Protein 2WY3 (pdb70)

Structure (mmCIF, N/CA/C/O backbone):
data_2WY3
#
_entry.id   2WY3
#
_cell.length_a   58.120
_cell.length_b   104.170
_cell.length_c   146.800
_cell.angle_alpha   90.00
_cell.angle_beta   90.00
_cell.angle_gamma   90.00
#
_symmetry.space_group_name_H-M   'P 21 21 21'
#
loop_
_entity.id
_entity.type
_entity.pdbx_description
1 polymer 'MHC CLASS I POLYPEPTIDE-RELATED SEQUENCE B'
2 polymer 'UNCHARACTERIZED PROTEIN UL16'
3 non-polymer 2,5,8,11,14,17,20,23,26,29,32,35,38,41,44,47,50,53,56,59,62,65,68,71,74,77,80-HEPTACOSAOXADOOCTACONTAN-82-OL
4 non-polymer 'ACETATE ION'
5 non-polymer 2-acetamido-2-deoxy-beta-D-glucopyranose
6 water water
#
loop_
_atom_site.group_PDB
_atom_site.id
_atom_site.type_symbol
_atom_site.label_atom_id
_atom_site.label_alt_id
_atom_site.label_comp_id
_atom_site.label_asym_id
_atom_site.label_entity_id
_atom_site.label_seq_id
_atom_site.pdbx_PDB_ins_code
_atom_site.Cartn_x
_atom_site.Cartn_y
_atom_site.Cartn_z
_atom_site.occupancy
_atom_site.B_iso_or_equiv
_atom_site.auth_seq_id
_atom_site.auth_comp_id
_atom_site.auth_asym_id
_atom_site.auth_atom_id
_atom_site.pdbx_PDB_model_num
ATOM 1 N N . MET A 1 1 ? 38.289 67.329 83.624 1.00 89.32 0 MET A N 1
ATOM 2 C CA . MET A 1 1 ? 38.002 66.294 84.611 1.00 84.96 0 MET A CA 1
ATOM 3 C C . MET A 1 1 ? 36.569 65.797 84.471 1.00 79.85 0 MET A C 1
ATOM 4 O O . MET A 1 1 ? 35.642 66.591 84.304 1.00 80.96 0 MET A O 1
ATOM 9 N N . GLU A 1 2 ? 36.390 64.482 84.539 1.00 71.75 1 GLU A N 1
ATOM 10 C CA . GLU A 1 2 ? 35.064 63.889 84.416 1.00 63.80 1 GLU A CA 1
ATOM 11 C C . GLU A 1 2 ? 34.202 64.224 85.632 1.00 46.12 1 GLU A C 1
ATOM 12 O O . GLU A 1 2 ? 34.718 64.441 86.727 1.00 47.37 1 GLU A O 1
ATOM 18 N N . PRO A 1 3 ? 32.879 64.279 85.435 1.00 43.36 2 PRO A N 1
ATOM 19 C CA . PRO A 1 3 ? 31.977 64.602 86.547 1.00 34.65 2 PRO A CA 1
ATOM 20 C C . PRO A 1 3 ? 31.924 63.464 87.557 1.00 36.68 2 PRO A C 1
ATOM 21 O O . PRO A 1 3 ? 32.140 62.309 87.182 1.00 37.91 2 PRO A O 1
ATOM 25 N N . HIS A 1 4 ? 31.643 63.785 88.817 1.00 33.46 3 HIS A N 1
ATOM 26 C CA . HIS A 1 4 ? 31.313 62.763 89.799 1.00 29.58 3 HIS A CA 1
ATOM 27 C C . HIS A 1 4 ? 29.875 62.353 89.539 1.00 30.05 3 HIS A C 1
ATOM 28 O O . HIS A 1 4 ? 29.074 63.151 89.041 1.00 30.42 3 HIS A O 1
ATOM 35 N N . SER A 1 5 ? 29.540 61.107 89.844 1.00 28.75 4 SER A N 1
ATOM 36 C CA . SER A 1 5 ? 28.207 60.626 89.522 1.00 27.89 4 SER A CA 1
ATOM 37 C C . SER A 1 5 ? 27.745 59.559 90.489 1.00 28.72 4 SER A C 1
ATOM 38 O O . SER A 1 5 ? 28.545 58.835 91.077 1.00 25.15 4 SER A O 1
ATOM 41 N N . LEU A 1 6 ? 26.435 59.482 90.657 1.00 21.82 5 LEU A N 1
ATOM 42 C CA . LEU A 1 6 ? 25.839 58.453 91.474 1.00 19.35 5 LEU A CA 1
ATOM 43 C C . LEU A 1 6 ? 24.760 57.849 90.599 1.00 22.47 5 LEU A C 1
ATOM 44 O O . LEU A 1 6 ? 23.927 58.578 90.075 1.00 25.23 5 LEU A O 1
ATOM 49 N N . ARG A 1 7 ? 24.806 56.531 90.395 1.00 20.40 6 ARG A N 1
ATOM 50 C CA . ARG A 1 7 ? 23.872 55.875 89.481 1.00 18.64 6 ARG A CA 1
ATOM 51 C C . ARG A 1 7 ? 23.176 54.713 90.175 1.00 26.16 6 ARG A C 1
ATOM 52 O O . ARG A 1 7 ? 23.841 53.826 90.711 1.00 26.98 6 ARG A O 1
ATOM 60 N N . TYR A 1 8 ? 21.843 54.717 90.166 1.00 20.16 7 TYR A N 1
ATOM 61 C CA . TYR A 1 8 ? 21.080 53.584 90.679 1.00 15.13 7 TYR A CA 1
ATOM 62 C C . TYR A 1 8 ? 20.419 52.831 89.533 1.00 20.93 7 TYR A C 1
ATOM 63 O O . TYR A 1 8 ? 19.949 53.430 88.565 1.00 21.44 7 TYR A O 1
ATOM 72 N N . ASN A 1 9 ? 20.391 51.507 89.655 1.00 19.41 8 ASN A N 1
ATOM 73 C CA . ASN A 1 9 ? 19.822 50.635 88.641 1.00 20.18 8 ASN A CA 1
ATOM 74 C C . ASN A 1 9 ? 18.859 49.676 89.342 1.00 24.90 8 ASN A C 1
ATOM 75 O O . ASN A 1 9 ? 19.287 48.822 90.108 1.00 22.02 8 ASN A O 1
ATOM 80 N N . LEU A 1 10 ? 17.557 49.852 89.114 1.00 17.87 9 LEU A N 1
ATOM 81 C CA . LEU A 1 10 ? 16.542 49.007 89.742 1.00 18.78 9 LEU A CA 1
ATOM 82 C C . LEU A 1 10 ? 15.750 48.275 88.688 1.00 21.39 9 LEU A C 1
ATOM 83 O O . LEU A 1 10 ? 15.515 48.806 87.604 1.00 24.29 9 LEU A O 1
ATOM 88 N N . MET A 1 11 ? 15.315 47.061 89.009 1.00 18.69 10 MET A N 1
ATOM 89 C CA . MET A 1 11 ? 14.519 46.303 88.052 1.00 17.38 10 MET A CA 1
ATOM 90 C C . MET A 1 11 ? 13.419 45.532 88.775 1.00 20.96 10 MET A C 1
ATOM 91 O O . MET A 1 11 ? 13.642 44.991 89.857 1.00 22.14 10 MET A O 1
ATOM 96 N N . VAL A 1 12 ? 12.231 45.503 88.177 1.00 19.78 11 VAL A N 1
ATOM 97 C CA . VAL A 1 12 ? 11.134 44.686 88.692 1.00 18.36 11 VAL A CA 1
ATOM 98 C C . VAL A 1 12 ? 10.650 43.765 87.568 1.00 20.51 11 VAL A C 1
ATOM 99 O O . VAL A 1 12 ? 10.890 44.031 86.386 1.00 22.27 11 VAL A O 1
ATOM 103 N N . LEU A 1 13 ? 9.989 42.675 87.946 1.00 19.89 12 LEU A N 1
ATOM 104 C CA . LEU A 1 13 ? 9.626 41.630 86.990 1.00 21.62 12 LEU A CA 1
ATOM 105 C C . LEU A 1 13 ? 8.179 41.237 87.143 1.00 22.21 12 LEU A C 1
ATOM 106 O O . LEU A 1 13 ? 7.615 41.314 88.240 1.00 26.94 12 LEU A O 1
ATOM 111 N N . SER A 1 14 ? 7.587 40.791 86.039 1.00 23.57 13 SER A N 1
ATOM 112 C CA . SER A 1 14 ? 6.216 40.323 86.050 1.00 28.17 13 SER A CA 1
ATOM 113 C C . SER A 1 14 ? 6.070 39.113 85.140 1.00 30.18 13 SER A C 1
ATOM 114 O O . SER A 1 14 ? 6.793 38.965 84.148 1.00 27.57 13 SER A O 1
ATOM 117 N N . GLN A 1 15 ? 5.139 38.238 85.490 1.00 31.12 14 GLN A N 1
ATOM 118 C CA . GLN A 1 15 ? 4.777 37.149 84.599 1.00 37.47 14 GLN A CA 1
ATOM 119 C C . GLN A 1 15 ? 3.327 36.763 84.824 1.00 42.85 14 GLN A C 1
ATOM 120 O O . GLN A 1 15 ? 2.866 36.705 85.964 1.00 39.02 14 GLN A O 1
ATOM 126 N N . ASP A 1 16 ? 2.613 36.522 83.729 1.00 46.38 15 ASP A N 1
ATOM 127 C CA . ASP A 1 16 ? 1.220 36.091 83.789 1.00 49.77 15 ASP A CA 1
ATOM 128 C C . ASP A 1 16 ? 0.349 37.052 84.587 1.00 51.25 15 ASP A C 1
ATOM 129 O O . ASP A 1 16 ? -0.542 36.628 85.321 1.00 58.68 15 ASP A O 1
ATOM 134 N N . GLU A 1 17 ? 0.619 38.347 84.448 1.00 49.58 16 GLU A N 1
ATOM 135 C CA . GLU A 1 17 ? -0.197 39.370 85.076 1.00 45.10 16 GLU A CA 1
ATOM 136 C C . GLU A 1 17 ? 0.157 39.668 86.521 1.00 47.35 16 GLU A C 1
ATOM 137 O O . GLU A 1 17 ? -0.465 40.519 87.152 1.00 48.70 16 GLU A O 1
ATOM 138 N N . SER A 1 18 ? 1.157 38.972 87.050 1.00 41.75 17 SER A N 1
ATOM 139 C CA . SER A 1 18 ? 1.560 39.169 88.437 1.00 44.57 17 SER A CA 1
ATOM 140 C C . SER A 1 18 ? 2.972 39.740 88.546 1.00 38.76 17 SER A C 1
ATOM 141 O O . SER A 1 18 ? 3.932 39.141 88.064 1.00 37.15 17 SER A O 1
ATOM 144 N N . VAL A 1 19 ? 3.091 40.900 89.182 1.00 38.91 18 VAL A N 1
ATOM 145 C CA . VAL A 1 19 ? 4.398 41.495 89.445 1.00 33.09 18 VAL A CA 1
ATOM 146 C C . VAL A 1 19 ? 5.046 40.766 90.611 1.00 30.51 18 VAL A C 1
ATOM 147 O O . VAL A 1 19 ? 4.472 40.686 91.700 1.00 37.41 18 VAL A O 1
ATOM 151 N N . GLN A 1 20 ? 6.237 40.221 90.387 1.00 29.42 19 GLN A N 1
ATOM 152 C CA . GLN A 1 20 ? 6.916 39.449 91.417 1.00 29.10 19 GLN A CA 1
ATOM 153 C C . GLN A 1 20 ? 7.151 40.297 92.663 1.00 30.87 19 GLN A C 1
ATOM 154 O O . GLN A 1 20 ? 7.322 41.502 92.569 1.00 27.49 19 GLN A O 1
ATOM 160 N N . SER A 1 21 ? 7.175 39.655 93.824 1.00 28.84 20 SER A N 1
ATOM 161 C CA . SER A 1 21 ? 7.546 40.347 95.054 1.00 32.58 20 SER A CA 1
ATOM 162 C C . SER A 1 21 ? 8.980 40.843 94.977 1.00 29.76 20 SER A C 1
ATOM 163 O O . SER A 1 21 ? 9.842 40.183 94.395 1.00 31.66 20 SER A O 1
ATOM 166 N N . GLY A 1 22 ? 9.237 41.997 95.580 1.00 31.96 21 GLY A N 1
ATOM 167 C CA . GLY A 1 22 ? 10.588 42.517 95.674 1.00 30.68 21 GLY A CA 1
ATOM 168 C C . GLY A 1 22 ? 11.099 43.135 94.385 1.00 29.91 21 GLY A C 1
ATOM 169 O O . GLY A 1 22 ? 10.335 43.382 93.451 1.00 29.41 21 GLY A O 1
ATOM 170 N N . PHE A 1 23 ? 12.405 43.378 94.342 1.00 23.10 22 PHE A N 1
ATOM 171 C CA . PHE A 1 23 ? 13.042 44.031 93.202 1.00 20.08 22 PHE A CA 1
ATOM 172 C C . PHE A 1 23 ? 14.545 43.754 93.232 1.00 22.33 22 PHE A C 1
ATOM 173 O O . PHE A 1 23 ? 15.064 43.236 94.218 1.00 24.62 22 PHE A O 1
ATOM 181 N N . LEU A 1 24 ? 15.222 44.069 92.134 1.00 20.51 23 LEU A N 1
ATOM 182 C CA A LEU A 1 24 ? 16.676 43.983 92.041 0.64 21.14 23 LEU A CA 1
ATOM 183 C CA B LEU A 1 24 ? 16.675 43.985 92.086 0.36 21.32 23 LEU A CA 1
ATOM 184 C C . LEU A 1 24 ? 17.234 45.401 92.055 1.00 22.21 23 LEU A C 1
ATOM 185 O O . LEU A 1 24 ? 16.610 46.311 91.516 1.00 20.71 23 LEU A O 1
ATOM 194 N N . ALA A 1 25 ? 18.401 45.601 92.659 1.00 21.64 24 ALA A N 1
ATOM 195 C CA . ALA A 1 25 ? 18.982 46.941 92.679 1.00 17.57 24 ALA A CA 1
ATOM 196 C C . ALA A 1 25 ? 20.489 46.919 92.827 1.00 20.38 24 ALA A C 1
ATOM 197 O O . ALA A 1 25 ? 21.049 46.033 93.467 1.00 21.96 24 ALA A O 1
ATOM 199 N N . GLU A 1 26 ? 21.138 47.912 92.238 1.00 19.70 25 GLU A N 1
ATOM 200 C CA . GLU A 1 26 ? 22.573 48.090 92.411 1.00 22.94 25 GLU A CA 1
ATOM 201 C C . GLU A 1 26 ? 22.887 49.573 92.307 1.00 26.11 25 GLU A C 1
ATOM 202 O O . GLU A 1 26 ? 22.119 50.338 91.727 1.00 24.92 25 GLU A O 1
ATOM 208 N N . GLY A 1 27 ? 24.010 49.986 92.874 1.00 20.57 26 GLY A N 1
ATOM 209 C CA . GLY A 1 27 ? 24.415 51.369 92.753 1.00 19.24 26 GLY A CA 1
ATOM 210 C C . GLY A 1 27 ? 25.885 51.467 92.411 1.00 21.84 26 GLY A C 1
ATOM 211 O O . GLY A 1 27 ? 26.689 50.639 92.848 1.00 20.97 26 GLY A O 1
ATOM 212 N N . HIS A 1 28 ? 26.224 52.480 91.618 1.00 20.61 27 HIS A N 1
ATOM 213 C CA . HIS A 1 28 ? 27.603 52.766 91.245 1.00 23.46 27 HIS A CA 1
ATOM 214 C C . HIS A 1 28 ? 27.925 54.202 91.632 1.00 26.60 27 HIS A C 1
ATOM 215 O O . HIS A 1 28 ? 27.093 55.095 91.485 1.00 25.67 27 HIS A O 1
ATOM 222 N N . LEU A 1 29 ? 29.150 54.421 92.083 1.00 23.50 28 LEU A N 1
ATOM 223 C CA . LEU A 1 29 ? 29.618 55.746 92.454 1.00 19.75 28 LEU A CA 1
ATOM 224 C C . LEU A 1 29 ? 30.847 56.043 91.609 1.00 32.17 28 LEU A C 1
ATOM 225 O O . LEU A 1 29 ? 31.814 55.283 91.635 1.00 30.76 28 LEU A O 1
ATOM 230 N N . ASP A 1 30 ? 30.807 57.133 90.848 1.00 32.96 29 ASP A N 1
ATOM 231 C CA . ASP A 1 30 ? 31.895 57.451 89.922 1.00 32.15 29 ASP A CA 1
ATOM 232 C C . ASP A 1 30 ? 32.300 56.240 89.084 1.00 41.11 29 ASP A C 1
ATOM 233 O O . ASP A 1 30 ? 33.492 55.979 88.893 1.00 41.41 29 ASP A O 1
ATOM 238 N N . GLY A 1 31 ? 31.306 55.496 88.601 1.00 30.99 30 GLY A N 1
ATOM 239 C CA . GLY A 1 31 ? 31.551 54.394 87.689 1.00 31.60 30 GLY A CA 1
ATOM 240 C C . GLY A 1 31 ? 31.888 53.056 88.323 1.00 35.63 30 GLY A C 1
ATOM 241 O O . GLY A 1 31 ? 32.003 52.052 87.621 1.00 34.90 30 GLY A O 1
ATOM 242 N N . GLN A 1 32 ? 32.055 53.031 89.642 1.00 31.09 31 GLN A N 1
ATOM 243 C CA . GLN A 1 32 ? 32.420 51.800 90.338 1.00 31.83 31 GLN A CA 1
ATOM 244 C C . GLN A 1 32 ? 31.280 51.309 91.221 1.00 27.68 31 GLN A C 1
ATOM 245 O O . GLN A 1 32 ? 30.610 52.110 91.868 1.00 27.82 31 GLN A O 1
ATOM 251 N N . PRO A 1 33 ? 31.055 49.987 91.251 1.00 31.68 32 PRO A N 1
ATOM 252 C CA . PRO A 1 33 ? 30.017 49.442 92.135 1.00 31.00 32 PRO A CA 1
ATOM 253 C C . PRO A 1 33 ? 30.301 49.828 93.580 1.00 31.70 32 PRO A C 1
ATOM 254 O O . PRO A 1 33 ? 31.452 49.758 94.001 1.00 30.06 32 PRO A O 1
ATOM 258 N N . PHE A 1 34 ? 29.279 50.246 94.323 1.00 27.27 33 PHE A N 1
ATOM 259 C CA . PHE A 1 34 ? 29.445 50.477 95.755 1.00 23.41 33 PHE A CA 1
ATOM 260 C C . PHE A 1 34 ? 28.275 49.906 96.532 1.00 21.09 33 PHE A C 1
ATOM 261 O O . PHE A 1 34 ? 28.345 49.760 97.754 1.00 23.56 33 PHE A O 1
ATOM 269 N N . LEU A 1 35 ? 27.190 49.595 95.832 1.00 18.87 34 LEU A N 1
ATOM 270 C CA . LEU A 1 35 ? 25.974 49.158 96.512 1.00 20.13 34 LEU A CA 1
ATOM 271 C C . LEU A 1 35 ? 25.383 47.942 95.825 1.00 21.80 34 LEU A C 1
ATOM 272 O O . LEU A 1 35 ? 25.284 47.892 94.597 1.00 21.91 34 LEU A O 1
ATOM 277 N N . ARG A 1 36 ? 25.011 46.951 96.623 1.00 21.83 35 ARG A N 1
ATOM 278 C CA . ARG A 1 36 ? 24.237 45.829 96.119 1.00 23.29 35 ARG A CA 1
ATOM 279 C C . ARG A 1 36 ? 23.011 45.706 96.998 1.00 28.94 35 ARG A C 1
ATOM 280 O O . ARG A 1 36 ? 22.950 46.292 98.075 1.00 27.62 35 ARG A O 1
ATOM 288 N N . TYR A 1 37 ? 22.014 44.976 96.524 1.00 25.21 36 TYR A N 1
ATOM 289 C CA . TYR A 1 37 ? 20.776 44.835 97.269 1.00 20.15 36 TYR A CA 1
ATOM 290 C C . TYR A 1 37 ? 20.462 43.357 97.408 1.00 26.36 36 TYR A C 1
ATOM 291 O O . TYR A 1 37 ? 20.370 42.632 96.414 1.00 27.24 36 TYR A O 1
ATOM 300 N N . ASP A 1 38 ? 20.338 42.911 98.653 1.00 23.04 37 ASP A N 1
ATOM 301 C CA . ASP A 1 38 ? 20.028 41.523 98.973 1.00 33.17 37 ASP A CA 1
ATOM 302 C C . ASP A 1 38 ? 18.518 41.364 98.942 1.00 34.26 37 ASP A C 1
ATOM 303 O O . ASP A 1 38 ? 17.829 41.770 99.868 1.00 30.74 37 ASP A O 1
ATOM 308 N N . ARG A 1 39 ? 17.997 40.778 97.869 1.00 33.56 38 ARG A N 1
ATOM 309 C CA . ARG A 1 39 ? 16.553 40.740 97.651 1.00 37.94 38 ARG A CA 1
ATOM 310 C C . ARG A 1 39 ? 15.817 39.934 98.727 1.00 46.76 38 ARG A C 1
ATOM 311 O O . ARG A 1 39 ? 14.661 40.223 99.046 1.00 51.69 38 ARG A O 1
ATOM 319 N N . GLN A 1 40 ? 16.491 38.931 99.285 1.00 42.89 39 GLN A N 1
ATOM 320 C CA . GLN A 1 40 ? 15.898 38.086 100.318 1.00 60.71 39 GLN A CA 1
ATOM 321 C C . GLN A 1 40 ? 15.872 38.798 101.664 1.00 61.72 39 GLN A C 1
ATOM 322 O O . GLN A 1 40 ? 14.817 38.940 102.282 1.00 60.03 39 GLN A O 1
ATOM 328 N N . LYS A 1 41 ? 17.046 39.229 102.116 1.00 57.36 40 LYS A N 1
ATOM 329 C CA . LYS A 1 41 ? 17.169 39.969 103.365 1.00 45.63 40 LYS A CA 1
ATOM 330 C C . LYS A 1 41 ? 16.503 41.337 103.263 1.00 41.37 40 LYS A C 1
ATOM 331 O O . LYS A 1 41 ? 16.226 41.976 104.277 1.00 35.07 40 LYS A O 1
ATOM 337 N N . ARG A 1 42 ? 16.254 41.783 102.034 1.00 33.21 41 ARG A N 1
ATOM 338 C CA . ARG A 1 42 ? 15.671 43.099 101.793 1.00 32.16 41 ARG A CA 1
ATOM 339 C C . ARG A 1 42 ? 16.538 44.189 102.425 1.00 27.79 41 ARG A C 1
ATOM 340 O O . ARG A 1 42 ? 16.041 45.080 103.114 1.00 26.42 41 ARG A O 1
ATOM 348 N N . ARG A 1 43 ? 17.838 44.113 102.157 1.00 24.50 42 ARG A N 1
ATOM 349 C CA . ARG A 1 43 ? 18.800 45.064 102.706 1.00 23.74 42 ARG A CA 1
ATOM 350 C C . ARG A 1 43 ? 19.772 45.527 101.639 1.00 25.16 42 ARG A C 1
ATOM 351 O O . ARG A 1 43 ? 20.289 44.722 100.857 1.00 22.94 42 ARG A O 1
ATOM 359 N N . ALA A 1 44 ? 20.020 46.831 101.604 1.00 19.93 43 ALA A N 1
ATOM 360 C CA . ALA A 1 44 ? 21.118 47.354 100.807 1.00 22.74 43 ALA A CA 1
ATOM 361 C C . ALA A 1 44 ? 22.398 46.987 101.547 1.00 18.81 43 ALA A C 1
ATOM 362 O O . ALA A 1 44 ? 22.431 47.023 102.781 1.00 22.47 43 ALA A O 1
ATOM 364 N N . LYS A 1 45 ? 23.434 46.610 100.802 1.00 19.89 44 LYS A N 1
ATOM 365 C CA . LYS A 1 45 ? 24.715 46.255 101.401 1.00 23.47 44 LYS A CA 1
ATOM 366 C C . LYS A 1 45 ? 25.876 46.834 100.603 1.00 24.63 44 LYS A C 1
ATOM 367 O O . LYS A 1 45 ? 25.736 47.144 99.420 1.00 23.51 44 LYS A O 1
ATOM 373 N N . PRO A 1 46 ? 27.030 47.000 101.258 1.00 23.07 45 PRO A N 1
ATOM 374 C CA . PRO A 1 46 ? 28.210 47.494 100.543 1.00 24.97 45 PRO A CA 1
ATOM 375 C C . PRO A 1 46 ? 28.672 46.488 99.497 1.00 30.64 45 PRO A C 1
ATOM 376 O O . PRO A 1 46 ? 28.522 45.284 99.681 1.00 30.21 45 PRO A O 1
ATOM 380 N N . GLN A 1 47 ? 29.192 46.995 98.389 1.00 24.45 46 GLN A N 1
ATOM 381 C CA . GLN A 1 47 ? 29.842 46.165 97.393 1.00 28.71 46 GLN A CA 1
ATOM 382 C C . GLN A 1 47 ? 31.257 46.698 97.279 1.00 32.56 46 GLN A C 1
ATOM 383 O O . GLN A 1 47 ? 31.447 47.851 96.908 1.00 25.92 46 GLN A O 1
ATOM 389 N N . GLY A 1 48 ? 32.240 45.873 97.638 1.00 35.78 47 GLY A N 1
ATOM 390 C CA . GLY A 1 48 ? 33.637 46.260 97.543 1.00 42.40 47 GLY A CA 1
ATOM 391 C C . GLY A 1 48 ? 34.231 46.704 98.866 1.00 39.94 47 GLY A C 1
ATOM 392 O O . GLY A 1 48 ? 33.512 47.162 99.751 1.00 32.63 47 GLY A O 1
ATOM 393 N N . GLN A 1 49 ? 35.550 46.574 98.998 1.00 36.62 48 GLN A N 1
ATOM 394 C CA . GLN A 1 49 ? 36.250 46.935 100.233 1.00 37.59 48 GLN A CA 1
ATOM 395 C C . GLN A 1 49 ? 36.059 48.394 100.648 1.00 34.43 48 GLN A C 1
ATOM 396 O O . GLN A 1 49 ? 35.901 48.690 101.830 1.00 39.43 48 GLN A O 1
ATOM 402 N N . TRP A 1 50 ? 36.097 49.304 99.682 1.00 38.78 49 TRP A N 1
ATOM 403 C CA . TRP A 1 50 ? 35.947 50.723 99.976 1.00 40.61 49 TRP A CA 1
ATOM 404 C C . TRP A 1 50 ? 34.582 51.025 100.597 1.00 37.33 49 TRP A C 1
ATOM 405 O O . TRP A 1 50 ? 34.486 51.696 101.622 1.00 33.18 49 TRP A O 1
ATOM 416 N N . ALA A 1 51 ? 33.517 50.528 99.978 1.00 30.36 50 ALA A N 1
ATOM 417 C CA . ALA A 1 51 ? 32.186 50.741 100.536 1.00 26.84 50 ALA A CA 1
ATOM 418 C C . ALA A 1 51 ? 32.028 50.065 101.892 1.00 28.80 50 ALA A C 1
ATOM 419 O O . ALA A 1 51 ? 31.353 50.585 102.778 1.00 26.60 50 ALA A O 1
ATOM 421 N N . GLU A 1 52 ? 32.652 48.902 102.056 1.00 25.35 51 GLU A N 1
ATOM 422 C CA . GLU A 1 52 ? 32.556 48.167 103.315 1.00 29.00 51 GLU A CA 1
ATOM 423 C C . GLU A 1 52 ? 33.226 48.889 104.486 1.00 33.27 51 GLU A C 1
ATOM 424 O O . GLU A 1 52 ? 32.675 48.953 105.586 1.00 33.06 51 GLU A O 1
ATOM 430 N N . ASP A 1 53 ? 34.409 49.443 104.244 1.00 36.18 52 ASP A N 1
ATOM 431 C CA . ASP A 1 53 ? 35.245 49.925 105.339 1.00 37.81 52 ASP A CA 1
ATOM 432 C C . ASP A 1 53 ? 35.304 51.443 105.497 1.00 34.89 52 ASP A C 1
ATOM 433 O O . ASP A 1 53 ? 35.631 51.942 106.573 1.00 42.12 52 ASP A O 1
ATOM 438 N N . VAL A 1 54 ? 34.999 52.172 104.430 1.00 34.45 53 VAL A N 1
ATOM 439 C CA . VAL A 1 54 ? 35.088 53.628 104.449 1.00 37.19 53 VAL A CA 1
ATOM 440 C C . VAL A 1 54 ? 33.739 54.301 104.687 1.00 31.97 53 VAL A C 1
ATOM 441 O O . VAL A 1 54 ? 33.626 55.176 105.540 1.00 33.95 53 VAL A O 1
ATOM 445 N N . LEU A 1 55 ? 32.717 53.901 103.938 1.00 23.75 54 LEU A N 1
ATOM 446 C CA . LEU A 1 55 ? 31.391 54.483 104.138 1.00 20.86 54 LEU A CA 1
ATOM 447 C C . LEU A 1 55 ? 30.841 54.125 105.511 1.00 21.44 54 LEU A C 1
ATOM 448 O O . LEU A 1 55 ? 31.000 52.999 105.973 1.00 24.54 54 LEU A O 1
ATOM 453 N N . GLY A 1 56 ? 30.178 55.086 106.148 1.00 19.91 55 GLY A N 1
ATOM 454 C CA . GLY A 1 56 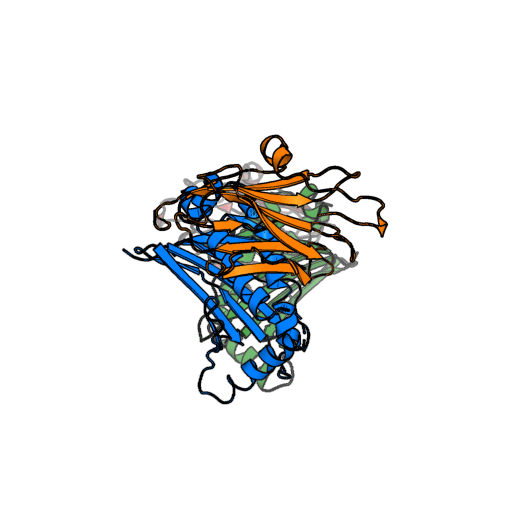? 29.524 54.840 107.424 1.00 17.72 55 GLY A CA 1
ATOM 455 C C . GLY A 1 56 ? 28.454 53.775 107.268 1.00 16.77 55 GLY A C 1
ATOM 456 O O . GLY A 1 56 ? 27.837 53.664 106.216 1.00 18.18 55 GLY A O 1
ATOM 457 N N . ALA A 1 57 ? 28.231 52.979 108.313 1.00 19.74 56 ALA A N 1
ATOM 458 C CA . ALA A 1 57 ? 27.255 51.892 108.223 1.00 16.90 56 ALA A CA 1
ATOM 459 C C . ALA A 1 57 ? 25.827 52.412 108.100 1.00 18.32 56 ALA A C 1
ATOM 460 O O . ALA A 1 57 ? 24.941 51.699 107.620 1.00 18.43 56 ALA A O 1
ATOM 462 N N . GLU A 1 58 ? 25.603 53.652 108.532 1.00 18.24 57 GLU A N 1
ATOM 463 C CA . GLU A 1 58 ? 24.289 54.274 108.405 1.00 19.69 57 GLU A CA 1
ATOM 464 C C . GLU A 1 58 ? 23.883 54.394 106.936 1.00 18.77 57 GLU A C 1
ATOM 465 O O . GLU A 1 58 ? 22.694 54.491 106.615 1.00 18.56 57 GLU A O 1
ATOM 471 N N . THR A 1 59 ? 24.872 54.360 106.045 1.00 18.03 58 THR A N 1
ATOM 472 C CA . THR A 1 59 ? 24.628 54.407 104.599 1.00 17.37 58 THR A CA 1
ATOM 473 C C . THR A 1 59 ? 23.591 53.368 104.200 1.00 19.93 58 THR A C 1
ATOM 474 O O . THR A 1 59 ? 22.681 53.643 103.416 1.00 18.88 58 THR A O 1
ATOM 478 N N . TRP A 1 60 ? 23.714 52.171 104.758 1.00 18.40 59 TRP A N 1
ATOM 479 C CA . TRP A 1 60 ? 22.889 51.050 104.311 1.00 19.11 59 TRP A CA 1
ATOM 480 C C . TRP A 1 60 ? 21.487 51.100 104.913 1.00 17.47 59 TRP A C 1
ATOM 481 O O . TRP A 1 60 ? 20.539 50.559 104.348 1.00 19.94 59 TRP A O 1
ATOM 492 N N . ASP A 1 61 ? 21.345 51.780 106.043 1.00 18.11 60 ASP A N 1
ATOM 493 C CA . ASP A 1 61 ? 20.016 51.977 106.618 1.00 15.79 60 ASP A CA 1
ATOM 494 C C . ASP A 1 61 ? 19.214 52.925 105.733 1.00 19.98 60 ASP A C 1
ATOM 495 O O . ASP A 1 61 ? 18.053 52.653 105.410 1.00 19.87 60 ASP A O 1
ATOM 500 N N A THR A 1 62 ? 19.848 54.029 105.345 0.71 16.83 61 THR A N 1
ATOM 501 N N B THR A 1 62 ? 19.825 54.036 105.335 0.29 17.88 61 THR A N 1
ATOM 502 C CA A THR A 1 62 ? 19.214 55.036 104.491 0.71 17.40 61 THR A CA 1
ATOM 503 C CA B THR A 1 62 ? 19.124 55.007 104.495 0.29 18.08 61 THR A CA 1
ATOM 504 C C A THR A 1 62 ? 18.913 54.479 103.102 0.71 21.16 61 THR A C 1
ATOM 505 C C B THR A 1 62 ? 18.900 54.491 103.075 0.29 20.12 61 THR A C 1
ATOM 506 O O A THR A 1 62 ? 17.810 54.631 102.578 0.71 20.97 61 THR A O 1
ATOM 507 O O B THR A 1 62 ? 17.832 54.692 102.498 0.29 20.41 61 THR A O 1
ATOM 514 N N . GLU A 1 63 ? 19.899 53.822 102.510 1.00 16.77 62 GLU A N 1
ATOM 515 C CA . GLU A 1 63 ? 19.727 53.244 101.171 1.00 16.36 62 GLU A CA 1
ATOM 516 C C . GLU A 1 63 ? 18.647 52.154 101.194 1.00 21.31 62 GLU A C 1
ATOM 517 O O . GLU A 1 63 ? 17.877 52.023 100.240 1.00 19.86 62 GLU A O 1
ATOM 523 N N . THR A 1 64 ? 18.576 51.380 102.278 1.00 18.34 63 THR A N 1
ATOM 524 C CA . THR A 1 64 ? 17.541 50.345 102.357 1.00 20.47 63 THR A CA 1
ATOM 525 C C . THR A 1 64 ? 16.155 50.989 102.286 1.00 22.37 63 THR A C 1
ATOM 526 O O . THR A 1 64 ? 15.296 50.562 101.509 1.00 21.81 63 THR A O 1
ATOM 530 N N . GLU A 1 65 ? 15.951 52.038 103.071 1.00 18.46 64 GLU A N 1
ATOM 531 C CA . GLU A 1 65 ? 14.662 52.726 103.077 1.00 19.05 64 GLU A CA 1
ATOM 532 C C . GLU A 1 65 ? 14.341 53.378 101.728 1.00 22.85 64 GLU A C 1
ATOM 533 O O . GLU A 1 65 ? 13.212 53.272 101.221 1.00 19.46 64 GLU A O 1
ATOM 539 N N . ASP A 1 66 ? 15.337 54.042 101.147 1.00 16.77 65 ASP A N 1
ATOM 540 C CA . ASP A 1 66 ? 15.142 54.750 99.882 1.00 18.27 65 ASP A CA 1
ATOM 541 C C . ASP A 1 66 ? 14.880 53.777 98.729 1.00 21.60 65 ASP A C 1
ATOM 542 O O . ASP A 1 66 ? 14.015 54.023 97.878 1.00 19.55 65 ASP A O 1
ATOM 547 N N . LEU A 1 67 ? 15.638 52.686 98.686 1.00 18.43 66 LEU A N 1
ATOM 548 C CA . LEU A 1 67 ? 15.433 51.679 97.642 1.00 19.89 66 LEU A CA 1
ATOM 549 C C . LEU A 1 67 ? 14.073 51.002 97.764 1.00 21.38 66 LEU A C 1
ATOM 550 O O . LEU A 1 67 ? 13.450 50.647 96.758 1.00 22.19 66 LEU A O 1
ATOM 555 N N . THR A 1 68 ? 13.619 50.802 98.998 1.00 21.90 67 THR A N 1
ATOM 556 C CA . THR A 1 68 ? 12.317 50.186 99.221 1.00 23.94 67 THR A CA 1
ATOM 557 C C . THR A 1 68 ? 11.209 51.077 98.674 1.00 23.56 67 THR A C 1
ATOM 558 O O . THR A 1 68 ? 10.281 50.599 98.025 1.00 21.02 67 THR A O 1
ATOM 562 N N . GLU A 1 69 ? 11.320 52.375 98.926 1.00 18.50 68 GLU A N 1
ATOM 563 C CA . GLU A 1 69 ? 10.341 53.329 98.423 1.00 20.03 68 GLU A CA 1
ATOM 564 C C . GLU A 1 69 ? 10.348 53.322 96.884 1.00 22.28 68 GLU A C 1
ATOM 565 O O . GLU A 1 69 ? 9.303 53.195 96.245 1.00 21.84 68 GLU A O 1
ATOM 571 N N . ASN A 1 70 ? 11.539 53.412 96.300 1.00 18.72 69 ASN A N 1
ATOM 572 C CA . ASN A 1 70 ? 11.709 53.442 94.842 1.00 19.61 69 ASN A CA 1
ATOM 573 C C . ASN A 1 70 ? 11.259 52.135 94.184 1.00 21.31 69 ASN A C 1
ATOM 574 O O . ASN A 1 70 ? 10.588 52.142 93.148 1.00 21.11 69 ASN A O 1
ATOM 579 N N . GLY A 1 71 ? 11.623 51.013 94.797 1.00 20.61 70 GLY A N 1
ATOM 580 C CA . GLY A 1 71 ? 11.354 49.709 94.223 1.00 19.04 70 GLY A CA 1
ATOM 581 C C . GLY A 1 71 ? 9.880 49.369 94.241 1.00 22.06 70 GLY A C 1
ATOM 582 O O . GLY A 1 71 ? 9.357 48.777 93.289 1.00 22.55 70 GLY A O 1
ATOM 583 N N . GLN A 1 72 ? 9.199 49.740 95.323 1.00 23.11 71 GLN A N 1
ATOM 584 C CA . GLN A 1 72 ? 7.760 49.520 95.396 1.00 20.59 71 GLN A CA 1
ATOM 585 C C . GLN A 1 72 ? 7.022 50.417 94.403 1.00 18.99 71 GLN A C 1
ATOM 586 O O . GLN A 1 72 ? 6.017 50.015 93.822 1.00 23.13 71 GLN A O 1
ATOM 592 N N . ASP A 1 73 ? 7.526 51.629 94.210 1.00 19.70 72 ASP A N 1
ATOM 593 C CA A ASP A 1 73 ? 6.987 52.534 93.198 0.39 22.51 72 ASP A CA 1
ATOM 594 C CA B ASP A 1 73 ? 6.972 52.534 93.205 0.61 22.52 72 ASP A CA 1
ATOM 595 C C . ASP A 1 73 ? 7.103 51.896 91.824 1.00 22.87 72 ASP A C 1
ATOM 596 O O . ASP A 1 73 ? 6.181 51.961 91.012 1.00 23.36 72 ASP A O 1
ATOM 605 N N . LEU A 1 74 ? 8.244 51.272 91.567 1.00 19.47 73 LEU A N 1
ATOM 606 C CA . LEU A 1 74 ? 8.472 50.655 90.256 1.00 17.73 73 LEU A CA 1
ATOM 607 C C . LEU A 1 74 ? 7.585 49.424 90.063 1.00 21.20 73 LEU A C 1
ATOM 608 O O . LEU A 1 74 ? 7.080 49.191 88.969 1.00 24.91 73 LEU A O 1
ATOM 613 N N . ARG A 1 75 ? 7.386 48.639 91.122 1.00 21.06 74 ARG A N 1
ATOM 614 C CA . ARG A 1 75 ? 6.450 47.515 91.058 1.00 21.09 74 ARG A CA 1
ATOM 615 C C . ARG A 1 75 ? 5.041 47.994 90.691 1.00 23.18 74 ARG A C 1
ATOM 616 O O . ARG A 1 75 ? 4.361 47.368 89.875 1.00 27.68 74 ARG A O 1
ATOM 624 N N . ARG A 1 76 ? 4.611 49.097 91.301 1.00 22.56 75 ARG A N 1
ATOM 625 C CA . ARG A 1 76 ? 3.298 49.676 91.017 1.00 26.32 75 ARG A CA 1
ATOM 626 C C . ARG A 1 76 ? 3.190 50.099 89.557 1.00 30.62 75 ARG A C 1
ATOM 627 O O . ARG A 1 76 ? 2.170 49.875 88.905 1.00 30.92 75 ARG A O 1
ATOM 635 N N . THR A 1 77 ? 4.246 50.726 89.055 1.00 24.05 76 THR A N 1
ATOM 636 C CA . THR A 1 77 ? 4.276 51.176 87.669 1.00 23.71 76 THR A CA 1
ATOM 637 C C . THR A 1 77 ? 4.168 49.998 86.704 1.00 26.32 76 THR A C 1
ATOM 638 O O . THR A 1 77 ? 3.437 50.063 85.715 1.00 27.33 76 THR A O 1
ATOM 642 N N . LEU A 1 78 ? 4.890 48.918 86.985 1.00 22.02 77 LEU A N 1
ATOM 643 C CA . LEU A 1 78 ? 4.835 47.749 86.111 1.00 24.55 77 LEU A CA 1
ATOM 644 C C . LEU A 1 78 ? 3.430 47.162 86.093 1.00 32.49 77 LEU A C 1
ATOM 645 O O . LEU A 1 78 ? 2.947 46.719 85.054 1.00 31.31 77 LEU A O 1
ATOM 650 N N . THR A 1 79 ? 2.771 47.165 87.247 1.00 31.31 78 THR A N 1
ATOM 651 C CA . THR A 1 79 ? 1.406 46.663 87.337 1.00 35.55 78 THR A CA 1
ATOM 652 C C . THR A 1 79 ? 0.494 47.344 86.323 1.00 42.66 78 THR A C 1
ATOM 653 O O . THR A 1 79 ? -0.450 46.736 85.815 1.00 47.31 78 THR A O 1
ATOM 657 N N . HIS A 1 80 ? 0.781 48.605 86.022 1.00 36.51 79 HIS A N 1
ATOM 658 C CA . HIS A 1 80 ? -0.132 49.405 85.210 1.00 41.99 79 HIS A CA 1
ATOM 659 C C . HIS A 1 80 ? 0.284 49.542 83.752 1.00 44.49 79 HIS A C 1
ATOM 660 O O . HIS A 1 80 ? -0.346 50.270 82.993 1.00 45.43 79 HIS A O 1
ATOM 667 N N . ILE A 1 81 ? 1.344 48.843 83.366 1.00 35.67 80 ILE A N 1
ATOM 668 C CA . ILE A 1 81 ? 1.712 48.732 81.963 1.00 37.13 80 ILE A CA 1
ATOM 669 C C . ILE A 1 81 ? 0.869 47.643 81.321 1.00 43.64 80 ILE A C 1
ATOM 670 O O . ILE A 1 81 ? 0.848 46.507 81.795 1.00 41.32 80 ILE A O 1
ATOM 675 N N . LYS A 1 82 ? 0.158 47.995 80.254 1.00 35.98 81 LYS A N 1
ATOM 676 C CA . LYS A 1 82 ? -0.690 47.036 79.561 1.00 44.98 81 LYS A CA 1
ATOM 677 C C . LYS A 1 82 ? 0.131 46.102 78.674 1.00 50.19 81 LYS A C 1
ATOM 678 O O . LYS A 1 82 ? 0.689 46.520 77.658 1.00 54.33 81 LYS A O 1
ATOM 684 N N . ASP A 1 83 ? 0.210 44.839 79.080 1.00 49.01 82 ASP A N 1
ATOM 685 C CA . ASP A 1 83 ? 0.905 43.815 78.312 1.00 49.65 82 ASP A CA 1
ATOM 686 C C . ASP A 1 83 ? 0.348 42.450 78.691 1.00 50.20 82 ASP A C 1
ATOM 687 O O . ASP A 1 83 ? 0.654 41.922 79.761 1.00 45.29 82 ASP A O 1
ATOM 692 N N . GLN A 1 84 ? -0.479 41.891 77.815 1.00 54.72 83 GLN A N 1
ATOM 693 C CA . GLN A 1 84 ? -1.177 40.642 78.102 1.00 64.36 83 GLN A CA 1
ATOM 694 C C . GLN A 1 84 ? -0.450 39.425 77.538 1.00 56.90 83 GLN A C 1
ATOM 695 O O . GLN A 1 84 ? -0.901 38.291 77.700 1.00 61.93 83 GLN A O 1
ATOM 701 N N . LYS A 1 85 ? 0.676 39.665 76.878 1.00 43.60 84 LYS A N 1
ATOM 702 C CA . LYS A 1 85 ? 1.499 38.582 76.364 1.00 48.66 84 LYS A CA 1
ATOM 703 C C . LYS A 1 85 ? 2.116 37.791 77.513 1.00 53.09 84 LYS A C 1
ATOM 704 O O . LYS A 1 85 ? 2.393 38.343 78.582 1.00 42.82 84 LYS A O 1
ATOM 710 N N . GLY A 1 86 ? 2.325 36.496 77.298 1.00 44.71 85 GLY A N 1
ATOM 711 C CA . GLY A 1 86 ? 2.987 35.669 78.292 1.00 43.62 85 GLY A CA 1
ATOM 712 C C . GLY A 1 86 ? 4.464 36.000 78.397 1.00 43.44 85 GLY A C 1
ATOM 713 O O . GLY A 1 86 ? 4.935 36.968 77.799 1.00 47.03 85 GLY A O 1
ATOM 714 N N . GLY A 1 87 ? 5.196 35.196 79.163 1.00 40.52 86 GLY A N 1
ATOM 715 C CA . GLY A 1 87 ? 6.628 35.371 79.309 1.00 44.57 86 GLY A CA 1
ATOM 716 C C . GLY A 1 87 ? 7.008 36.294 80.455 1.00 35.39 86 GLY A C 1
ATOM 717 O O . GLY A 1 87 ? 6.164 36.977 81.027 1.00 40.53 86 GLY A O 1
ATOM 718 N N . LEU A 1 88 ? 8.291 36.295 80.792 1.00 34.83 87 LEU A N 1
ATOM 719 C CA . LEU A 1 88 ? 8.825 37.158 81.835 1.00 36.96 87 LEU A CA 1
ATOM 720 C C . LEU A 1 88 ? 9.016 38.565 81.273 1.00 39.27 87 LEU A C 1
ATOM 721 O O . LEU A 1 88 ? 9.668 38.737 80.244 1.00 35.38 87 LEU A O 1
ATOM 726 N N . HIS A 1 89 ? 8.427 39.564 81.928 1.00 29.82 88 HIS A N 1
ATOM 727 C CA . HIS A 1 89 ? 8.570 40.950 81.499 1.00 24.35 88 HIS A CA 1
ATOM 728 C C . HIS A 1 89 ? 9.376 41.717 82.540 1.00 20.47 88 HIS A C 1
ATOM 729 O O . HIS A 1 89 ? 9.327 41.400 83.733 1.00 25.28 88 HIS A O 1
ATOM 736 N N . SER A 1 90 ? 10.130 42.716 82.095 1.00 20.72 89 SER A N 1
ATOM 737 C CA . SER A 1 90 ? 10.937 43.495 83.027 1.00 23.95 89 SER A CA 1
ATOM 738 C C . SER A 1 90 ? 10.739 44.994 82.838 1.00 20.38 89 SER A C 1
ATOM 739 O O . SER A 1 90 ? 10.540 45.469 81.725 1.00 22.34 89 SER A O 1
ATOM 742 N N . LEU A 1 91 ? 10.796 45.726 83.948 1.00 17.57 90 LEU A N 1
ATOM 743 C CA . LEU A 1 91 ? 10.826 47.183 83.933 1.00 20.29 90 LEU A CA 1
ATOM 744 C C . LEU A 1 91 ? 12.029 47.617 84.742 1.00 18.95 90 LEU A C 1
ATOM 745 O O . LEU A 1 91 ? 12.184 47.237 85.907 1.00 21.53 90 LEU A O 1
ATOM 750 N N . GLN A 1 92 ? 12.893 48.401 84.110 1.00 18.64 91 GLN A N 1
ATOM 751 C CA . GLN A 1 92 ? 14.139 48.828 84.718 1.00 19.81 91 GLN A CA 1
ATOM 752 C C . GLN A 1 92 ? 14.176 50.343 84.732 1.00 20.08 91 GLN A C 1
ATOM 753 O O . GLN A 1 92 ? 13.792 50.986 83.759 1.00 21.99 91 GLN A O 1
ATOM 759 N N . GLU A 1 93 ? 14.612 50.910 85.849 1.00 16.63 92 GLU A N 1
ATOM 760 C CA . GLU A 1 93 ? 14.790 52.343 85.951 1.00 15.96 92 GLU A CA 1
ATOM 761 C C . GLU A 1 93 ? 16.251 52.605 86.283 1.00 23.61 92 GLU A C 1
ATOM 762 O O . GLU A 1 93 ? 16.794 52.026 87.227 1.00 22.95 92 GLU A O 1
ATOM 768 N N . ILE A 1 94 ? 16.882 53.474 85.501 1.00 21.10 93 ILE A N 1
ATOM 769 C CA . ILE A 1 94 ? 18.232 53.934 85.788 1.00 21.66 93 ILE A CA 1
ATOM 770 C C . ILE A 1 94 ? 18.138 55.390 86.217 1.00 25.12 93 ILE A C 1
ATOM 771 O O . ILE A 1 94 ? 17.629 56.227 85.471 1.00 22.77 93 ILE A O 1
ATOM 776 N N . ARG A 1 95 ? 18.618 55.696 87.419 1.00 21.26 94 ARG A N 1
ATOM 777 C CA . ARG A 1 95 ? 18.525 57.048 87.938 1.00 21.08 94 ARG A CA 1
ATOM 778 C C . ARG A 1 95 ? 19.944 57.546 88.204 1.00 22.40 94 ARG A C 1
ATOM 779 O O . ARG A 1 95 ? 20.736 56.845 88.814 1.00 24.95 94 ARG A O 1
ATOM 787 N N . VAL A 1 96 ? 20.268 58.740 87.721 1.00 20.58 95 VAL A N 1
ATOM 788 C CA A VAL A 1 96 ? 21.624 59.248 87.861 0.52 20.19 95 VAL A CA 1
ATOM 789 C CA B VAL A 1 96 ? 21.629 59.262 87.780 0.48 20.61 95 VAL A CA 1
ATOM 790 C C . VAL A 1 96 ? 21.656 60.727 88.219 1.00 25.49 95 VAL A C 1
ATOM 791 O O . VAL A 1 96 ? 20.802 61.513 87.812 1.00 26.17 95 VAL A O 1
ATOM 798 N N . CYS A 1 97 ? 22.640 61.096 89.030 1.00 24.03 96 CYS A N 1
ATOM 799 C CA . CYS A 1 97 ? 22.911 62.507 89.271 1.00 23.59 96 CYS A CA 1
ATOM 800 C C . CYS A 1 97 ? 24.409 62.729 89.161 1.00 27.13 96 CYS A C 1
ATOM 801 O O . CYS A 1 97 ? 25.195 61.815 89.406 1.00 23.94 96 CYS A O 1
ATOM 804 N N . GLU A 1 98 ? 24.790 63.941 88.772 1.00 25.43 97 GLU A N 1
ATOM 805 C CA . GLU A 1 98 ? 26.183 64.260 88.509 1.00 25.58 97 GLU A CA 1
ATOM 806 C C . GLU A 1 98 ? 26.549 65.604 89.110 1.00 30.71 97 GLU A C 1
ATOM 807 O O . GLU A 1 98 ? 25.711 66.500 89.203 1.00 31.17 97 GLU A O 1
ATOM 813 N N . ILE A 1 99 ? 27.806 65.726 89.526 1.00 28.30 98 ILE A N 1
ATOM 814 C CA . ILE A 1 99 ? 28.384 67.015 89.894 1.00 30.72 98 ILE A CA 1
ATOM 815 C C . ILE A 1 99 ? 29.580 67.228 88.982 1.00 34.83 98 ILE A C 1
ATOM 816 O O . ILE A 1 99 ? 30.496 66.408 88.960 1.00 36.96 98 ILE A O 1
ATOM 821 N N . HIS A 1 100 ? 29.551 68.314 88.213 1.00 38.19 99 HIS A N 1
ATOM 822 C CA . HIS A 1 100 ? 30.558 68.565 87.183 1.00 39.95 99 HIS A CA 1
ATOM 823 C C . HIS A 1 100 ? 31.680 69.429 87.738 1.00 44.10 99 HIS A C 1
ATOM 824 O O . HIS A 1 100 ? 31.558 69.981 88.824 1.00 42.88 99 HIS A O 1
ATOM 831 N N . GLU A 1 101 ? 32.772 69.549 86.989 1.00 53.65 100 GLU A N 1
ATOM 832 C CA . GLU A 1 101 ? 33.941 70.277 87.482 1.00 56.68 100 GLU A CA 1
ATOM 833 C C . GLU A 1 101 ? 33.661 71.755 87.755 1.00 50.59 100 GLU A C 1
ATOM 834 O O . GLU A 1 101 ? 34.311 72.365 88.601 1.00 54.22 100 GLU A O 1
ATOM 840 N N . ASP A 1 102 ? 32.699 72.329 87.041 1.00 50.60 101 ASP A N 1
ATOM 841 C CA . ASP A 1 102 ? 32.304 73.714 87.288 1.00 51.40 101 ASP A CA 1
ATOM 842 C C . ASP A 1 102 ? 31.294 73.807 88.434 1.00 53.30 101 ASP A C 1
ATOM 843 O O . ASP A 1 102 ? 30.699 74.857 88.670 1.00 55.44 101 ASP A O 1
ATOM 848 N N . SER A 1 103 ? 31.108 72.691 89.134 1.00 49.31 102 SER A N 1
ATOM 849 C CA . SER A 1 103 ? 30.220 72.615 90.296 1.00 40.51 102 SER A CA 1
ATOM 850 C C . SER A 1 103 ? 28.724 72.580 89.969 1.00 43.21 102 SER A C 1
ATOM 851 O O . SER A 1 103 ? 27.888 72.502 90.873 1.00 43.27 102 SER A O 1
ATOM 854 N N . SER A 1 104 ? 28.388 72.617 88.686 1.00 34.85 103 SER A N 1
ATOM 855 C CA . SER A 1 104 ? 26.999 72.471 88.269 1.00 38.30 103 SER A CA 1
ATOM 856 C C . SER A 1 104 ? 26.555 71.013 88.385 1.00 37.66 103 SER A C 1
ATOM 857 O O . SER A 1 104 ? 27.384 70.101 88.434 1.00 35.20 103 SER A O 1
ATOM 860 N N . THR A 1 105 ? 25.245 70.804 88.424 1.00 35.55 104 THR A N 1
ATOM 861 C CA . THR A 1 105 ? 24.683 69.472 88.625 1.00 33.85 104 THR A CA 1
ATOM 862 C C . THR A 1 105 ? 23.798 69.029 87.466 1.00 34.78 104 THR A C 1
ATOM 863 O O . THR A 1 105 ? 23.276 69.855 86.719 1.00 33.21 104 THR A O 1
ATOM 867 N N . ARG A 1 106 ? 23.634 67.717 87.326 1.00 27.32 105 ARG A N 1
ATOM 868 C CA . ARG A 1 106 ? 22.704 67.158 86.348 1.00 25.57 105 ARG A CA 1
ATOM 869 C C . ARG A 1 106 ? 21.944 66.032 87.023 1.00 23.01 105 ARG A C 1
ATOM 870 O O . ARG A 1 106 ? 22.401 65.476 88.023 1.00 26.57 105 ARG A O 1
ATOM 878 N N . GLY A 1 107 ? 20.797 65.665 86.465 1.00 23.51 106 GLY A N 1
ATOM 879 C CA . GLY A 1 107 ? 20.090 64.504 86.971 1.00 23.46 106 GLY A CA 1
ATOM 880 C C . GLY A 1 107 ? 19.024 64.033 86.010 1.00 24.61 106 GLY A C 1
ATOM 881 O O . GLY A 1 107 ? 18.362 64.853 85.367 1.00 24.99 106 GLY A O 1
ATOM 882 N N . SER A 1 108 ? 18.848 62.718 85.919 1.00 23.01 107 SER A N 1
ATOM 883 C CA . SER A 1 108 ? 17.852 62.165 85.011 1.00 23.50 107 SER A CA 1
ATOM 884 C C . SER A 1 108 ? 17.443 60.760 85.409 1.00 22.73 107 SER A C 1
ATOM 885 O O . SER A 1 108 ? 18.132 60.081 86.181 1.00 21.74 107 SER A O 1
ATOM 888 N N . ARG A 1 109 ? 16.3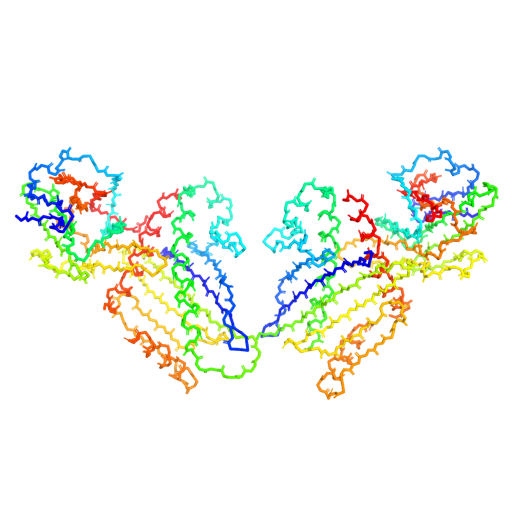08 60.320 84.884 1.00 20.52 108 ARG A N 1
ATOM 889 C CA . ARG A 1 109 ? 15.965 58.920 84.996 1.00 17.67 108 ARG A CA 1
ATOM 890 C C . ARG A 1 109 ? 15.521 58.374 83.647 1.00 18.18 108 ARG A C 1
ATOM 891 O O . ARG A 1 109 ? 15.057 59.117 82.782 1.00 22.07 108 ARG A O 1
ATOM 899 N N . HIS A 1 110 ? 15.700 57.072 83.486 1.00 19.67 109 HIS A N 1
ATOM 900 C CA . HIS A 1 110 ? 15.475 56.426 82.204 1.00 18.07 109 HIS A CA 1
ATOM 901 C C . HIS A 1 110 ? 14.799 55.097 82.461 1.00 18.63 109 HIS A C 1
ATOM 902 O O . HIS A 1 110 ? 15.205 54.357 83.353 1.00 21.52 109 HIS A O 1
ATOM 909 N N . PHE A 1 111 ? 13.765 54.802 81.680 1.00 19.63 110 PHE A N 1
ATOM 910 C CA . PHE A 1 111 ? 12.980 53.593 81.891 1.00 16.25 110 PHE A CA 1
ATOM 911 C C . PHE A 1 111 ? 13.096 52.675 80.685 1.00 20.28 110 PHE A C 1
ATOM 912 O O . PHE A 1 111 ? 12.996 53.126 79.544 1.00 20.59 110 PHE A O 1
ATOM 920 N N . TYR A 1 112 ? 13.267 51.385 80.962 1.00 16.33 111 TYR A N 1
ATOM 921 C CA . TYR A 1 112 ? 13.426 50.370 79.932 1.00 18.63 111 TYR A CA 1
ATOM 922 C C . TYR A 1 112 ? 12.407 49.259 80.156 1.00 18.63 111 TYR A C 1
ATOM 923 O O . TYR A 1 112 ? 12.309 48.720 81.255 1.00 21.00 111 TYR A O 1
ATOM 932 N N . TYR A 1 113 ? 11.649 48.904 79.118 1.00 17.26 112 TYR A N 1
ATOM 933 C CA . TYR A 1 113 ? 10.695 47.812 79.242 1.00 16.84 112 TYR A CA 1
ATOM 934 C C . TYR A 1 113 ? 11.163 46.653 78.371 1.00 19.13 112 TYR A C 1
ATOM 935 O O . TYR A 1 113 ? 11.364 46.823 77.168 1.00 19.92 112 TYR A O 1
ATOM 944 N N . ASN A 1 114 ? 11.356 45.486 78.980 1.00 19.47 113 ASN A N 1
ATOM 945 C CA . ASN A 1 114 ? 11.978 44.371 78.277 1.00 22.23 113 ASN A CA 1
ATOM 946 C C . ASN A 1 114 ? 13.252 44.780 77.555 1.00 22.91 113 ASN A C 1
ATOM 947 O O . ASN A 1 114 ? 13.538 44.304 76.455 1.00 23.76 113 ASN A O 1
ATOM 952 N N . GLY A 1 115 ? 14.003 45.674 78.183 1.00 20.46 114 GLY A N 1
ATOM 953 C CA . GLY A 1 115 ? 15.303 46.081 77.682 1.00 23.80 114 GLY A CA 1
ATOM 954 C C . GLY A 1 115 ? 15.281 47.282 76.758 1.00 27.17 114 GLY A C 1
ATOM 955 O O . GLY A 1 115 ? 16.334 47.771 76.359 1.00 26.90 114 GLY A O 1
ATOM 956 N N . GLU A 1 116 ? 14.086 47.760 76.425 1.00 21.62 115 GLU A N 1
ATOM 957 C CA . GLU A 1 116 ? 13.928 48.838 75.442 1.00 19.50 115 GLU A CA 1
ATOM 958 C C . GLU A 1 116 ? 13.643 50.185 76.115 1.00 21.15 115 GLU A C 1
ATOM 959 O O . GLU A 1 116 ? 12.669 50.308 76.859 1.00 20.65 115 GLU A O 1
ATOM 965 N N . LEU A 1 117 ? 14.479 51.188 75.843 1.00 19.70 116 LEU A N 1
ATOM 966 C CA . LEU A 1 117 ? 14.250 52.544 76.366 1.00 19.48 116 LEU A CA 1
ATOM 967 C C . LEU A 1 117 ? 12.926 53.083 75.858 1.00 22.06 116 LEU A C 1
ATOM 968 O O . LEU A 1 117 ? 12.668 53.042 74.653 1.00 22.39 116 LEU A O 1
ATOM 973 N N . PHE A 1 118 ? 12.087 53.609 76.749 1.00 18.61 117 PHE A N 1
ATOM 974 C CA . PHE A 1 118 ? 10.833 54.204 76.286 1.00 22.53 117 PHE A CA 1
ATOM 975 C C . PHE A 1 118 ? 10.518 55.568 76.900 1.00 22.66 117 PHE A C 1
ATOM 976 O O . PHE A 1 118 ? 9.570 56.222 76.470 1.00 24.33 117 PHE A O 1
ATOM 984 N N . LEU A 1 119 ? 11.314 56.001 77.882 1.00 19.27 118 LEU A N 1
ATOM 985 C CA . LEU A 1 119 ? 11.057 57.274 78.549 1.00 20.86 118 LEU A CA 1
ATOM 986 C C . LEU A 1 119 ? 12.306 57.745 79.292 1.00 22.21 118 LEU A C 1
ATOM 987 O O . LEU A 1 119 ? 12.918 56.973 80.023 1.00 20.84 118 LEU A O 1
ATOM 992 N N . SER A 1 120 ? 12.678 59.003 79.085 1.00 23.87 119 SER A N 1
ATOM 993 C CA . SER A 1 120 ? 13.738 59.638 79.859 1.00 22.34 119 SER A CA 1
ATOM 994 C C . SER A 1 120 ? 13.203 60.953 80.405 1.00 22.16 119 SER A C 1
ATOM 995 O O . SER A 1 120 ? 12.500 61.677 79.707 1.00 25.55 119 SER A O 1
ATOM 998 N N . GLN A 1 121 ? 13.555 61.266 81.646 1.00 21.51 120 GLN A N 1
ATOM 999 C CA . GLN A 1 121 ? 13.114 62.503 82.264 1.00 21.15 120 GLN A CA 1
ATOM 1000 C C . GLN A 1 121 ? 14.318 63.238 82.847 1.00 23.25 120 GLN A C 1
ATOM 1001 O O . GLN A 1 121 ? 15.170 62.635 83.501 1.00 27.59 120 GLN A O 1
ATOM 1007 N N . ASN A 1 122 ? 14.391 64.536 82.588 1.00 23.35 121 ASN A N 1
ATOM 1008 C CA . ASN A 1 122 ? 15.425 65.375 83.170 1.00 24.13 121 ASN A CA 1
ATOM 1009 C C . ASN A 1 122 ? 14.893 65.871 84.505 1.00 23.18 121 ASN A C 1
ATOM 1010 O O . ASN A 1 122 ? 13.878 66.564 84.551 1.00 29.99 121 ASN A O 1
ATOM 1015 N N . LEU A 1 123 ? 15.547 65.470 85.594 1.00 23.40 122 LEU A N 1
ATOM 1016 C CA . LEU A 1 123 ? 15.018 65.743 86.929 1.00 21.19 122 LEU A CA 1
ATOM 1017 C C . LEU A 1 123 ? 15.223 67.189 87.351 1.00 33.73 122 LEU A C 1
ATOM 1018 O O . LEU A 1 123 ? 14.613 67.645 88.315 1.00 38.89 122 LEU A O 1
ATOM 1023 N N . GLU A 1 124 ? 16.078 67.907 86.636 1.00 26.37 123 GLU A N 1
ATOM 1024 C CA . GLU A 1 124 ? 16.291 69.314 86.950 1.00 33.37 123 GLU A CA 1
ATOM 1025 C C . GLU A 1 124 ? 15.358 70.250 86.183 1.00 36.53 123 GLU A C 1
ATOM 1026 O O . GLU A 1 124 ? 14.989 71.302 86.697 1.00 35.99 123 GLU A O 1
ATOM 1032 N N . THR A 1 125 ? 14.966 69.858 84.971 1.00 34.82 124 THR A N 1
ATOM 1033 C CA . THR A 1 125 ? 14.100 70.695 84.131 1.00 34.59 124 THR A CA 1
ATOM 1034 C C . THR A 1 125 ? 12.670 70.168 83.993 1.00 36.06 124 THR A C 1
ATOM 1035 O O . THR A 1 125 ? 11.785 70.887 83.524 1.00 34.51 124 THR A O 1
ATOM 1039 N N . GLN A 1 126 ? 12.476 68.908 84.372 1.00 34.35 125 GLN A N 1
ATOM 1040 C CA A GLN A 1 126 ? 11.189 68.226 84.287 0.65 36.29 125 GLN A CA 1
ATOM 1041 C CA B GLN A 1 126 ? 11.169 68.250 84.279 0.35 37.65 125 GLN A CA 1
ATOM 1042 C C . GLN A 1 126 ? 10.806 67.853 82.847 1.00 41.95 125 GLN A C 1
ATOM 1043 O O . GLN A 1 126 ? 9.719 67.331 82.594 1.00 43.31 125 GLN A O 1
ATOM 1054 N N . GLU A 1 127 ? 11.715 68.096 81.910 1.00 30.90 126 GLU A N 1
ATOM 1055 C CA . GLU A 1 127 ? 11.467 67.727 80.509 1.00 27.62 126 GLU A CA 1
ATOM 1056 C C . GLU A 1 127 ? 11.534 66.221 80.305 1.00 27.10 126 GLU A C 1
ATOM 1057 O O . GLU A 1 127 ? 12.455 65.562 80.787 1.00 28.99 126 GLU A O 1
ATOM 1063 N N . SER A 1 128 ? 10.565 65.677 79.572 1.00 30.38 127 SER A N 1
ATOM 1064 C CA A SER A 1 128 ? 10.534 64.247 79.273 0.61 32.86 127 SER A CA 1
ATOM 1065 C CA B SER A 1 128 ? 10.547 64.250 79.277 0.39 32.76 127 SER A CA 1
ATOM 1066 C C . SER A 1 128 ? 10.815 64.024 77.795 1.00 32.48 127 SER A C 1
ATOM 1067 O O . SER A 1 128 ? 10.447 64.852 76.956 1.00 31.79 127 SER A O 1
ATOM 1072 N N . THR A 1 129 ? 11.467 62.907 77.485 1.00 27.89 128 THR A N 1
ATOM 1073 C CA . THR A 1 129 ? 11.811 62.552 76.109 1.00 27.98 128 THR A CA 1
ATOM 1074 C C . THR A 1 129 ? 11.377 61.117 75.823 1.00 27.23 128 THR A C 1
ATOM 1075 O O . THR A 1 129 ? 11.693 60.216 76.590 1.00 24.34 128 THR A O 1
ATOM 1079 N N . VAL A 1 130 ? 10.667 60.906 74.717 1.00 22.53 129 VAL A N 1
ATOM 1080 C CA . VAL A 1 130 ? 10.208 59.560 74.359 1.00 22.73 129 VAL A CA 1
ATOM 1081 C C . VAL A 1 130 ? 10.733 59.210 72.968 1.00 25.56 129 VAL A C 1
ATOM 1082 O O . VAL A 1 130 ? 10.617 60.012 72.047 1.00 26.18 129 VAL A O 1
ATOM 1086 N N . PRO A 1 131 ? 11.321 58.014 72.809 1.00 24.63 130 PRO A N 1
ATOM 1087 C CA . PRO A 1 131 ? 11.850 57.636 71.494 1.00 24.00 130 PRO A CA 1
ATOM 1088 C C . PRO A 1 131 ? 10.758 57.691 70.426 1.00 26.50 130 PRO A C 1
ATOM 1089 O O . PRO A 1 131 ? 9.579 57.499 70.740 1.00 25.43 130 PRO A O 1
ATOM 1093 N N . GLN A 1 132 ? 11.139 57.953 69.181 1.00 24.09 131 GLN A N 1
ATOM 1094 C CA . GLN A 1 132 ? 10.163 57.963 68.109 1.00 29.59 131 GLN A CA 1
ATOM 1095 C C . GLN A 1 132 ? 9.881 56.530 67.671 1.00 29.58 131 GLN A C 1
ATOM 1096 O O . GLN A 1 132 ? 10.508 55.997 66.752 1.00 25.13 131 GLN A O 1
ATOM 1102 N N . SER A 1 133 ? 8.954 55.892 68.369 1.00 25.13 132 SER A N 1
ATOM 1103 C CA . SER A 1 133 ? 8.464 54.590 67.947 1.00 22.06 132 SER A CA 1
ATOM 1104 C C . SER A 1 133 ? 7.072 54.413 68.517 1.00 20.56 132 SER A C 1
ATOM 1105 O O . SER A 1 133 ? 6.776 54.923 69.591 1.00 21.59 132 SER A O 1
ATOM 1108 N N . SER A 1 134 ? 6.201 53.735 67.776 1.00 22.39 133 SER A N 1
ATOM 1109 C CA . SER A 1 134 ? 4.834 53.541 68.242 1.00 20.13 133 SER A CA 1
ATOM 1110 C C . SER A 1 134 ? 4.819 52.768 69.560 1.00 22.41 133 SER A C 1
ATOM 1111 O O . SER A 1 134 ? 4.080 53.112 70.471 1.00 21.85 133 SER A O 1
ATOM 1114 N N . ARG A 1 135 ? 5.636 51.728 69.663 1.00 17.95 134 ARG A N 1
ATOM 1115 C CA . ARG A 1 135 ? 5.675 50.955 70.906 1.00 18.80 134 ARG A CA 1
ATOM 1116 C C . ARG A 1 135 ? 6.125 51.798 72.107 1.00 21.37 134 ARG A C 1
ATOM 1117 O O . ARG A 1 135 ? 5.500 51.755 73.172 1.00 22.63 134 ARG A O 1
ATOM 1125 N N . ALA A 1 136 ? 7.202 52.566 71.951 1.00 19.98 135 ALA A N 1
ATOM 1126 C CA . ALA A 1 136 ? 7.701 53.373 73.071 1.00 21.57 135 ALA A CA 1
ATOM 1127 C C . ALA A 1 136 ? 6.699 54.441 73.487 1.00 23.40 135 ALA A C 1
ATOM 1128 O O . ALA A 1 136 ? 6.561 54.754 74.678 1.00 23.05 135 ALA A O 1
ATOM 1130 N N A GLN A 1 137 ? 5.993 54.995 72.509 0.37 23.19 136 GLN A N 1
ATOM 1131 N N B GLN A 1 137 ? 6.004 55.001 72.504 0.63 22.60 136 GLN A N 1
ATOM 1132 C CA A GLN A 1 137 ? 5.041 56.066 72.780 0.37 25.45 136 GLN A CA 1
ATOM 1133 C CA B GLN A 1 137 ? 5.025 56.046 72.773 0.63 25.66 136 GLN A CA 1
ATOM 1134 C C A GLN A 1 137 ? 3.804 55.540 73.509 0.37 25.40 136 GLN A C 1
ATOM 1135 C C B GLN A 1 137 ? 3.886 55.486 73.599 0.63 25.06 136 GLN A C 1
ATOM 1136 O O A GLN A 1 137 ? 3.200 56.253 74.311 0.37 22.46 136 GLN A O 1
ATOM 1137 O O B GLN A 1 137 ? 3.415 56.127 74.537 0.63 25.10 136 GLN A O 1
ATOM 1148 N N . THR A 1 138 ? 3.442 54.290 73.229 1.00 23.45 137 THR A N 1
ATOM 1149 C CA . THR A 1 138 ? 2.362 53.613 73.940 1.00 24.51 137 THR A CA 1
ATOM 1150 C C . THR A 1 138 ? 2.768 53.340 75.390 1.00 24.38 137 THR A C 1
ATOM 1151 O O . THR A 1 138 ? 2.034 53.667 76.326 1.00 26.89 137 THR A O 1
ATOM 1155 N N . LEU A 1 139 ? 3.941 52.740 75.572 1.00 19.64 138 LEU A N 1
ATOM 1156 C CA . LEU A 1 139 ? 4.472 52.513 76.926 1.00 21.81 138 LEU A CA 1
ATOM 1157 C C . LEU A 1 139 ? 4.583 53.804 77.737 1.00 25.42 138 LEU A C 1
ATOM 1158 O O . LEU A 1 139 ? 4.186 53.852 78.908 1.00 25.90 138 LEU A O 1
ATOM 1163 N N . ALA A 1 140 ? 5.133 54.858 77.143 1.00 25.42 139 ALA A N 1
ATOM 1164 C CA . ALA A 1 140 ? 5.310 56.093 77.893 1.00 27.05 139 ALA A CA 1
ATOM 1165 C C . ALA A 1 140 ? 3.977 56.740 78.266 1.00 30.17 139 ALA A C 1
ATOM 1166 O O . ALA A 1 140 ? 3.847 57.310 79.361 1.00 32.27 139 ALA A O 1
ATOM 1168 N N . MET A 1 141 ? 2.991 56.639 77.378 1.00 31.68 140 MET A N 1
ATOM 1169 C CA . MET A 1 141 ? 1.666 57.188 77.667 1.00 35.23 140 MET A CA 1
ATOM 1170 C C . MET A 1 141 ? 1.055 56.415 78.833 1.00 36.76 140 MET A C 1
ATOM 1171 O O . MET A 1 141 ? 0.495 56.993 79.770 1.00 40.03 140 MET A O 1
ATOM 1173 N N . ASN A 1 142 ? 1.191 55.097 78.761 1.00 38.42 141 ASN A N 1
ATOM 1174 C CA . ASN A 1 142 ? 0.745 54.183 79.802 1.00 45.24 141 ASN A CA 1
ATOM 1175 C C . ASN A 1 142 ? 1.253 54.614 81.174 1.00 42.91 141 ASN A C 1
ATOM 1176 O O . ASN A 1 142 ? 0.478 54.816 82.120 1.00 43.31 141 ASN A O 1
ATOM 1181 N N . VAL A 1 143 ? 2.571 54.743 81.276 1.00 36.72 142 VAL A N 1
ATOM 1182 C CA . VAL A 1 143 ? 3.224 55.097 82.529 1.00 35.00 142 VAL A CA 1
ATOM 1183 C C . VAL A 1 143 ? 2.896 56.523 82.979 1.00 39.75 142 VAL A C 1
ATOM 1184 O O . VAL A 1 143 ? 2.501 56.745 84.127 1.00 45.09 142 VAL A O 1
ATOM 1188 N N . THR A 1 144 ? 3.045 57.496 82.083 1.00 39.61 143 THR A N 1
ATOM 1189 C CA . THR A 1 144 ? 2.860 58.893 82.488 1.00 43.76 143 THR A CA 1
ATOM 1190 C C . THR A 1 144 ? 1.418 59.187 82.902 1.00 45.17 143 THR A C 1
ATOM 1191 O O . THR A 1 144 ? 1.173 59.991 83.806 1.00 48.56 143 THR A O 1
ATOM 1195 N N . ASN A 1 145 ? 0.468 58.531 82.244 1.00 41.01 144 ASN A N 1
ATOM 1196 C CA . ASN A 1 145 ? -0.933 58.642 82.633 1.00 47.51 144 ASN A CA 1
ATOM 1197 C C . ASN A 1 145 ? -1.197 58.085 84.026 1.00 54.34 144 ASN A C 1
ATOM 1198 O O . ASN A 1 145 ? -1.928 58.686 84.813 1.00 61.25 144 ASN A O 1
ATOM 1203 N N . PHE A 1 146 ? -0.604 56.934 84.327 1.00 51.94 145 PHE A N 1
ATOM 1204 C CA . PHE A 1 146 ? -0.743 56.347 85.656 1.00 55.59 145 PHE A CA 1
ATOM 1205 C C . PHE A 1 146 ? -0.201 57.290 86.724 1.00 59.75 145 PHE A C 1
ATOM 1206 O O . PHE A 1 146 ? -0.803 57.450 87.790 1.00 57.44 145 PHE A O 1
ATOM 1214 N N . TRP A 1 147 ? 0.932 57.924 86.440 1.00 51.05 146 TRP A N 1
ATOM 1215 C CA . TRP A 1 147 ? 1.519 58.847 87.404 1.00 53.68 146 TRP A CA 1
ATOM 1216 C C . TRP A 1 147 ? 0.635 60.065 87.641 1.00 59.37 146 TRP A C 1
ATOM 1217 O O . TRP A 1 147 ? 0.424 60.476 88.786 1.00 66.97 146 TRP A O 1
ATOM 1228 N N . LYS A 1 148 ? 0.129 60.642 86.556 1.00 60.52 147 LYS A N 1
ATOM 1229 C CA . LYS A 1 148 ? -0.796 61.763 86.644 1.00 69.48 147 LYS A CA 1
ATOM 1230 C C . LYS A 1 148 ? -1.916 61.449 87.627 1.00 80.31 147 LYS A C 1
ATOM 1231 O O . LYS A 1 148 ? -2.256 62.269 88.482 1.00 82.15 147 LYS A O 1
ATOM 1237 N N . GLU A 1 149 ? -2.483 60.253 87.498 1.00 88.64 148 GLU A N 1
ATOM 1238 C CA . GLU A 1 149 ? -3.562 59.811 88.372 1.00 101.74 148 GLU A CA 1
ATOM 1239 C C . GLU A 1 149 ? -3.146 58.586 89.179 1.00 100.20 148 GLU A C 1
ATOM 1240 O O . GLU A 1 149 ? -2.163 58.623 89.919 1.00 99.03 148 GLU A O 1
ATOM 1246 N N . LYS A 1 153 ? 1.607 67.277 93.259 1.00 45.23 152 LYS A N 1
ATOM 1247 C CA . LYS A 1 153 ? 3.017 67.515 93.551 1.00 49.90 152 LYS A CA 1
ATOM 1248 C C . LYS A 1 153 ? 3.950 66.868 92.529 1.00 43.49 152 LYS A C 1
ATOM 1249 O O . LYS A 1 153 ? 4.977 66.297 92.898 1.00 42.73 152 LYS A O 1
ATOM 1255 N N . THR A 1 154 ? 3.607 66.957 91.250 1.00 40.79 153 THR A N 1
ATOM 1256 C CA . THR A 1 154 ? 4.436 66.350 90.216 1.00 40.14 153 THR A CA 1
ATOM 1257 C C . THR A 1 154 ? 5.854 66.927 90.207 1.00 40.63 153 THR A C 1
ATOM 1258 O O . THR A 1 154 ? 6.834 66.190 90.335 1.00 36.57 153 THR A O 1
ATOM 1262 N N . LYS A 1 155 ? 5.959 68.245 90.070 1.00 38.58 154 LYS A N 1
ATOM 1263 C CA . LYS A 1 155 ? 7.261 68.907 90.078 1.00 37.16 154 LYS A CA 1
ATOM 1264 C C . LYS A 1 155 ? 8.034 68.614 91.358 1.00 32.41 154 LYS A C 1
ATOM 1265 O O . LYS A 1 155 ? 9.226 68.335 91.318 1.00 28.50 154 LYS A O 1
ATOM 1271 N N . THR A 1 156 ? 7.356 68.699 92.497 1.00 28.43 155 THR A N 1
ATOM 1272 C CA . THR A 1 156 ? 8.015 68.434 93.771 1.00 28.45 155 THR A CA 1
ATOM 1273 C C . THR A 1 156 ? 8.574 67.016 93.812 1.00 27.88 155 THR A C 1
ATOM 1274 O O . THR A 1 156 ? 9.722 66.805 94.199 1.00 24.55 155 THR A O 1
ATOM 1278 N N . HIS A 1 157 ? 7.767 66.057 93.373 1.00 25.30 156 HIS A N 1
ATOM 1279 C CA . HIS A 1 157 ? 8.185 64.664 93.305 1.00 31.00 156 HIS A CA 1
ATOM 1280 C C . HIS A 1 157 ? 9.507 64.472 92.550 1.00 30.07 156 HIS A C 1
ATOM 1281 O O . HIS A 1 157 ? 10.414 63.816 93.050 1.00 24.99 156 HIS A O 1
ATOM 1288 N N . TYR A 1 158 ? 9.610 65.028 91.344 1.00 22.72 157 TYR A N 1
ATOM 1289 C CA . TYR A 1 158 ? 10.827 64.883 90.543 1.00 21.77 157 TYR A CA 1
ATOM 1290 C C . TYR A 1 158 ? 12.019 65.624 91.138 1.00 21.90 157 TYR A C 1
ATOM 1291 O O . TYR A 1 158 ? 13.143 65.129 91.114 1.00 22.74 157 TYR A O 1
ATOM 1300 N N . ARG A 1 159 ? 11.790 66.827 91.638 1.00 21.89 158 ARG A N 1
ATOM 1301 C CA . ARG A 1 159 ? 12.893 67.581 92.209 1.00 20.44 158 ARG A CA 1
ATOM 1302 C C . ARG A 1 159 ? 13.376 66.944 93.503 1.00 22.86 158 ARG A C 1
ATOM 1303 O O . ARG A 1 159 ? 14.554 67.027 93.840 1.00 21.91 158 ARG A O 1
ATOM 1311 N N . ALA A 1 160 ? 12.471 66.290 94.222 1.00 20.56 159 ALA A N 1
ATOM 1312 C CA . ALA A 1 160 ? 12.870 65.646 95.474 1.00 21.63 159 ALA A CA 1
ATOM 1313 C C . ALA A 1 160 ? 13.791 64.453 95.188 1.00 19.51 159 ALA A C 1
ATOM 1314 O O . ALA A 1 160 ? 14.717 64.180 95.950 1.00 19.07 159 ALA A O 1
ATOM 1316 N N . MET A 1 161 ? 13.529 63.738 94.095 1.00 20.60 160 MET A N 1
ATOM 1317 C CA . MET A 1 161 ? 14.397 62.626 93.711 1.00 21.01 160 MET A CA 1
ATOM 1318 C C . MET A 1 161 ? 15.811 63.122 93.452 1.00 26.77 160 MET A C 1
ATOM 1319 O O . MET A 1 161 ? 16.797 62.485 93.841 1.00 22.07 160 MET A O 1
ATOM 1324 N N . GLN A 1 162 ? 15.907 64.265 92.783 1.00 20.28 161 GLN A N 1
ATOM 1325 C CA . GLN A 1 162 ? 17.203 64.851 92.467 1.00 22.68 161 GLN A CA 1
ATOM 1326 C C . GLN A 1 162 ? 17.912 65.314 93.733 1.00 19.84 161 GLN A C 1
ATOM 1327 O O . GLN A 1 162 ? 19.114 65.105 93.893 1.00 20.56 161 GLN A O 1
ATOM 1333 N N . ALA A 1 163 ? 17.160 65.941 94.632 1.00 18.59 162 ALA A N 1
ATOM 1334 C CA . ALA A 1 163 ? 17.713 66.379 95.909 1.00 17.56 162 ALA A CA 1
ATOM 1335 C C . ALA A 1 163 ? 18.260 65.199 96.714 1.00 17.98 162 ALA A C 1
ATOM 1336 O O . ALA A 1 163 ? 19.347 65.287 97.287 1.00 19.14 162 ALA A O 1
ATOM 1338 N N . ASP A 1 164 ? 17.499 64.105 96.769 1.00 18.08 163 ASP A N 1
ATOM 1339 C CA . ASP A 1 164 ? 17.941 62.900 97.483 1.00 20.05 163 ASP A CA 1
ATOM 1340 C C . ASP A 1 164 ? 19.281 62.434 96.941 1.00 20.15 163 ASP A C 1
ATOM 1341 O O . ASP A 1 164 ? 20.191 62.099 97.698 1.00 19.73 163 ASP A O 1
ATOM 1346 N N . CYS A 1 165 ? 19.363 62.357 95.617 1.00 20.17 164 CYS A N 1
ATOM 1347 C CA . CYS A 1 165 ? 20.542 61.821 94.943 1.00 17.78 164 CYS A CA 1
ATOM 1348 C C . CYS A 1 165 ? 21.753 62.708 95.204 1.00 21.27 164 CYS A C 1
ATOM 1349 O O . CYS A 1 165 ? 22.817 62.232 95.598 1.00 19.93 164 CYS A O 1
ATOM 1352 N N . LEU A 1 166 ? 21.581 64.005 94.988 1.00 16.93 165 LEU A N 1
ATOM 1353 C CA . LEU A 1 166 ? 22.682 64.944 95.158 1.00 21.27 165 LEU A CA 1
ATOM 1354 C C . LEU A 1 166 ? 23.187 64.952 96.594 1.00 18.39 165 LEU A C 1
ATOM 1355 O O . LEU A 1 166 ? 24.396 65.027 96.840 1.00 19.69 165 LEU A O 1
ATOM 1360 N N . GLN A 1 167 ? 22.264 64.888 97.550 1.00 16.25 166 GLN A N 1
ATOM 1361 C CA . GLN A 1 167 ? 22.674 64.873 98.952 1.00 15.75 166 GLN A CA 1
ATOM 1362 C C . GLN A 1 167 ? 23.527 63.639 99.254 1.00 18.83 166 GLN A C 1
ATOM 1363 O O . GLN A 1 167 ? 24.512 63.709 99.996 1.00 19.18 166 GLN A O 1
ATOM 1369 N N . LYS A 1 168 ? 23.142 62.506 98.681 1.00 16.35 167 LYS A N 1
ATOM 1370 C CA . LYS A 1 168 ? 23.899 61.275 98.900 1.00 17.80 167 LYS A CA 1
ATOM 1371 C C . LYS A 1 168 ? 25.269 61.308 98.228 1.00 21.98 167 LYS A C 1
ATOM 1372 O O . LYS A 1 168 ? 26.275 60.891 98.821 1.00 21.22 167 LYS A O 1
ATOM 1378 N N . LEU A 1 169 ? 25.304 61.809 96.997 1.00 19.72 168 LEU A N 1
ATOM 1379 C CA . LEU A 1 169 ? 26.556 61.918 96.257 1.00 19.15 168 LEU A CA 1
ATOM 1380 C C . LEU A 1 169 ? 27.555 62.785 97.023 1.00 20.17 168 LEU A C 1
ATOM 1381 O O . LEU A 1 169 ? 28.717 62.405 97.195 1.00 20.78 168 LEU A O 1
ATOM 1386 N N A GLN A 1 170 ? 27.100 63.940 97.500 0.55 17.68 169 GLN A N 1
ATOM 1387 N N B GLN A 1 170 ? 27.095 63.942 97.493 0.45 18.07 169 GLN A N 1
ATOM 1388 C CA A GLN A 1 170 ? 27.974 64.836 98.253 0.55 21.07 169 GLN A CA 1
ATOM 1389 C CA B GLN A 1 170 ? 27.945 64.850 98.260 0.45 21.19 169 GLN A CA 1
ATOM 1390 C C A GLN A 1 170 ? 28.525 64.129 99.492 0.55 24.00 169 GLN A C 1
ATOM 1391 C C B GLN A 1 170 ? 28.515 64.142 99.491 0.45 23.78 169 GLN A C 1
ATOM 1392 O O A GLN A 1 170 ? 29.718 64.207 99.787 0.55 21.81 169 GLN A O 1
ATOM 1393 O O B GLN A 1 170 ? 29.709 64.229 99.776 0.45 22.12 169 GLN A O 1
ATOM 1404 N N . ARG A 1 171 ? 27.648 63.444 100.218 1.00 23.51 170 ARG A N 1
ATOM 1405 C CA . ARG A 1 171 ? 28.060 62.702 101.406 1.00 26.18 170 ARG A CA 1
ATOM 1406 C C . ARG A 1 171 ? 29.065 61.580 101.083 1.00 28.00 170 ARG A C 1
ATOM 1407 O O . ARG A 1 171 ? 30.068 61.421 101.780 1.00 26.69 170 ARG A O 1
ATOM 1415 N N . TYR A 1 172 ? 28.811 60.809 100.029 1.00 23.67 171 TYR A N 1
ATOM 1416 C CA . TYR A 1 172 ? 29.709 59.713 99.674 1.00 23.66 171 TYR A CA 1
ATOM 1417 C C . TYR A 1 172 ? 31.084 60.211 99.222 1.00 31.56 171 TYR A C 1
ATOM 1418 O O . TYR A 1 172 ? 32.099 59.582 99.510 1.00 32.20 171 TYR A O 1
ATOM 1427 N N . LEU A 1 173 ? 31.110 61.332 98.507 1.00 24.98 172 LEU A N 1
ATOM 1428 C CA . LEU A 1 173 ? 32.367 61.898 98.022 1.00 30.77 172 LEU A CA 1
ATOM 1429 C C . LEU A 1 173 ? 33.218 62.389 99.177 1.00 34.21 172 LEU A C 1
ATOM 1430 O O . LEU A 1 173 ? 34.444 62.362 99.115 1.00 38.19 172 LEU A O 1
ATOM 1435 N N . LYS A 1 174 ? 32.561 62.858 100.226 1.00 31.75 173 LYS A N 1
ATOM 1436 C CA . LYS A 1 174 ? 33.273 63.388 101.375 1.00 44.79 173 LYS A CA 1
ATOM 1437 C C . LYS A 1 174 ? 33.948 62.242 102.118 1.00 53.46 173 LYS A C 1
ATOM 1438 O O . LYS A 1 174 ? 35.082 62.362 102.580 1.00 52.51 173 LYS A O 1
ATOM 1444 N N . SER A 1 175 ? 33.243 61.122 102.213 1.00 51.47 174 SER A N 1
ATOM 1445 C CA . SER A 1 175 ? 33.732 59.971 102.959 1.00 57.67 174 SER A CA 1
ATOM 1446 C C . SER A 1 175 ? 35.035 59.417 102.385 1.00 65.10 174 SER A C 1
ATOM 1447 O O . SER A 1 175 ? 35.936 59.039 103.132 1.00 69.43 174 SER A O 1
ATOM 1450 N N . GLY A 1 176 ? 35.131 59.375 101.061 1.00 65.01 175 GLY A N 1
ATOM 1451 C CA . GLY A 1 176 ? 36.317 58.863 100.398 1.00 65.00 175 GLY A CA 1
ATOM 1452 C C . GLY A 1 176 ? 37.540 59.730 100.625 1.00 70.13 175 GLY A C 1
ATOM 1453 O O . GLY A 1 176 ? 37.591 60.881 100.188 1.00 72.31 175 GLY A O 1
ATOM 1454 N N . VAL B 2 1 ? 4.038 83.802 115.259 1.00 33.63 27 VAL B N 1
ATOM 1455 C CA . VAL B 2 1 ? 3.575 82.679 114.456 1.00 31.47 27 VAL B CA 1
ATOM 1456 C C . VAL B 2 1 ? 3.569 81.388 115.281 1.00 34.80 27 VAL B C 1
ATOM 1457 O O . VAL B 2 1 ? 4.461 81.155 116.103 1.00 34.12 27 VAL B O 1
ATOM 1461 N N . ASP B 2 2 ? 2.548 80.563 115.076 1.00 29.78 28 ASP B N 1
ATOM 1462 C CA . ASP B 2 2 ? 2.399 79.331 115.842 1.00 28.00 28 ASP B CA 1
ATOM 1463 C C . ASP B 2 2 ? 2.824 78.132 115.011 1.00 34.31 28 ASP B C 1
ATOM 1464 O O . ASP B 2 2 ? 2.696 78.133 113.780 1.00 32.90 28 ASP B O 1
ATOM 1469 N N . LEU B 2 3 ? 3.353 77.125 115.700 1.00 25.70 29 LEU B N 1
ATOM 1470 C CA . LEU B 2 3 ? 3.690 75.841 115.107 1.00 20.74 29 LEU B CA 1
ATOM 1471 C C . LEU B 2 3 ? 2.934 74.771 115.889 1.00 22.72 29 LEU B C 1
ATOM 1472 O O . LEU B 2 3 ? 2.401 75.046 116.968 1.00 26.69 29 LEU B O 1
ATOM 1477 N N . GLY B 2 4 ? 2.895 73.552 115.359 1.00 19.88 30 GLY B N 1
ATOM 1478 C CA . GLY B 2 4 ? 2.359 72.433 116.106 1.00 17.83 30 GLY B CA 1
ATOM 1479 C C . GLY B 2 4 ? 0.923 72.077 115.745 1.00 21.67 30 GLY B C 1
ATOM 1480 O O . GLY B 2 4 ? 0.421 72.462 114.692 1.00 21.64 30 GLY B O 1
ATOM 1481 N N . SER B 2 5 ? 0.268 71.329 116.627 1.00 22.22 31 SER B N 1
ATOM 1482 C CA . SER B 2 5 ? -1.046 70.771 116.325 1.00 27.20 31 SER B CA 1
ATOM 1483 C C . SER B 2 5 ? -2.085 71.133 117.379 1.00 21.18 31 SER B C 1
ATOM 1484 O O . SER B 2 5 ? -1.907 70.827 118.552 1.00 27.05 31 SER B O 1
ATOM 1487 N N . LYS B 2 6 ? -3.162 71.795 116.961 1.00 20.70 32 LYS B N 1
ATOM 1488 C CA . LYS B 2 6 ? -4.237 72.115 117.901 1.00 24.53 32 LYS B CA 1
ATOM 1489 C C . LYS B 2 6 ? -4.962 70.857 118.384 1.00 23.19 32 LYS B C 1
ATOM 1490 O O . LYS B 2 6 ? -5.356 70.771 119.542 1.00 27.49 32 LYS B O 1
ATOM 1496 N N . SER B 2 7 ? -5.137 69.880 117.500 1.00 26.63 33 SER B N 1
ATOM 1497 C CA . SER B 2 7 ? -5.881 68.679 117.875 1.00 27.67 33 SER B CA 1
ATOM 1498 C C . SER B 2 7 ? -5.121 67.847 118.906 1.00 33.49 33 SER B C 1
ATOM 1499 O O . SER B 2 7 ? -5.725 67.160 119.721 1.00 29.07 33 SER B O 1
ATOM 1502 N N . SER B 2 8 ? -3.794 67.928 118.875 1.00 28.32 34 SER B N 1
ATOM 1503 C CA . SER B 2 8 ? -2.949 67.180 119.807 1.00 33.92 34 SER B CA 1
ATOM 1504 C C . SER B 2 8 ? -2.595 68.017 121.034 1.00 40.40 34 SER B C 1
ATOM 1505 O O . SER B 2 8 ? -1.780 67.607 121.868 1.00 38.00 34 SER B O 1
ATOM 1508 N N . ASN B 2 9 ? -3.196 69.196 121.134 1.00 31.34 35 ASN B N 1
ATOM 1509 C CA . ASN B 2 9 ? -2.909 70.114 122.231 1.00 34.50 35 ASN B CA 1
ATOM 1510 C C . ASN B 2 9 ? -1.415 70.393 122.352 1.00 42.04 35 ASN B C 1
ATOM 1511 O O . ASN B 2 9 ? -0.884 70.557 123.452 1.00 44.94 35 ASN B O 1
ATOM 1516 N N . SER B 2 10 ? -0.733 70.436 121.214 1.00 34.63 36 SER B N 1
ATOM 1517 C CA . SER B 2 10 ? 0.692 70.708 121.212 1.00 28.80 36 SER B CA 1
ATOM 1518 C C . SER B 2 10 ? 0.996 71.849 120.258 1.00 37.74 36 SER B C 1
ATOM 1519 O O . SER B 2 10 ? 1.408 71.633 119.120 1.00 35.39 36 SER B O 1
ATOM 1522 N N A THR B 2 11 ? 0.779 73.069 120.729 0.43 32.70 37 THR B N 1
ATOM 1523 N N B THR B 2 11 ? 0.772 73.070 120.727 0.57 32.58 37 THR B N 1
ATOM 1524 C CA A THR B 2 11 ? 1.069 74.242 119.925 0.43 30.10 37 THR B CA 1
ATOM 1525 C CA B THR B 2 11 ? 1.027 74.258 119.928 0.57 30.23 37 THR B CA 1
ATOM 1526 C C A THR B 2 11 ? 2.142 75.091 120.594 0.43 29.36 37 THR B C 1
ATOM 1527 C C B THR B 2 11 ? 2.147 75.054 120.577 0.57 29.58 37 THR B C 1
ATOM 1528 O O A THR B 2 11 ? 2.196 75.208 121.817 0.43 29.15 37 THR B O 1
ATOM 1529 O O B THR B 2 11 ? 2.247 75.099 121.801 0.57 28.81 37 THR B O 1
ATOM 1536 N N . CYS B 2 12 ? 2.997 75.671 119.766 1.00 27.60 38 CYS B N 1
ATOM 1537 C CA A CYS B 2 12 ? 4.175 76.416 120.217 0.44 29.96 38 CYS B CA 1
ATOM 1538 C CA B CYS B 2 12 ? 4.052 76.477 120.327 0.56 27.59 38 CYS B CA 1
ATOM 1539 C C . CYS B 2 12 ? 4.202 77.795 119.570 1.00 27.74 38 CYS B C 1
ATOM 1540 O O . CYS B 2 12 ? 4.039 77.880 118.361 1.00 29.44 38 CYS B O 1
ATOM 1545 N N . ARG B 2 13 ? 4.436 78.857 120.331 1.00 26.93 39 ARG B N 1
ATOM 1546 C CA . ARG B 2 13 ? 4.640 80.165 119.714 1.00 31.36 39 ARG B CA 1
ATOM 1547 C C . ARG B 2 13 ? 6.116 80.285 119.347 1.00 29.52 39 ARG B C 1
ATOM 1548 O O . ARG B 2 13 ? 6.984 80.179 120.211 1.00 32.22 39 ARG B O 1
ATOM 1556 N N . LEU B 2 14 ? 6.408 80.489 118.067 1.00 25.80 40 LEU B N 1
ATOM 1557 C CA . LEU B 2 14 ? 7.794 80.549 117.627 1.00 23.43 40 LEU B CA 1
ATOM 1558 C C . LEU B 2 14 ? 8.487 81.805 118.132 1.00 29.71 40 LEU B C 1
ATOM 1559 O O . LEU B 2 14 ? 7.970 82.911 117.993 1.00 26.37 40 LEU B O 1
ATOM 1564 N N . ASN B 2 15 ? 9.651 81.627 118.741 1.00 23.24 41 ASN B N 1
ATOM 1565 C CA . ASN B 2 15 ? 10.498 82.756 119.101 1.00 28.80 41 ASN B CA 1
ATOM 1566 C C . ASN B 2 15 ? 11.862 82.513 118.487 1.00 32.35 41 ASN B C 1
ATOM 1567 O O . ASN B 2 15 ? 12.646 81.711 119.003 1.00 27.26 41 ASN B O 1
ATOM 1572 N N . VAL B 2 16 ? 12.145 83.186 117.375 1.00 26.36 42 VAL B N 1
ATOM 1573 C CA . VAL B 2 16 ? 13.346 82.866 116.604 1.00 25.33 42 VAL B CA 1
ATOM 1574 C C . VAL B 2 16 ? 14.625 83.130 117.393 1.00 26.87 42 VAL B C 1
ATOM 1575 O O . VAL B 2 16 ? 15.664 82.510 117.134 1.00 29.81 42 VAL B O 1
ATOM 1579 N N . THR B 2 17 ? 14.540 84.035 118.362 1.00 23.19 43 THR B N 1
ATOM 1580 C CA . THR B 2 17 ? 15.685 84.375 119.201 1.00 26.11 43 THR B CA 1
ATOM 1581 C C . THR B 2 17 ? 16.114 83.199 120.087 1.00 31.77 43 THR B C 1
ATOM 1582 O O . THR B 2 17 ? 17.239 83.161 120.578 1.00 32.05 43 THR B O 1
ATOM 1586 N N . GLU B 2 18 ? 15.219 82.235 120.285 1.00 25.66 44 GLU B N 1
ATOM 1587 C CA . GLU B 2 18 ? 15.526 81.103 121.148 1.00 26.62 44 GLU B CA 1
ATOM 1588 C C . GLU B 2 18 ? 16.137 79.937 120.371 1.00 21.92 44 GLU B C 1
ATOM 1589 O O . GLU B 2 18 ? 16.674 79.008 120.971 1.00 22.34 44 GLU B O 1
ATOM 1595 N N . LEU B 2 19 ? 16.061 79.988 119.045 1.00 20.51 45 LEU B N 1
ATOM 1596 C CA . LEU B 2 19 ? 16.468 78.827 118.243 1.00 20.73 45 LEU B CA 1
ATOM 1597 C C . LEU B 2 19 ? 17.945 78.469 118.397 1.00 23.78 45 LEU B C 1
ATOM 1598 O O . LEU B 2 19 ? 18.297 77.291 118.429 1.00 21.70 45 LEU B O 1
ATOM 1603 N N . ALA B 2 20 ? 18.814 79.474 118.469 1.00 21.33 46 ALA B N 1
ATOM 1604 C CA . ALA B 2 20 ? 20.249 79.201 118.537 1.00 26.45 46 ALA B CA 1
ATOM 1605 C C . ALA B 2 20 ? 20.618 78.254 119.684 1.00 28.38 46 ALA B C 1
ATOM 1606 O O . ALA B 2 20 ? 21.469 77.379 119.517 1.00 33.77 46 ALA B O 1
ATOM 1608 N N . SER B 2 21 ? 19.974 78.434 120.835 1.00 22.23 47 SER B N 1
ATOM 1609 C CA . SER B 2 21 ? 20.293 77.662 122.038 1.00 24.27 47 SER B CA 1
ATOM 1610 C C . SER B 2 21 ? 19.627 76.281 122.140 1.00 27.72 47 SER B C 1
ATOM 1611 O O . SER B 2 21 ? 19.954 75.493 123.031 1.00 28.17 47 SER B O 1
ATOM 1614 N N . ILE B 2 22 ? 18.702 75.981 121.239 1.00 21.05 48 ILE B N 1
ATOM 1615 C CA . ILE B 2 22 ? 18.043 74.679 121.259 1.00 18.08 48 ILE B CA 1
ATOM 1616 C C . ILE B 2 22 ? 18.993 73.601 120.735 1.00 17.43 48 ILE B C 1
ATOM 1617 O O . ILE B 2 22 ? 19.668 73.809 119.732 1.00 17.35 48 ILE B O 1
ATOM 1622 N N . HIS B 2 23 ? 19.069 72.469 121.436 1.00 19.15 49 HIS B N 1
ATOM 1623 C CA . HIS B 2 23 ? 19.894 71.340 120.996 1.00 17.48 49 HIS B CA 1
ATOM 1624 C C . HIS B 2 23 ? 19.176 70.574 119.893 1.00 17.88 49 HIS B C 1
ATOM 1625 O O . HIS B 2 23 ? 18.114 69.999 120.139 1.00 18.21 49 HIS B O 1
ATOM 1632 N N . PRO B 2 24 ? 19.757 70.538 118.686 1.00 15.78 50 PRO B N 1
ATOM 1633 C CA . PRO B 2 24 ? 19.101 69.852 117.562 1.00 13.87 50 PRO B CA 1
ATOM 1634 C C . PRO B 2 24 ? 19.253 68.341 117.650 1.00 17.17 50 PRO B C 1
ATOM 1635 O O . PRO B 2 24 ? 20.223 67.847 118.230 1.00 16.87 50 PRO B O 1
ATOM 1639 N N . GLY B 2 25 ? 18.314 67.616 117.057 1.00 14.75 51 GLY B N 1
ATOM 1640 C CA . GLY B 2 25 ? 18.393 66.168 117.035 1.00 16.23 51 GLY B CA 1
ATOM 1641 C C . GLY B 2 25 ? 19.600 65.667 116.248 1.00 19.54 51 GLY B C 1
ATOM 1642 O O . GLY B 2 25 ? 20.181 64.630 116.561 1.00 19.03 51 GLY B O 1
ATOM 1643 N N . GLU B 2 26 ? 19.985 66.418 115.224 1.00 16.60 52 GLU B N 1
ATOM 1644 C CA . GLU B 2 26 ? 21.113 66.067 114.364 1.00 13.98 52 GLU B CA 1
ATOM 1645 C C . GLU B 2 26 ? 21.596 67.403 113.798 1.00 18.58 52 GLU B C 1
ATOM 1646 O O . GLU B 2 26 ? 20.787 68.285 113.541 1.00 16.13 52 GLU B O 1
ATOM 1652 N N A THR B 2 27 ? 22.901 67.536 113.565 0.61 15.43 53 THR B N 1
ATOM 1653 N N B THR B 2 27 ? 22.907 67.538 113.626 0.09 17.06 53 THR B N 1
ATOM 1654 N N C THR B 2 27 ? 22.908 67.569 113.657 0.31 16.35 53 THR B N 1
ATOM 1655 C CA A THR B 2 27 ? 23.451 68.814 113.101 0.61 18.24 53 THR B CA 1
ATOM 1656 C CA B THR B 2 27 ? 23.497 68.761 113.097 0.09 18.12 53 THR B CA 1
ATOM 1657 C CA C THR B 2 27 ? 23.453 68.793 113.073 0.31 18.00 53 THR B CA 1
ATOM 1658 C C A THR B 2 27 ? 24.720 68.606 112.268 0.61 20.60 53 THR B C 1
ATOM 1659 C C B THR B 2 27 ? 24.607 68.422 112.120 0.09 18.82 53 THR B C 1
ATOM 1660 C C C THR B 2 27 ? 24.617 68.460 112.151 0.31 19.67 53 THR B C 1
ATOM 1661 O O A THR B 2 27 ? 25.604 67.833 112.653 0.61 19.92 53 THR B O 1
ATOM 1662 O O B THR B 2 27 ? 25.286 67.405 112.270 0.09 19.00 53 THR B O 1
ATOM 1663 O O C THR B 2 27 ? 25.336 67.481 112.367 0.31 18.25 53 THR B O 1
ATOM 1673 N N . TRP B 2 28 ? 24.796 69.274 111.118 1.00 14.55 54 TRP B N 1
ATOM 1674 C CA . TRP B 2 28 ? 25.907 69.090 110.191 1.00 15.54 54 TRP B CA 1
ATOM 1675 C C . TRP B 2 28 ? 26.068 70.302 109.302 1.00 15.86 54 TRP B C 1
ATOM 1676 O O . TRP B 2 28 ? 25.263 71.237 109.379 1.00 15.82 54 TRP B O 1
ATOM 1687 N N . THR B 2 29 ? 27.135 70.302 108.499 1.00 13.83 55 THR B N 1
ATOM 1688 C CA . THR B 2 29 ? 27.523 71.467 107.697 1.00 14.44 55 THR B CA 1
ATOM 1689 C C . THR B 2 29 ? 27.780 70.999 106.267 1.00 21.14 55 THR B C 1
ATOM 1690 O O . THR B 2 29 ? 28.380 69.932 106.057 1.00 18.38 55 THR B O 1
ATOM 1694 N N . LEU B 2 30 ? 27.292 71.768 105.292 1.00 15.85 56 LEU B N 1
ATOM 1695 C CA . LEU B 2 30 ? 27.618 71.535 103.882 1.00 16.94 56 LEU B CA 1
ATOM 1696 C C . LEU B 2 30 ? 28.370 72.738 103.341 1.00 20.22 56 LEU B C 1
ATOM 1697 O O . LEU B 2 30 ? 28.007 73.866 103.639 1.00 17.31 56 LEU B O 1
ATOM 1702 N N . HIS B 2 31 ? 29.388 72.490 102.520 1.00 15.01 57 HIS B N 1
ATOM 1703 C CA . HIS B 2 31 ? 30.107 73.554 101.836 1.00 19.07 57 HIS B CA 1
ATOM 1704 C C . HIS B 2 31 ? 29.793 73.498 100.350 1.00 20.85 57 HIS B C 1
ATOM 1705 O O . HIS B 2 31 ? 30.110 72.509 99.693 1.00 22.75 57 HIS B O 1
ATOM 1712 N N . GLY B 2 32 ? 29.155 74.542 99.827 1.00 17.77 58 GLY B N 1
ATOM 1713 C CA . GLY B 2 32 ? 28.901 74.641 98.395 1.00 20.33 58 GLY B CA 1
ATOM 1714 C C . GLY B 2 32 ? 27.586 74.005 97.977 1.00 18.46 58 GLY B C 1
ATOM 1715 O O . GLY B 2 32 ? 27.271 73.917 96.793 1.00 21.36 58 GLY B O 1
ATOM 1716 N N . MET B 2 33 ? 26.816 73.548 98.954 1.00 16.67 59 MET B N 1
ATOM 1717 C CA . MET B 2 33 ? 25.534 72.906 98.668 1.00 17.64 59 MET B CA 1
ATOM 1718 C C . MET B 2 33 ? 24.511 73.296 99.733 1.00 16.65 59 MET B C 1
ATOM 1719 O O . MET B 2 33 ? 24.842 73.400 100.921 1.00 17.90 59 MET B O 1
ATOM 1724 N N . CYS B 2 34 ? 23.275 73.548 99.309 1.00 17.23 60 CYS B N 1
ATOM 1725 C CA . CYS B 2 34 ? 22.197 73.784 100.267 1.00 19.83 60 CYS B CA 1
ATOM 1726 C C . CYS B 2 34 ? 21.048 72.841 99.950 1.00 19.40 60 CYS B C 1
ATOM 1727 O O . CYS B 2 34 ? 20.142 73.190 99.191 1.00 20.31 60 CYS B O 1
ATOM 1730 N N . ILE B 2 35 ? 21.121 71.639 100.505 1.00 15.66 61 ILE B N 1
ATOM 1731 C CA . ILE B 2 35 ? 20.033 70.676 100.405 1.00 13.16 61 ILE B CA 1
ATOM 1732 C C . ILE B 2 35 ? 19.757 70.133 101.804 1.00 15.68 61 ILE B C 1
ATOM 1733 O O . ILE B 2 35 ? 20.578 69.417 102.380 1.00 18.15 61 ILE B O 1
ATOM 1738 N N . SER B 2 36 ? 18.601 70.509 102.337 1.00 17.87 62 SER B N 1
ATOM 1739 C CA . SER B 2 36 ? 18.124 70.025 103.617 1.00 16.43 62 SER B CA 1
ATOM 1740 C C . SER B 2 36 ? 16.900 69.162 103.370 1.00 16.29 62 SER B C 1
ATOM 1741 O O . SER B 2 36 ? 15.980 69.570 102.653 1.00 19.60 62 SER B O 1
ATOM 1744 N N . ILE B 2 37 ? 16.912 67.954 103.922 1.00 16.36 63 ILE B N 1
ATOM 1745 C CA . ILE B 2 37 ? 15.792 67.029 103.782 1.00 15.46 63 ILE B CA 1
ATOM 1746 C C . ILE B 2 37 ? 15.434 66.509 105.174 1.00 21.33 63 ILE B C 1
ATOM 1747 O O . ILE B 2 37 ? 16.103 65.623 105.703 1.00 21.11 63 ILE B O 1
ATOM 1752 N N . CYS B 2 38 ? 14.388 67.062 105.771 1.00 17.90 64 CYS B N 1
ATOM 1753 C CA A CYS B 2 38 ? 14.052 66.719 107.145 0.75 20.45 64 CYS B CA 1
ATOM 1754 C CA B CYS B 2 38 ? 14.062 66.702 107.152 0.25 19.16 64 CYS B CA 1
ATOM 1755 C C . CYS B 2 38 ? 12.923 65.704 107.259 1.00 17.32 64 CYS B C 1
ATOM 1756 O O . CYS B 2 38 ? 11.951 65.764 106.519 1.00 18.25 64 CYS B O 1
ATOM 1761 N N . TYR B 2 39 ? 13.086 64.789 108.203 1.00 15.79 65 TYR B N 1
ATOM 1762 C CA . TYR B 2 39 ? 12.307 63.570 108.293 1.00 16.58 65 TYR B CA 1
ATOM 1763 C C . TYR B 2 39 ? 11.334 63.633 109.462 1.00 18.32 65 TYR B C 1
ATOM 1764 O O . TYR B 2 39 ? 11.756 63.691 110.624 1.00 21.01 65 TYR B O 1
ATOM 1773 N N . TYR B 2 40 ? 10.038 63.632 109.160 1.00 12.59 66 TYR B N 1
ATOM 1774 C CA . TYR B 2 40 ? 8.995 63.764 110.184 1.00 12.79 66 TYR B CA 1
ATOM 1775 C C . TYR B 2 40 ? 8.091 62.540 110.193 1.00 20.29 66 TYR B C 1
ATOM 1776 O O . TYR B 2 40 ? 7.390 62.281 109.218 1.00 22.33 66 TYR B O 1
ATOM 1785 N N . GLU B 2 41 ? 8.068 61.807 111.298 1.00 16.66 67 GLU B N 1
ATOM 1786 C CA . GLU B 2 41 ? 7.133 60.689 111.421 1.00 16.19 67 GLU B CA 1
ATOM 1787 C C . GLU B 2 41 ? 5.800 61.144 112.008 1.00 21.39 67 GLU B C 1
ATOM 1788 O O . GLU B 2 41 ? 5.761 62.061 112.831 1.00 20.29 67 GLU B O 1
ATOM 1794 N N A ASN B 2 42 ? 4.704 60.506 111.609 0.39 24.90 68 ASN B N 1
ATOM 1795 N N B ASN B 2 42 ? 4.728 60.518 111.525 0.61 23.26 68 ASN B N 1
ATOM 1796 C CA A ASN B 2 42 ? 3.419 60.738 112.272 0.39 27.09 68 ASN B CA 1
ATOM 1797 C CA B ASN B 2 42 ? 3.381 60.666 112.079 0.61 27.37 68 ASN B CA 1
ATOM 1798 C C A ASN B 2 42 ? 2.991 62.209 112.261 0.39 23.22 68 ASN B C 1
ATOM 1799 C C B ASN B 2 42 ? 2.876 62.107 112.183 0.61 24.10 68 ASN B C 1
ATOM 1800 O O A ASN B 2 42 ? 2.621 62.761 113.299 0.39 23.07 68 ASN B O 1
ATOM 1801 O O B ASN B 2 42 ? 2.340 62.529 113.210 0.61 21.96 68 ASN B O 1
ATOM 1810 N N . VAL B 2 43 ? 3.042 62.851 111.099 1.00 21.18 69 VAL B N 1
ATOM 1811 C CA . VAL B 2 43 ? 2.541 64.215 111.011 1.00 17.41 69 VAL B CA 1
ATOM 1812 C C . VAL B 2 43 ? 1.021 64.176 110.927 1.00 21.81 69 VAL B C 1
ATOM 1813 O O . VAL B 2 43 ? 0.469 63.437 110.118 1.00 26.98 69 VAL B O 1
ATOM 1817 N N . THR B 2 44 ? 0.329 64.948 111.761 1.00 22.78 70 THR B N 1
ATOM 1818 C CA . THR B 2 44 ? -1.133 64.956 111.685 1.00 27.17 70 THR B CA 1
ATOM 1819 C C . THR B 2 44 ? -1.624 66.000 110.694 1.00 25.60 70 THR B C 1
ATOM 1820 O O . THR B 2 44 ? -0.890 66.910 110.335 1.00 20.67 70 THR B O 1
ATOM 1824 N N . GLU B 2 45 ? -2.882 65.873 110.273 1.00 22.27 71 GLU B N 1
ATOM 1825 C CA . GLU B 2 45 ? -3.439 66.768 109.265 1.00 23.98 71 GLU B CA 1
ATOM 1826 C C . GLU B 2 45 ? -3.299 68.241 109.621 1.00 28.53 71 GLU B C 1
ATOM 1827 O O . GLU B 2 45 ? -3.009 69.062 108.758 1.00 29.77 71 GLU B O 1
ATOM 1833 N N . ASP B 2 46 ? -3.507 68.583 110.889 1.00 25.53 72 ASP B N 1
ATOM 1834 C CA . ASP B 2 46 ? -3.493 69.989 111.280 1.00 23.11 72 ASP B CA 1
ATOM 1835 C C . ASP B 2 46 ? -2.128 70.470 111.768 1.00 21.10 72 ASP B C 1
ATOM 1836 O O . ASP B 2 46 ? -1.973 71.628 112.130 1.00 22.08 72 ASP B O 1
ATOM 1841 N N . GLU B 2 47 ? -1.130 69.591 111.754 1.00 21.28 73 GLU B N 1
ATOM 1842 C CA . GLU B 2 47 ? 0.166 69.957 112.316 1.00 19.70 73 GLU B CA 1
ATOM 1843 C C . GLU B 2 47 ? 0.963 70.903 111.423 1.00 20.83 73 GLU B C 1
ATOM 1844 O O . GLU B 2 47 ? 1.215 70.615 110.245 1.00 23.19 73 GLU B O 1
ATOM 1850 N N . ILE B 2 48 ? 1.372 72.025 112.001 1.00 17.76 74 ILE B N 1
ATOM 1851 C CA . ILE B 2 48 ? 2.237 72.969 111.324 1.00 16.63 74 ILE B CA 1
ATOM 1852 C C . ILE B 2 48 ? 3.687 72.661 111.642 1.00 19.88 74 ILE B C 1
ATOM 1853 O O . ILE B 2 48 ? 4.095 72.661 112.816 1.00 17.78 74 ILE B O 1
ATOM 1858 N N . ILE B 2 49 ? 4.452 72.366 110.593 1.00 17.09 75 ILE B N 1
ATOM 1859 C CA . ILE B 2 49 ? 5.889 72.150 110.703 1.00 15.47 75 ILE B CA 1
ATOM 1860 C C . ILE B 2 49 ? 6.589 73.118 109.739 1.00 17.99 75 ILE B C 1
ATOM 1861 O O . ILE B 2 49 ? 5.930 73.796 108.950 1.00 16.84 75 ILE B O 1
ATOM 1866 N N . GLY B 2 50 ? 7.907 73.223 109.802 1.00 14.29 76 GLY B N 1
ATOM 1867 C CA . GLY B 2 50 ? 8.558 74.160 108.907 1.00 17.13 76 GLY B CA 1
ATOM 1868 C C . GLY B 2 50 ? 10.043 74.287 109.107 1.00 13.64 76 GLY B C 1
ATOM 1869 O O . GLY B 2 50 ? 10.646 73.562 109.910 1.00 13.40 76 GLY B O 1
ATOM 1870 N N . VAL B 2 51 ? 10.624 75.256 108.408 1.00 13.90 77 VAL B N 1
ATOM 1871 C CA . VAL B 2 51 ? 12.071 75.421 108.387 1.00 13.79 77 VAL B CA 1
ATOM 1872 C C . VAL B 2 51 ? 12.419 76.895 108.584 1.00 12.24 77 VAL B C 1
ATOM 1873 O O . VAL B 2 51 ? 11.913 77.754 107.867 1.00 15.98 77 VAL B O 1
ATOM 1877 N N . ALA B 2 52 ? 13.271 77.168 109.570 1.00 13.65 78 ALA B N 1
ATOM 1878 C CA . ALA B 2 52 ? 13.772 78.516 109.814 1.00 12.80 78 ALA B CA 1
ATOM 1879 C C . ALA B 2 52 ? 15.150 78.675 109.187 1.00 15.34 78 ALA B C 1
ATOM 1880 O O . ALA B 2 52 ? 15.982 77.772 109.277 1.00 14.94 78 ALA B O 1
ATOM 1882 N N . PHE B 2 53 ? 15.389 79.827 108.564 1.00 13.05 79 PHE B N 1
ATOM 1883 C CA . PHE B 2 53 ? 16.687 80.142 107.975 1.00 12.35 79 PHE B CA 1
ATOM 1884 C C . PHE B 2 53 ? 17.287 81.379 108.644 1.00 18.56 79 PHE B C 1
ATOM 1885 O O . PHE B 2 53 ? 16.731 82.483 108.540 1.00 21.10 79 PHE B O 1
ATOM 1893 N N . THR B 2 54 ? 18.419 81.205 109.315 1.00 11.31 80 THR B N 1
ATOM 1894 C CA . THR B 2 54 ? 19.096 82.337 109.962 1.00 12.73 80 THR B CA 1
ATOM 1895 C C . THR B 2 54 ? 20.338 82.683 109.137 1.00 15.49 80 THR B C 1
ATOM 1896 O O . THR B 2 54 ? 21.210 81.843 108.948 1.00 13.24 80 THR B O 1
ATOM 1900 N N . TRP B 2 55 ? 20.424 83.915 108.639 1.00 15.62 81 TRP B N 1
ATOM 1901 C CA . TRP B 2 55 ? 21.521 84.312 107.746 1.00 14.56 81 TRP B CA 1
ATOM 1902 C C . TRP B 2 55 ? 22.876 84.253 108.456 1.00 14.28 81 TRP B C 1
ATOM 1903 O O . TRP B 2 55 ? 22.996 84.695 109.594 1.00 17.02 81 TRP B O 1
ATOM 1914 N N . GLN B 2 56 ? 23.896 83.715 107.786 1.00 15.00 82 GLN B N 1
ATOM 1915 C CA . GLN B 2 56 ? 25.214 83.608 108.415 1.00 17.02 82 GLN B CA 1
ATOM 1916 C C . GLN B 2 56 ? 25.704 84.957 108.916 1.00 19.56 82 GLN B C 1
ATOM 1917 O O . GLN B 2 56 ? 26.377 85.037 109.942 1.00 16.67 82 GLN B O 1
ATOM 1923 N N . HIS B 2 57 ? 25.364 86.014 108.182 1.00 16.30 83 HIS B N 1
ATOM 1924 C CA . HIS B 2 57 ? 25.991 87.323 108.401 1.00 16.54 83 HIS B CA 1
ATOM 1925 C C . HIS B 2 57 ? 25.212 88.243 109.324 1.00 20.55 83 HIS B C 1
ATOM 1926 O O . HIS B 2 57 ? 25.671 89.343 109.652 1.00 23.49 83 HIS B O 1
ATOM 1933 N N . ASN B 2 58 ? 24.041 87.799 109.758 1.00 19.08 84 ASN B N 1
ATOM 1934 C CA . ASN B 2 58 ? 23.308 88.540 110.779 1.00 17.74 84 ASN B CA 1
ATOM 1935 C C . ASN B 2 58 ? 22.308 87.627 111.453 1.00 18.93 84 ASN B C 1
ATOM 1936 O O . ASN B 2 58 ? 21.273 87.294 110.886 1.00 23.19 84 ASN B O 1
ATOM 1941 N N . GLU B 2 59 ? 22.645 87.220 112.669 1.00 21.61 85 GLU B N 1
ATOM 1942 C CA . GLU B 2 59 ? 21.873 86.220 113.410 1.00 30.02 85 GLU B CA 1
ATOM 1943 C C . GLU B 2 59 ? 20.447 86.692 113.689 1.00 29.30 85 GLU B C 1
ATOM 1944 O O . GLU B 2 59 ? 19.570 85.891 114.007 1.00 25.31 85 GLU B O 1
ATOM 1950 N N . SER B 2 60 ? 20.214 87.994 113.564 1.00 23.33 86 SER B N 1
ATOM 1951 C CA . SER B 2 60 ? 18.880 88.555 113.775 1.00 26.53 86 SER B CA 1
ATOM 1952 C C . SER B 2 60 ? 17.988 88.459 112.542 1.00 28.01 86 SER B C 1
ATOM 1953 O O . SER B 2 60 ? 16.787 88.704 112.619 1.00 28.11 86 SER B O 1
ATOM 1956 N N . VAL B 2 61 ? 18.575 88.120 111.401 1.00 21.13 87 VAL B N 1
ATOM 1957 C CA . VAL B 2 61 ? 17.818 88.050 110.152 1.00 18.28 87 VAL B CA 1
ATOM 1958 C C . VAL B 2 61 ? 17.384 86.608 109.891 1.00 25.98 87 VAL B C 1
ATOM 1959 O O . VAL B 2 61 ? 18.202 85.758 109.545 1.00 20.13 87 VAL B O 1
ATOM 1963 N N . VAL B 2 62 ? 16.093 86.342 110.065 1.00 21.38 88 VAL B N 1
ATOM 1964 C CA . VAL B 2 62 ? 15.587 84.963 110.037 1.00 19.15 88 VAL B CA 1
ATOM 1965 C C . VAL B 2 62 ? 14.361 84.860 109.152 1.00 23.78 88 VAL B C 1
ATOM 1966 O O . VAL B 2 62 ? 13.414 85.635 109.302 1.00 29.73 88 VAL B O 1
ATOM 1970 N N . ASP B 2 63 ? 14.381 83.906 108.227 1.00 15.54 89 ASP B N 1
ATOM 1971 C CA . ASP B 2 63 ? 13.260 83.652 107.340 1.00 19.75 89 ASP B CA 1
ATOM 1972 C C . ASP B 2 63 ? 12.611 82.328 107.742 1.00 21.16 89 ASP B C 1
ATOM 1973 O O . ASP B 2 63 ? 13.149 81.584 108.557 1.00 19.45 89 ASP B O 1
ATOM 1978 N N . LEU B 2 64 ? 11.454 82.038 107.169 1.00 17.92 90 LEU B N 1
ATOM 1979 C CA . LEU B 2 64 ? 10.689 80.882 107.609 1.00 18.81 90 LEU B CA 1
ATOM 1980 C C . LEU B 2 64 ? 9.785 80.405 106.494 1.00 19.51 90 LEU B C 1
ATOM 1981 O O . LEU B 2 64 ? 9.158 81.215 105.823 1.00 19.92 90 LEU B O 1
ATOM 1986 N N . TRP B 2 65 ? 9.707 79.095 106.291 1.00 16.84 91 TRP B N 1
ATOM 1987 C CA . TRP B 2 65 ? 8.620 78.546 105.495 1.00 16.44 91 TRP B CA 1
ATOM 1988 C C . TRP B 2 65 ? 7.884 77.482 106.290 1.00 14.60 91 TRP B C 1
ATOM 1989 O O . TRP B 2 65 ? 8.487 76.821 107.135 1.00 15.34 91 TRP B O 1
ATOM 2000 N N . LEU B 2 66 ? 6.583 77.351 106.045 1.00 15.95 92 LEU B N 1
ATOM 2001 C CA . LEU B 2 66 ? 5.721 76.512 106.873 1.00 16.04 92 LEU B CA 1
ATOM 2002 C C . LEU B 2 66 ? 4.848 75.582 106.031 1.00 15.87 92 LEU B C 1
ATOM 2003 O O . LEU B 2 66 ? 4.454 75.920 104.923 1.00 18.13 92 LEU B O 1
ATOM 2008 N N . TYR B 2 67 ? 4.546 74.417 106.601 1.00 17.10 93 TYR B N 1
ATOM 2009 C CA . TYR B 2 67 ? 3.841 73.340 105.907 1.00 17.62 93 TYR B CA 1
ATOM 2010 C C . TYR B 2 67 ? 2.732 72.816 106.814 1.00 18.86 93 TYR B C 1
ATOM 2011 O O . TYR B 2 67 ? 2.934 72.667 108.023 1.00 21.53 93 TYR B O 1
ATOM 2020 N N . GLN B 2 68 ? 1.554 72.566 106.247 1.00 16.75 94 GLN B N 1
ATOM 2021 C CA . GLN B 2 68 ? 0.425 72.040 107.014 1.00 19.77 94 GLN B CA 1
ATOM 2022 C C . GLN B 2 68 ? -0.526 71.311 106.084 1.00 20.80 94 GLN B C 1
ATOM 2023 O O . GLN B 2 68 ? -0.883 71.830 105.022 1.00 24.26 94 GLN B O 1
ATOM 2029 N N . ASN B 2 69 ? -0.961 70.124 106.491 1.00 23.64 95 ASN B N 1
ATOM 2030 C CA . ASN B 2 69 ? -1.903 69.362 105.684 1.00 22.79 95 ASN B CA 1
ATOM 2031 C C . ASN B 2 69 ? -1.405 69.250 104.242 1.00 28.02 95 ASN B C 1
ATOM 2032 O O . ASN B 2 69 ? -2.132 69.538 103.290 1.00 27.77 95 ASN B O 1
ATOM 2037 N N . ASP B 2 70 ? -0.140 68.854 104.109 1.00 22.09 96 ASP B N 1
ATOM 2038 C CA . ASP B 2 70 ? 0.490 68.588 102.812 1.00 24.78 96 ASP B CA 1
ATOM 2039 C C . ASP B 2 70 ? 0.519 69.770 101.848 1.00 27.35 96 ASP B C 1
ATOM 2040 O O . ASP B 2 70 ? 0.580 69.578 100.633 1.00 27.24 96 ASP B O 1
ATOM 2045 N N . THR B 2 71 ? 0.497 70.985 102.385 1.00 23.59 97 THR B N 1
ATOM 2046 C CA . THR B 2 71 ? 0.578 72.178 101.551 1.00 21.43 97 THR B CA 1
ATOM 2047 C C . THR B 2 71 ? 1.475 73.215 102.197 1.00 22.32 97 THR B C 1
ATOM 2048 O O . THR B 2 71 ? 1.465 73.366 103.406 1.00 21.27 97 THR B O 1
ATOM 2052 N N . VAL B 2 72 ? 2.230 73.948 101.384 1.00 21.04 98 VAL B N 1
ATOM 2053 C CA . VAL B 2 72 ? 2.973 75.099 101.885 1.00 20.54 98 VAL B CA 1
ATOM 2054 C C . VAL B 2 72 ? 1.986 76.195 102.285 1.00 21.60 98 VAL B C 1
ATOM 2055 O O . VAL B 2 72 ? 1.170 76.631 101.459 1.00 27.86 98 VAL B O 1
ATOM 2059 N N . ILE B 2 73 ? 2.046 76.643 103.538 1.00 21.20 99 ILE B N 1
ATOM 2060 C CA . ILE B 2 73 ? 1.153 77.728 103.993 1.00 23.66 99 ILE B CA 1
ATOM 2061 C C . ILE B 2 73 ? 1.907 79.054 104.167 1.00 25.48 99 ILE B C 1
ATOM 2062 O O . ILE B 2 73 ? 1.311 80.116 104.387 1.00 24.98 99 ILE B O 1
ATOM 2067 N N . ARG B 2 74 ? 3.225 78.986 104.054 1.00 21.11 100 ARG B N 1
ATOM 2068 C CA . ARG B 2 74 ? 4.059 80.180 104.086 1.00 24.62 100 ARG B CA 1
ATOM 2069 C C . ARG B 2 74 ? 5.360 79.915 103.346 1.00 24.85 100 ARG B C 1
ATOM 2070 O O . ARG B 2 74 ? 6.052 78.957 103.665 1.00 20.59 100 ARG B O 1
ATOM 2078 N N . ASN B 2 75 ? 5.686 80.751 102.355 1.00 23.03 101 ASN B N 1
ATOM 2079 C CA . ASN B 2 75 ? 6.968 80.643 101.651 1.00 21.49 101 ASN B CA 1
ATOM 2080 C C . ASN B 2 75 ? 8.051 81.441 102.360 1.00 20.85 101 ASN B C 1
ATOM 2081 O O . ASN B 2 75 ? 7.749 82.377 103.099 1.00 23.57 101 ASN B O 1
ATOM 2086 N N . PHE B 2 76 ? 9.313 81.102 102.110 1.00 19.39 102 PHE B N 1
ATOM 2087 C CA . PHE B 2 76 ? 10.391 82.041 102.402 1.00 19.69 102 PHE B CA 1
ATOM 2088 C C . PHE B 2 76 ? 10.014 83.393 101.771 1.00 26.03 102 PHE B C 1
ATOM 2089 O O . PHE B 2 76 ? 9.411 83.439 100.692 1.00 23.65 102 PHE B O 1
ATOM 2097 N N . SER B 2 77 ? 10.382 84.485 102.434 1.00 25.95 103 SER B N 1
ATOM 2098 C CA . SER B 2 77 ? 10.101 85.828 101.923 1.00 28.00 103 SER B CA 1
ATOM 2099 C C . SER B 2 77 ? 10.810 86.084 100.596 1.00 30.03 103 SER B C 1
ATOM 2100 O O . SER B 2 77 ? 10.344 86.884 99.778 1.00 32.93 103 SER B O 1
ATOM 2103 N N . ASP B 2 78 ? 11.946 85.424 100.394 1.00 27.06 104 ASP B N 1
ATOM 2104 C CA . ASP B 2 78 ? 12.676 85.514 99.135 1.00 31.35 104 ASP B CA 1
ATOM 2105 C C . ASP B 2 78 ? 12.845 84.134 98.524 1.00 33.78 104 ASP B C 1
ATOM 2106 O O . ASP B 2 78 ? 13.657 83.328 98.994 1.00 34.43 104 ASP B O 1
ATOM 2111 N N . ILE B 2 79 ? 12.082 83.859 97.472 1.00 29.26 105 ILE B N 1
ATOM 2112 C CA . ILE B 2 79 ? 12.102 82.533 96.870 1.00 27.97 105 ILE B CA 1
ATOM 2113 C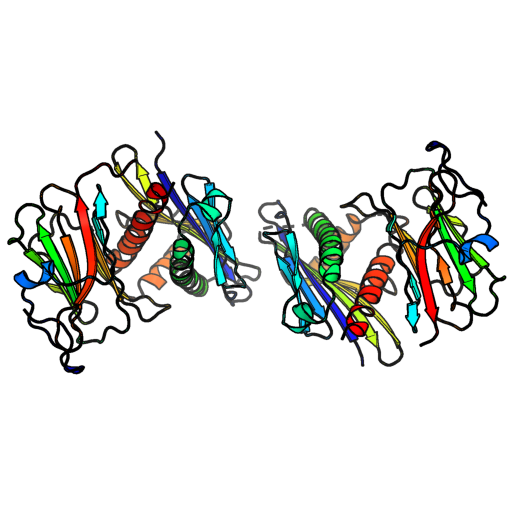 C . ILE B 2 79 ? 12.943 82.438 95.602 1.00 27.56 105 ILE B C 1
ATOM 2114 O O . ILE B 2 79 ? 12.976 81.386 94.964 1.00 27.92 105 ILE B O 1
ATOM 2119 N N . THR B 2 80 ? 13.637 83.518 95.246 1.00 27.83 106 THR B N 1
ATOM 2120 C CA . THR B 2 80 ? 14.363 83.553 93.973 1.00 29.66 106 THR B CA 1
ATOM 2121 C C . THR B 2 80 ? 15.495 82.530 93.885 1.00 32.90 106 THR B C 1
ATOM 2122 O O . THR B 2 80 ? 15.854 82.083 92.793 1.00 31.92 106 THR B O 1
ATOM 2126 N N . THR B 2 81 ? 16.054 82.162 95.033 1.00 25.26 107 THR B N 1
ATOM 2127 C CA . THR B 2 81 ? 17.130 81.175 95.070 1.00 25.75 107 THR B CA 1
ATOM 2128 C C . THR B 2 81 ? 16.624 79.752 95.294 1.00 26.62 107 THR B C 1
ATOM 2129 O O . THR B 2 81 ? 17.417 78.803 95.304 1.00 25.22 107 THR B O 1
ATOM 2133 N N . ASN B 2 82 ? 15.316 79.595 95.470 1.00 22.47 108 ASN B N 1
ATOM 2134 C CA . ASN B 2 82 ? 14.746 78.270 95.742 1.00 20.77 108 ASN B CA 1
ATOM 2135 C C . ASN B 2 82 ? 14.745 77.336 94.530 1.00 23.68 108 ASN B C 1
ATOM 2136 O O . ASN B 2 82 ? 14.284 77.707 93.462 1.00 23.06 108 ASN B O 1
ATOM 2141 N N . ILE B 2 83 ? 15.224 76.113 94.728 1.00 24.61 109 ILE B N 1
ATOM 2142 C CA . ILE B 2 83 ? 15.119 75.052 93.727 1.00 22.62 109 ILE B CA 1
ATOM 2143 C C . ILE B 2 83 ? 13.945 74.155 94.121 1.00 17.12 109 ILE B C 1
ATOM 2144 O O . ILE B 2 83 ? 13.154 73.708 93.272 1.00 21.91 109 ILE B O 1
ATOM 2149 N N . LEU B 2 84 ? 13.852 73.889 95.420 1.00 18.25 110 LEU B N 1
ATOM 2150 C CA . LEU B 2 84 ? 12.755 73.120 95.984 1.00 19.72 110 LEU B CA 1
ATOM 2151 C C . LEU B 2 84 ? 12.471 73.614 97.396 1.00 19.98 110 LEU B C 1
ATOM 2152 O O . LEU B 2 84 ? 13.392 73.810 98.197 1.00 18.65 110 LEU B O 1
ATOM 2157 N N . GLN B 2 85 ? 11.193 73.803 97.699 1.00 18.24 111 GLN B N 1
ATOM 2158 C CA . GLN B 2 85 ? 10.786 74.272 99.020 1.00 16.02 111 GLN B CA 1
ATOM 2159 C C . GLN B 2 85 ? 9.378 73.745 99.301 1.00 21.38 111 GLN B C 1
ATOM 2160 O O . GLN B 2 85 ? 8.392 74.494 99.266 1.00 18.49 111 GLN B O 1
ATOM 2166 N N . ASP B 2 86 ? 9.288 72.448 99.575 1.00 19.43 112 ASP B N 1
ATOM 2167 C CA . ASP B 2 86 ? 7.996 71.784 99.660 1.00 16.14 112 ASP B CA 1
ATOM 2168 C C . ASP B 2 86 ? 8.154 70.479 100.418 1.00 22.28 112 ASP B C 1
ATOM 2169 O O . ASP B 2 86 ? 9.274 70.018 100.658 1.00 20.04 112 ASP B O 1
ATOM 2174 N N . GLY B 2 87 ? 7.032 69.872 100.785 1.00 20.92 113 GLY B N 1
ATOM 2175 C CA . GLY B 2 87 ? 7.070 68.602 101.482 1.00 18.28 113 GLY B CA 1
ATOM 2176 C C . GLY B 2 87 ? 6.551 67.493 100.586 1.00 20.03 113 GLY B C 1
ATOM 2177 O O . GLY B 2 87 ? 5.941 67.750 99.544 1.00 19.79 113 GLY B O 1
ATOM 2178 N N . LEU B 2 88 ? 6.797 66.254 100.986 1.00 17.75 114 LEU B N 1
ATOM 2179 C CA . LEU B 2 88 ? 6.181 65.118 100.308 1.00 20.04 114 LEU B CA 1
ATOM 2180 C C . LEU B 2 88 ? 6.002 63.976 101.294 1.00 23.44 114 LEU B C 1
ATOM 2181 O O . LEU B 2 88 ? 6.770 63.834 102.233 1.00 24.28 114 LEU B O 1
ATOM 2186 N N . LYS B 2 89 ? 4.977 63.167 101.081 1.00 19.62 115 LYS B N 1
ATOM 2187 C CA . LYS B 2 89 ? 4.735 62.031 101.956 1.00 26.11 115 LYS B CA 1
ATOM 2188 C C . LYS B 2 89 ? 5.226 60.752 101.297 1.00 25.31 115 LYS B C 1
ATOM 2189 O O . LYS B 2 89 ? 4.930 60.494 100.132 1.00 22.01 115 LYS B O 1
ATOM 2195 N N . MET B 2 90 ? 5.961 59.940 102.045 1.00 17.63 116 MET B N 1
ATOM 2196 C CA . MET B 2 90 ? 6.409 58.656 101.513 1.00 17.90 116 MET B CA 1
ATOM 2197 C C . MET B 2 90 ? 5.246 57.681 101.492 1.00 18.04 116 MET B C 1
ATOM 2198 O O . MET B 2 90 ? 4.311 57.819 102.277 1.00 21.86 116 MET B O 1
ATOM 2203 N N . ARG B 2 91 ? 5.317 56.686 100.610 1.00 17.80 117 ARG B N 1
ATOM 2204 C CA . ARG B 2 91 ? 4.247 55.703 100.502 1.00 22.51 117 ARG B CA 1
ATOM 2205 C C . ARG B 2 91 ? 4.500 54.448 101.341 1.00 27.02 117 ARG B C 1
ATOM 2206 O O . ARG B 2 91 ? 3.561 53.826 101.838 1.00 28.31 117 ARG B O 1
ATOM 2214 N N . THR B 2 92 ? 5.765 54.084 101.513 1.00 20.72 118 THR B N 1
ATOM 2215 C CA . THR B 2 92 ? 6.095 52.818 102.167 1.00 27.98 118 THR B CA 1
ATOM 2216 C C . THR B 2 92 ? 6.198 52.916 103.686 1.00 28.97 118 THR B C 1
ATOM 2217 O O . THR B 2 92 ? 6.108 51.907 104.380 1.00 26.53 118 THR B O 1
ATOM 2221 N N . VAL B 2 93 ? 6.370 54.133 104.186 1.00 23.21 119 VAL B N 1
ATOM 2222 C CA . VAL B 2 93 ? 6.437 54.411 105.618 1.00 20.88 119 VAL B CA 1
ATOM 2223 C C . VAL B 2 93 ? 5.675 55.711 105.851 1.00 24.19 119 VAL B C 1
ATOM 2224 O O . VAL B 2 93 ? 5.555 56.517 104.934 1.00 23.60 119 VAL B O 1
ATOM 2228 N N . PRO B 2 94 ? 5.147 55.911 107.070 1.00 25.52 120 PRO B N 1
ATOM 2229 C CA . PRO B 2 94 ? 4.353 57.091 107.443 1.00 26.42 120 PRO B CA 1
ATOM 2230 C C . PRO B 2 94 ? 5.223 58.297 107.755 1.00 23.81 120 PRO B C 1
ATOM 2231 O O . PRO B 2 94 ? 5.222 58.781 108.886 1.00 25.99 120 PRO B O 1
ATOM 2235 N N . VAL B 2 95 ? 5.952 58.766 106.756 1.00 18.15 121 VAL B N 1
ATOM 2236 C CA . VAL B 2 95 ? 6.942 59.816 106.925 1.00 15.41 121 VAL B CA 1
ATOM 2237 C C . VAL B 2 95 ? 6.632 60.960 105.976 1.00 18.45 121 VAL B C 1
ATOM 2238 O O . VAL B 2 95 ? 6.350 60.733 104.794 1.00 20.14 121 VAL B O 1
ATOM 2242 N N . THR B 2 96 ? 6.708 62.185 106.487 1.00 18.18 122 THR B N 1
ATOM 2243 C CA . THR B 2 96 ? 6.665 63.363 105.637 1.00 16.27 122 THR B CA 1
ATOM 2244 C C . THR B 2 96 ? 8.069 63.955 105.616 1.00 17.36 122 THR B C 1
ATOM 2245 O O . THR B 2 96 ? 8.683 64.104 106.657 1.00 18.31 122 THR B O 1
ATOM 2249 N N . LYS B 2 97 ? 8.585 64.274 104.435 1.00 16.43 123 LYS B N 1
ATOM 2250 C CA . LYS B 2 97 ? 9.883 64.937 104.363 1.00 16.78 123 LYS B CA 1
ATOM 2251 C C . LYS B 2 97 ? 9.690 66.372 103.910 1.00 18.73 123 LYS B C 1
ATOM 2252 O O . LYS B 2 97 ? 8.901 66.638 102.997 1.00 20.24 123 LYS B O 1
ATOM 2258 N N . LEU B 2 98 ? 10.402 67.296 104.548 1.00 15.93 124 LEU B N 1
ATOM 2259 C CA . LEU B 2 98 ? 10.435 68.672 104.072 1.00 16.99 124 LEU B CA 1
ATOM 2260 C C . LEU B 2 98 ? 11.747 68.884 103.319 1.00 15.80 124 LEU B C 1
ATOM 2261 O O . LEU B 2 98 ? 12.830 68.662 103.870 1.00 17.45 124 LEU B O 1
ATOM 2266 N N . TYR B 2 99 ? 11.649 69.322 102.068 1.00 16.58 125 TYR B N 1
ATOM 2267 C CA . TYR B 2 99 ? 12.823 69.553 101.231 1.00 17.01 125 TYR B CA 1
ATOM 2268 C C . TYR B 2 99 ? 13.080 71.030 101.072 1.00 20.29 125 TYR B C 1
ATOM 2269 O O . TYR B 2 99 ? 12.188 71.774 100.670 1.00 18.26 125 TYR B O 1
ATOM 2278 N N . THR B 2 100 ? 14.300 71.454 101.384 1.00 17.20 126 THR B N 1
ATOM 2279 C CA . THR B 2 100 ? 14.733 72.815 101.109 1.00 16.91 126 THR B CA 1
ATOM 2280 C C . THR B 2 100 ? 16.026 72.750 100.306 1.00 19.00 126 THR B C 1
ATOM 2281 O O . THR B 2 100 ? 17.076 72.394 100.841 1.00 21.31 126 THR B O 1
ATOM 2285 N N . SER B 2 101 ? 15.941 73.075 99.022 1.00 15.50 127 SER B N 1
ATOM 2286 C CA . SER B 2 101 ? 17.116 73.109 98.155 1.00 15.47 127 SER B CA 1
ATOM 2287 C C . SER B 2 101 ? 17.210 74.497 97.545 1.00 20.20 127 SER B C 1
ATOM 2288 O O . SER B 2 101 ? 16.237 75.005 97.001 1.00 19.52 127 SER B O 1
ATOM 2291 N N . ARG B 2 102 ? 18.382 75.113 97.640 1.00 18.27 128 ARG B N 1
ATOM 2292 C CA . ARG B 2 102 ? 18.561 76.470 97.154 1.00 18.28 128 ARG B CA 1
ATOM 2293 C C . ARG B 2 102 ? 19.927 76.613 96.527 1.00 18.91 128 ARG B C 1
ATOM 2294 O O . ARG B 2 102 ? 20.851 75.872 96.869 1.00 19.53 128 ARG B O 1
ATOM 2302 N N . MET B 2 103 ? 20.060 77.585 95.632 1.00 19.26 129 MET B N 1
ATOM 2303 C CA . MET B 2 103 ? 21.370 77.988 95.151 1.00 21.91 129 MET B CA 1
ATOM 2304 C C . MET B 2 103 ? 22.150 78.545 96.333 1.00 22.34 129 MET B C 1
ATOM 2305 O O . MET B 2 103 ? 21.591 79.244 97.178 1.00 19.65 129 MET B O 1
ATOM 2310 N N . VAL B 2 104 ? 23.434 78.215 96.398 1.00 19.18 130 VAL B N 1
ATOM 2311 C CA . VAL B 2 104 ? 24.290 78.682 97.480 1.00 18.27 130 VAL B CA 1
ATOM 2312 C C . VAL B 2 104 ? 24.951 80.007 97.099 1.00 20.80 130 VAL B C 1
ATOM 2313 O O . VAL B 2 104 ? 25.702 80.090 96.123 1.00 21.03 130 VAL B O 1
ATOM 2317 N N . THR B 2 105 ? 24.630 81.050 97.854 1.00 17.59 131 THR B N 1
ATOM 2318 C CA . THR B 2 105 ? 25.136 82.387 97.584 1.00 19.84 131 THR B CA 1
ATOM 2319 C C . THR B 2 105 ? 25.401 83.088 98.902 1.00 21.56 131 THR B C 1
ATOM 2320 O O . THR B 2 105 ? 25.045 82.580 99.967 1.00 19.30 131 THR B O 1
ATOM 2324 N N . ASN B 2 106 ? 26.003 84.269 98.821 1.00 18.68 132 ASN B N 1
ATOM 2325 C CA . ASN B 2 106 ? 26.193 85.101 100.003 1.00 16.30 132 ASN B CA 1
ATOM 2326 C C . ASN B 2 106 ? 24.882 85.432 100.733 1.00 16.73 132 ASN B C 1
ATOM 2327 O O . ASN B 2 106 ? 24.910 85.934 101.845 1.00 19.76 132 ASN B O 1
ATOM 2332 N N . LEU B 2 107 ? 23.741 85.147 100.111 1.00 16.28 133 LEU B N 1
ATOM 2333 C CA . LEU B 2 107 ? 22.447 85.449 100.733 1.00 17.49 133 LEU B CA 1
ATOM 2334 C C . LEU B 2 107 ? 21.712 84.208 101.236 1.00 19.19 133 LEU B C 1
ATOM 2335 O O . LEU B 2 107 ? 20.654 84.313 101.853 1.00 20.74 133 LEU B O 1
ATOM 2340 N N . THR B 2 108 ? 22.260 83.025 100.984 1.00 18.05 134 THR B N 1
ATOM 2341 C CA . THR B 2 108 ? 21.602 81.808 101.472 1.00 16.47 134 THR B CA 1
ATOM 2342 C C . THR B 2 108 ? 22.482 81.002 102.429 1.00 18.83 134 THR B C 1
ATOM 2343 O O . THR B 2 108 ? 22.041 79.972 102.952 1.00 17.67 134 THR B O 1
ATOM 2347 N N . VAL B 2 109 ? 23.720 81.449 102.645 1.00 12.93 135 VAL B N 1
ATOM 2348 C CA . VAL B 2 109 ? 24.570 80.822 103.659 1.00 12.55 135 VAL B CA 1
ATOM 2349 C C . VAL B 2 109 ? 23.998 81.108 105.050 1.00 14.22 135 VAL B C 1
ATOM 2350 O O . VAL B 2 109 ? 23.406 82.165 105.291 1.00 15.08 135 VAL B O 1
ATOM 2354 N N . GLY B 2 110 ? 24.148 80.155 105.963 1.00 13.95 136 GLY B N 1
ATOM 2355 C CA . GLY B 2 110 ? 23.591 80.329 107.289 1.00 13.63 136 GLY B CA 1
ATOM 2356 C C . GLY B 2 110 ? 23.148 79.013 107.892 1.00 14.88 136 GLY B C 1
ATOM 2357 O O . GLY B 2 110 ? 23.795 77.991 107.679 1.00 14.24 136 GLY B O 1
ATOM 2358 N N . ARG B 2 111 ? 22.068 79.063 108.662 1.00 12.97 137 ARG B N 1
ATOM 2359 C CA . ARG B 2 111 ? 21.630 77.914 109.474 1.00 11.18 137 ARG B CA 1
ATOM 2360 C C . ARG B 2 111 ? 20.183 77.610 109.150 1.00 14.94 137 ARG B C 1
ATOM 2361 O O . ARG B 2 111 ? 19.338 78.506 109.244 1.00 16.01 137 ARG B O 1
ATOM 2369 N N . TYR B 2 112 ? 19.893 76.362 108.769 1.00 11.90 138 TYR B N 1
ATOM 2370 C CA . TYR B 2 112 ? 18.528 75.932 108.448 1.00 10.99 138 TYR B CA 1
ATOM 2371 C C . TYR B 2 112 ? 18.069 74.962 109.528 1.00 13.33 138 TYR B C 1
ATOM 2372 O O . TYR B 2 112 ? 18.660 73.891 109.683 1.00 14.82 138 TYR B O 1
ATOM 2381 N N . ASP B 2 113 ? 17.038 75.350 110.274 1.00 12.78 139 ASP B N 1
ATOM 2382 C CA . ASP B 2 113 ? 16.550 74.563 111.409 1.00 13.12 139 ASP B CA 1
ATOM 2383 C C . ASP B 2 113 ? 15.179 73.983 111.070 1.00 14.14 139 ASP B C 1
ATOM 2384 O O . ASP B 2 113 ? 14.223 74.735 110.879 1.00 14.04 139 ASP B O 1
ATOM 2389 N N . CYS B 2 114 ? 15.081 72.659 111.003 1.00 13.20 140 CYS B N 1
ATOM 2390 C CA . CYS B 2 114 ? 13.786 72.009 110.790 1.00 14.06 140 CYS B CA 1
ATOM 2391 C C . CYS B 2 114 ? 13.068 71.892 112.114 1.00 13.41 140 CYS B C 1
ATOM 2392 O O . CYS B 2 114 ? 13.574 71.273 113.051 1.00 12.50 140 CYS B O 1
ATOM 2395 N N . LEU B 2 115 ? 11.872 72.479 112.176 1.00 13.41 141 LEU B N 1
ATOM 2396 C CA . LEU B 2 115 ? 11.198 72.746 113.433 1.00 12.98 141 LEU B CA 1
ATOM 2397 C C . LEU B 2 115 ? 10.039 71.808 113.643 1.00 12.49 141 LEU B C 1
ATOM 2398 O O . LEU B 2 115 ? 9.396 71.398 112.683 1.00 14.38 141 LEU B O 1
ATOM 2403 N N . ARG B 2 116 ? 9.776 71.495 114.906 1.00 14.89 142 ARG B N 1
ATOM 2404 C CA . ARG B 2 116 ? 8.564 70.777 115.305 1.00 16.24 142 ARG B CA 1
ATOM 2405 C C . ARG B 2 116 ? 8.201 71.143 116.728 1.00 20.47 142 ARG B C 1
ATOM 2406 O O . ARG B 2 116 ? 9.075 71.328 117.569 1.00 22.15 142 ARG B O 1
ATOM 2414 N N A CYS B 2 117 ? 6.906 71.168 117.008 0.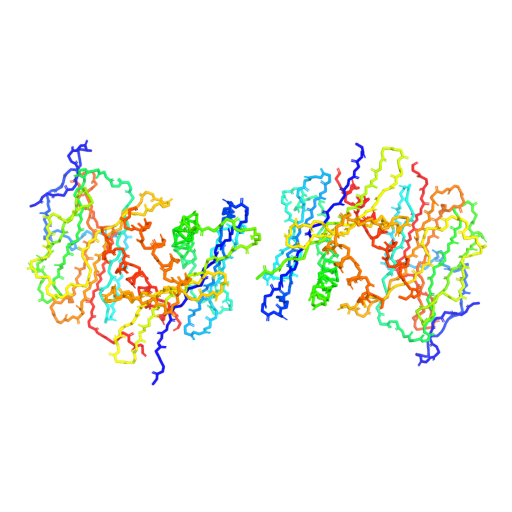73 19.32 143 CYS B N 1
ATOM 2415 N N B CYS B 2 117 ? 6.910 71.288 117.018 0.27 20.05 143 CYS B N 1
ATOM 2416 C CA A CYS B 2 117 ? 6.424 71.424 118.358 0.73 20.00 143 CYS B CA 1
ATOM 2417 C CA B CYS B 2 117 ? 6.500 71.471 118.412 0.27 20.09 143 CYS B CA 1
ATOM 2418 C C A CYS B 2 117 ? 6.172 70.105 119.085 0.73 22.76 143 CYS B C 1
ATOM 2419 C C B CYS B 2 117 ? 6.268 70.104 119.047 0.27 23.05 143 CYS B C 1
ATOM 2420 O O A CYS B 2 117 ? 5.465 69.243 118.576 0.73 28.35 143 CYS B O 1
ATOM 2421 O O B CYS B 2 117 ? 5.671 69.216 118.441 0.27 25.45 143 CYS B O 1
ATOM 2426 N N . GLU B 2 118 ? 6.753 69.947 120.268 1.00 24.96 144 GLU B N 1
ATOM 2427 C CA . GLU B 2 118 ? 6.502 68.755 121.065 1.00 34.04 144 GLU B CA 1
ATOM 2428 C C . GLU B 2 118 ? 6.182 69.189 122.493 1.00 33.59 144 GLU B C 1
ATOM 2429 O O . GLU B 2 118 ? 6.918 69.977 123.091 1.00 32.84 144 GLU B O 1
ATOM 2435 N N . ASN B 2 119 ? 5.071 68.697 123.029 1.00 42.19 145 ASN B N 1
ATOM 2436 C CA . ASN B 2 119 ? 4.651 69.086 124.368 1.00 43.64 145 ASN B CA 1
ATOM 2437 C C . ASN B 2 119 ? 4.653 70.599 124.530 1.00 39.37 145 ASN B C 1
ATOM 2438 O O . ASN B 2 119 ? 4.999 71.110 125.594 1.00 41.95 145 ASN B O 1
ATOM 2443 N N . GLY B 2 120 ? 4.296 71.318 123.469 1.00 32.81 146 GLY B N 1
ATOM 2444 C CA . GLY B 2 120 ? 4.216 72.764 123.546 1.00 33.10 146 GLY B CA 1
ATOM 2445 C C . GLY B 2 120 ? 5.545 73.494 123.638 1.00 35.10 146 GLY B C 1
ATOM 2446 O O . GLY B 2 120 ? 5.586 74.669 124.013 1.00 36.04 146 GLY B O 1
ATOM 2447 N N . THR B 2 121 ? 6.633 72.810 123.298 1.00 31.43 147 THR B N 1
ATOM 2448 C CA . THR B 2 121 ? 7.934 73.463 123.187 1.00 32.44 147 THR B CA 1
ATOM 2449 C C . THR B 2 121 ? 8.536 73.263 121.795 1.00 23.25 147 THR B C 1
ATOM 2450 O O . THR B 2 121 ? 8.323 72.233 121.162 1.00 25.80 147 THR B O 1
ATOM 2454 N N . THR B 2 122 ? 9.284 74.254 121.327 1.00 25.81 148 THR B N 1
ATOM 2455 C CA . THR B 2 122 ? 9.932 74.163 120.022 1.00 22.92 148 THR B CA 1
ATOM 2456 C C . THR B 2 122 ? 11.117 73.197 120.048 1.00 21.11 148 THR B C 1
ATOM 2457 O O . THR B 2 122 ? 12.015 73.313 120.891 1.00 20.99 148 THR B O 1
ATOM 2461 N N . LYS B 2 123 ? 11.107 72.236 119.126 1.00 17.68 149 LYS B N 1
ATOM 2462 C CA . LYS B 2 123 ? 12.234 71.315 118.951 1.00 18.71 149 LYS B CA 1
ATOM 2463 C C . LYS B 2 123 ? 12.873 71.569 117.604 1.00 17.88 149 LYS B C 1
ATOM 2464 O O . LYS B 2 123 ? 12.211 72.038 116.676 1.00 16.84 149 LYS B O 1
ATOM 2470 N N . ILE B 2 124 ? 14.161 71.257 117.488 1.00 13.85 150 ILE B N 1
ATOM 2471 C CA . ILE B 2 124 ? 14.807 71.293 116.194 1.00 12.58 150 ILE B CA 1
ATOM 2472 C C . ILE B 2 124 ? 15.210 69.879 115.850 1.00 13.55 150 ILE B C 1
ATOM 2473 O O . ILE B 2 124 ? 16.068 69.293 116.517 1.00 16.23 150 ILE B O 1
ATOM 2478 N N . ILE B 2 125 ? 14.559 69.292 114.855 1.00 13.05 151 ILE B N 1
ATOM 2479 C CA . ILE B 2 125 ? 14.855 67.878 114.585 1.00 13.78 151 ILE B CA 1
ATOM 2480 C C . ILE B 2 125 ? 16.145 67.723 113.791 1.00 15.04 151 ILE B C 1
ATOM 2481 O O . ILE B 2 125 ? 16.849 66.713 113.906 1.00 16.37 151 ILE B O 1
ATOM 2486 N N . GLU B 2 126 ? 16.468 68.736 113.003 1.00 11.78 152 GLU B N 1
ATOM 2487 C CA . GLU B 2 126 ? 17.717 68.728 112.237 1.00 14.43 152 GLU B CA 1
ATOM 2488 C C . GLU B 2 126 ? 18.167 70.140 111.951 1.00 18.56 152 GLU B C 1
ATOM 2489 O O . GLU B 2 126 ? 17.354 71.007 111.640 1.00 13.73 152 GLU B O 1
ATOM 2495 N N . ARG B 2 127 ? 19.469 70.366 112.060 1.00 12.37 153 ARG B N 1
ATOM 2496 C CA . ARG B 2 127 ? 20.048 71.675 111.788 1.00 12.99 153 ARG B CA 1
ATOM 2497 C C . ARG B 2 127 ? 21.121 71.507 110.729 1.00 16.79 153 ARG B C 1
ATOM 2498 O O . ARG B 2 127 ? 21.985 70.633 110.840 1.00 17.80 153 ARG B O 1
ATOM 2506 N N . LEU B 2 128 ? 21.053 72.329 109.683 1.00 11.17 154 LEU B N 1
ATOM 2507 C CA . LEU B 2 128 ? 22.059 72.283 108.631 1.00 10.57 154 LEU B CA 1
ATOM 2508 C C . LEU B 2 128 ? 22.713 73.650 108.518 1.00 16.77 154 LEU B C 1
ATOM 2509 O O . LEU B 2 128 ? 22.023 74.656 108.350 1.00 13.78 154 LEU B O 1
ATOM 2514 N N . TYR B 2 129 ? 24.038 73.683 108.636 1.00 10.66 155 TYR B N 1
ATOM 2515 C CA . TYR B 2 129 ? 24.786 74.895 108.325 1.00 12.77 155 TYR B CA 1
ATOM 2516 C C . TYR B 2 129 ? 25.226 74.841 106.866 1.00 13.62 155 TYR B C 1
ATOM 2517 O O . TYR B 2 129 ? 25.709 73.809 106.398 1.00 15.42 155 TYR B O 1
ATOM 2526 N N . VAL B 2 130 ? 25.067 75.962 106.165 1.00 13.08 156 VAL B N 1
ATOM 2527 C CA . VAL B 2 130 ? 25.438 76.080 104.752 1.00 12.91 156 VAL B CA 1
ATOM 2528 C C . VAL B 2 130 ? 26.515 77.146 104.604 1.00 14.86 156 VAL B C 1
ATOM 2529 O O . VAL B 2 130 ? 26.366 78.259 105.115 1.00 14.24 156 VAL B O 1
ATOM 2533 N N . ARG B 2 131 ? 27.601 76.791 103.922 1.00 18.38 157 ARG B N 1
ATOM 2534 C CA . ARG B 2 131 ? 28.732 77.694 103.727 1.00 18.49 157 ARG B CA 1
ATOM 2535 C C . ARG B 2 131 ? 29.079 77.722 102.250 1.00 18.95 157 ARG B C 1
ATOM 2536 O O . ARG B 2 131 ? 28.729 76.811 101.528 1.00 20.78 157 ARG B O 1
ATOM 2544 N N . LEU B 2 132 ? 29.757 78.775 101.802 1.00 18.71 158 LEU B N 1
ATOM 2545 C CA . LEU B 2 132 ? 30.216 78.819 100.423 1.00 19.14 158 LEU B CA 1
ATOM 2546 C C . LEU B 2 132 ? 31.269 77.739 100.218 1.00 22.28 158 LEU B C 1
ATOM 2547 O O . LEU B 2 132 ? 31.860 77.249 101.182 1.00 25.92 158 LEU B O 1
ATOM 2552 N N . GLY B 2 133 ? 31.491 77.350 98.967 1.00 26.06 159 GLY B N 1
ATOM 2553 C CA . GLY B 2 133 ? 32.554 76.418 98.656 1.00 26.84 159 GLY B CA 1
ATOM 2554 C C . GLY B 2 133 ? 32.339 75.681 97.352 1.00 38.34 159 GLY B C 1
ATOM 2555 O O . GLY B 2 133 ? 31.304 75.827 96.702 1.00 39.55 159 GLY B O 1
ATOM 2556 N N . SER B 2 134 ? 33.328 74.885 96.967 1.00 48.18 160 SER B N 1
ATOM 2557 C CA . SER B 2 134 ? 33.256 74.137 95.722 1.00 53.98 160 SER B CA 1
ATOM 2558 C C . SER B 2 134 ? 32.533 72.815 95.927 1.00 58.85 160 SER B C 1
ATOM 2559 O O . SER B 2 134 ? 32.936 72.000 96.757 1.00 58.79 160 SER B O 1
ATOM 2562 N N . LEU B 2 135 ? 31.464 72.615 95.165 1.00 60.91 161 LEU B N 1
ATOM 2563 C CA . LEU B 2 135 ? 30.745 71.351 95.166 1.00 60.86 161 LEU B CA 1
ATOM 2564 C C . LEU B 2 135 ? 31.666 70.245 94.661 1.00 58.02 161 LEU B C 1
ATOM 2565 O O . LEU B 2 135 ? 31.763 69.175 95.265 1.00 63.82 161 LEU B O 1
ATOM 2570 N N . TYR B 2 136 ? 32.348 70.517 93.552 1.00 53.19 162 TYR B N 1
ATOM 2571 C CA . TYR B 2 136 ? 33.319 69.587 92.986 1.00 63.25 162 TYR B CA 1
ATOM 2572 C C . TYR B 2 136 ? 34.562 69.549 93.871 1.00 70.33 162 TYR B C 1
ATOM 2573 O O . TYR B 2 136 ? 35.252 70.556 94.022 1.00 69.40 162 TYR B O 1
ATOM 2582 N N . PRO B 2 137 ? 34.845 68.385 94.473 1.00 76.20 163 PRO B N 1
ATOM 2583 C CA . PRO B 2 137 ? 36.010 68.229 95.352 1.00 82.76 163 PRO B CA 1
ATOM 2584 C C . PRO B 2 137 ? 37.311 68.648 94.672 1.00 83.25 163 PRO B C 1
ATOM 2585 O O . PRO B 2 137 ? 37.663 68.073 93.642 1.00 86.41 163 PRO B O 1
ATOM 2589 N N . GLU C 1 2 ? 6.583 9.261 105.965 1.00 102.27 1 GLU C N 1
ATOM 2590 C CA . GLU C 1 2 ? 7.588 8.254 105.638 1.00 99.33 1 GLU C CA 1
ATOM 2591 C C . GLU C 1 2 ? 8.149 8.423 104.224 1.00 93.44 1 GLU C C 1
ATOM 2592 O O . GLU C 1 2 ? 9.349 8.258 104.012 1.00 94.98 1 GLU C O 1
ATOM 2594 N N . PRO C 1 3 ? 7.281 8.735 103.245 1.00 85.30 2 PRO C N 1
ATOM 2595 C CA . PRO C 1 3 ? 7.777 9.079 101.907 1.00 73.70 2 PRO C CA 1
ATOM 2596 C C . PRO C 1 3 ? 8.582 10.377 101.936 1.00 56.21 2 PRO C C 1
ATOM 2597 O O . PRO C 1 3 ? 8.004 11.455 102.076 1.00 57.23 2 PRO C O 1
ATOM 2601 N N . HIS C 1 4 ? 9.900 10.272 101.802 1.00 35.26 3 HIS C N 1
ATOM 2602 C CA . HIS C 1 4 ? 10.771 11.440 101.888 1.00 30.03 3 HIS C CA 1
ATOM 2603 C C . HIS C 1 4 ? 11.233 11.883 100.507 1.00 26.51 3 HIS C C 1
ATOM 2604 O O . HIS C 1 4 ? 11.330 11.070 99.581 1.00 30.43 3 HIS C O 1
ATOM 2611 N N . SER C 1 5 ? 11.527 13.171 100.370 1.00 22.12 4 SER C N 1
ATOM 2612 C CA . SER C 1 5 ? 11.969 13.698 99.078 1.00 21.12 4 SER C CA 1
ATOM 2613 C C . SER C 1 5 ? 12.982 14.825 99.210 1.00 22.22 4 SER C C 1
ATOM 2614 O O . SER C 1 5 ? 13.036 15.531 100.220 1.00 25.14 4 SER C O 1
ATOM 2617 N N . LEU C 1 6 ? 13.779 14.984 98.161 1.00 23.82 5 LEU C N 1
ATOM 2618 C CA . LEU C 1 6 ? 14.757 16.046 98.070 1.00 24.36 5 LEU C CA 1
ATOM 2619 C C . LEU C 1 6 ? 14.543 16.643 96.692 1.00 21.09 5 LEU C C 1
ATOM 2620 O O . LEU C 1 6 ? 14.531 15.918 95.701 1.00 22.18 5 LEU C O 1
ATOM 2625 N N . ARG C 1 7 ? 14.339 17.955 96.632 1.00 21.47 6 ARG C N 1
ATOM 2626 C CA . ARG C 1 7 ? 14.004 18.612 95.381 1.00 21.79 6 ARG C CA 1
ATOM 2627 C C . ARG C 1 7 ? 14.885 19.836 95.172 1.00 23.74 6 ARG C C 1
ATOM 2628 O O . ARG C 1 7 ? 14.975 20.693 96.044 1.00 25.50 6 ARG C O 1
ATOM 2636 N N . TYR C 1 8 ? 15.542 19.904 94.020 1.00 18.59 7 TYR C N 1
ATOM 2637 C CA . TYR C 1 8 ? 16.294 21.095 93.636 1.00 18.74 7 TYR C CA 1
ATOM 2638 C C . TYR C 1 8 ? 15.624 21.837 92.484 1.00 21.30 7 TYR C C 1
ATOM 2639 O O . TYR C 1 8 ? 15.126 21.233 91.539 1.00 25.76 7 TYR C O 1
ATOM 2648 N N . ASN C 1 9 ? 15.645 23.159 92.565 1.00 20.61 8 ASN C N 1
ATOM 2649 C CA . ASN C 1 9 ? 15.075 24.015 91.537 1.00 24.20 8 ASN C CA 1
ATOM 2650 C C . ASN C 1 9 ? 16.173 24.968 91.089 1.00 29.94 8 ASN C C 1
ATOM 2651 O O . ASN C 1 9 ? 16.610 25.813 91.870 1.00 24.54 8 ASN C O 1
ATOM 2656 N N . LEU C 1 10 ? 16.643 24.800 89.849 1.00 21.13 9 LEU C N 1
ATOM 2657 C CA . LEU C 1 10 ? 17.652 25.681 89.261 1.00 20.36 9 LEU C CA 1
ATOM 2658 C C . LEU C 1 10 ? 17.113 26.412 88.038 1.00 26.09 9 LEU C C 1
ATOM 2659 O O . LEU C 1 10 ? 16.293 25.875 87.285 1.00 29.19 9 LEU C O 1
ATOM 2664 N N . MET C 1 11 ? 17.589 27.635 87.836 1.00 29.42 10 MET C N 1
ATOM 2665 C CA . MET C 1 11 ? 17.197 28.422 86.667 1.00 26.49 10 MET C CA 1
ATOM 2666 C C . MET C 1 11 ? 18.383 29.217 86.137 1.00 29.43 10 MET C C 1
ATOM 2667 O O . MET C 1 11 ? 19.182 29.752 86.905 1.00 28.98 10 MET C O 1
ATOM 2672 N N . VAL C 1 12 ? 18.505 29.267 84.817 1.00 29.66 11 VAL C N 1
ATOM 2673 C CA . VAL C 1 12 ? 19.479 30.138 84.178 1.00 32.39 11 VAL C CA 1
ATOM 2674 C C . VAL C 1 12 ? 18.743 31.073 83.221 1.00 35.80 11 VAL C C 1
ATOM 2675 O O . VAL C 1 12 ? 17.611 30.801 82.825 1.00 33.28 11 VAL C O 1
ATOM 2679 N N . LEU C 1 13 ? 19.377 32.187 82.879 1.00 35.18 12 LEU C N 1
ATOM 2680 C CA . LEU C 1 13 ? 18.707 33.229 82.111 1.00 41.35 12 LEU C CA 1
ATOM 2681 C C . LEU C 1 13 ? 19.515 33.604 80.888 1.00 43.66 12 LEU C C 1
ATOM 2682 O O . LEU C 1 13 ? 20.744 33.593 80.913 1.00 46.12 12 LEU C O 1
ATOM 2687 N N . SER C 1 14 ? 18.812 33.937 79.813 1.00 47.41 13 SER C N 1
ATOM 2688 C CA . SER C 1 14 ? 19.463 34.377 78.596 1.00 48.99 13 SER C CA 1
ATOM 2689 C C . SER C 1 14 ? 18.777 35.621 78.068 1.00 44.06 13 SER C C 1
ATOM 2690 O O . SER C 1 14 ? 17.566 35.802 78.235 1.00 43.96 13 SER C O 1
ATOM 2693 N N . GLN C 1 15 ? 19.560 36.496 77.453 1.00 54.46 14 GLN C N 1
ATOM 2694 C CA . GLN C 1 15 ? 18.998 37.677 76.808 1.00 57.52 14 GLN C CA 1
ATOM 2695 C C . GLN C 1 15 ? 19.901 38.152 75.682 1.00 62.63 14 GLN C C 1
ATOM 2696 O O . GLN C 1 15 ? 21.127 38.126 75.805 1.00 53.99 14 GLN C O 1
ATOM 2702 N N . ASP C 1 16 ? 19.283 38.578 74.584 1.00 65.42 15 ASP C N 1
ATOM 2703 C CA . ASP C 1 16 ? 20.015 39.048 73.411 1.00 76.31 15 ASP C CA 1
ATOM 2704 C C . ASP C 1 16 ? 21.134 38.092 72.997 1.00 80.95 15 ASP C C 1
ATOM 2705 O O . ASP C 1 16 ? 22.210 38.525 72.586 1.00 81.73 15 ASP C O 1
ATOM 2710 N N . GLU C 1 17 ? 20.873 36.794 73.118 1.00 81.21 16 GLU C N 1
ATOM 2711 C CA . GLU C 1 17 ? 21.799 35.778 72.653 1.00 83.12 16 GLU C CA 1
ATOM 2712 C C . GLU C 1 17 ? 22.916 35.426 73.619 1.00 80.17 16 GLU C C 1
ATOM 2713 O O . GLU C 1 17 ? 23.803 34.639 73.289 1.00 81.33 16 GLU C O 1
ATOM 2714 N N . SER C 1 18 ? 22.879 36.002 74.815 1.00 71.37 17 SER C N 1
ATOM 2715 C CA . SER C 1 18 ? 23.927 35.745 75.797 1.00 68.61 17 SER C CA 1
ATOM 2716 C C . SER C 1 18 ? 23.363 35.242 77.125 1.00 56.26 17 SER C C 1
ATOM 2717 O O . SER C 1 18 ? 22.542 35.907 77.757 1.00 54.95 17 SER C O 1
ATOM 2720 N N . VAL C 1 19 ? 23.810 34.063 77.536 1.00 56.04 18 VAL C N 1
ATOM 2721 C CA . VAL C 1 19 ? 23.389 33.492 78.810 1.00 53.55 18 VAL C CA 1
ATOM 2722 C C . VAL C 1 19 ? 24.053 34.233 79.958 1.00 51.68 18 VAL C C 1
ATOM 2723 O O . VAL C 1 19 ? 25.274 34.388 79.986 1.00 48.83 18 VAL C O 1
ATOM 2727 N N . GLN C 1 20 ? 23.243 34.704 80.898 1.00 45.82 19 GLN C N 1
ATOM 2728 C CA . GLN C 1 20 ? 23.767 35.386 82.067 1.00 46.36 19 GLN C CA 1
ATOM 2729 C C . GLN C 1 20 ? 24.704 34.463 82.836 1.00 42.09 19 GLN C C 1
ATOM 2730 O O . GLN C 1 20 ? 24.470 33.255 82.935 1.00 40.54 19 GLN C O 1
ATOM 2736 N N . SER C 1 21 ? 25.770 35.032 83.379 1.00 42.90 20 SER C N 1
ATOM 2737 C CA . SER C 1 21 ? 26.675 34.262 84.210 1.00 41.29 20 SER C CA 1
ATOM 2738 C C . SER C 1 21 ? 25.940 33.819 85.470 1.00 40.48 20 SER C C 1
ATOM 2739 O O . SER C 1 21 ? 24.970 34.445 85.889 1.00 43.61 20 SER C O 1
ATOM 2742 N N . GLY C 1 22 ? 26.406 32.735 86.071 1.00 32.90 21 GLY C N 1
ATOM 2743 C CA . GLY C 1 22 ? 25.801 32.249 87.297 1.00 36.64 21 GLY C CA 1
ATOM 2744 C C . GLY C 1 22 ? 24.425 31.652 87.079 1.00 38.32 21 GLY C C 1
ATOM 2745 O O . GLY C 1 22 ? 24.024 31.359 85.953 1.00 34.47 21 GLY C O 1
ATOM 2746 N N . PHE C 1 23 ? 23.694 31.468 88.170 1.00 32.87 22 PHE C N 1
ATOM 2747 C CA . PHE C 1 23 ? 22.405 30.802 88.109 1.00 27.56 22 PHE C CA 1
ATOM 2748 C C . PHE C 1 23 ? 21.651 31.041 89.408 1.00 29.83 22 PHE C C 1
ATOM 2749 O O . PHE C 1 23 ? 22.214 31.563 90.372 1.00 28.14 22 PHE C O 1
ATOM 2757 N N . LEU C 1 24 ? 20.371 30.679 89.409 1.00 30.55 23 LEU C N 1
ATOM 2758 C CA . LEU C 1 24 ? 19.532 30.751 90.594 1.00 24.71 23 LEU C CA 1
ATOM 2759 C C . LEU C 1 24 ? 19.275 29.327 91.076 1.00 25.99 23 LEU C C 1
ATOM 2760 O O . LEU C 1 24 ? 19.119 28.414 90.266 1.00 25.25 23 LEU C O 1
ATOM 2765 N N . ALA C 1 25 ? 19.238 29.122 92.390 1.00 21.56 24 ALA C N 1
ATOM 2766 C CA . ALA C 1 25 ? 18.964 27.782 92.911 1.00 22.86 24 ALA C CA 1
ATOM 2767 C C . ALA C 1 25 ? 18.379 27.777 94.316 1.00 23.08 24 ALA C C 1
ATOM 2768 O O . ALA C 1 25 ? 18.674 28.646 95.140 1.00 25.10 24 ALA C O 1
ATOM 2770 N N . GLU C 1 26 ? 17.556 26.769 94.579 1.00 21.86 25 GLU C N 1
ATOM 2771 C CA . GLU C 1 26 ? 17.030 26.530 95.913 1.00 22.24 25 GLU C CA 1
ATOM 2772 C C . GLU C 1 26 ? 16.794 25.029 96.062 1.00 23.21 2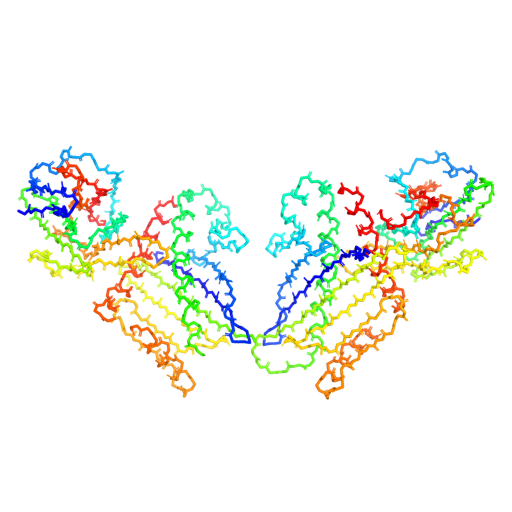5 GLU C C 1
ATOM 2773 O O . GLU C 1 26 ? 16.689 24.305 95.070 1.00 22.03 25 GLU C O 1
ATOM 2779 N N . GLY C 1 27 ? 16.720 24.560 97.300 1.00 19.97 26 GLY C N 1
ATOM 2780 C CA . GLY C 1 27 ? 16.452 23.157 97.557 1.00 19.32 26 GLY C CA 1
ATOM 2781 C C . GLY C 1 27 ? 15.421 22.980 98.658 1.00 18.67 26 GLY C C 1
ATOM 2782 O O . GLY C 1 27 ? 15.360 23.777 99.582 1.00 19.54 26 GLY C O 1
ATOM 2783 N N . HIS C 1 28 ? 14.604 21.940 98.537 1.00 19.02 27 HIS C N 1
ATOM 2784 C CA . HIS C 1 28 ? 13.557 21.643 99.505 1.00 21.87 27 HIS C CA 1
ATOM 2785 C C . HIS C 1 28 ? 13.734 20.213 100.005 1.00 23.94 27 HIS C C 1
ATOM 2786 O O . HIS C 1 28 ? 13.989 19.307 99.215 1.00 26.99 27 HIS C O 1
ATOM 2793 N N . LEU C 1 29 ? 13.594 20.011 101.311 1.00 22.64 28 LEU C N 1
ATOM 2794 C CA . LEU C 1 29 ? 13.659 18.681 101.909 1.00 15.96 28 LEU C CA 1
ATOM 2795 C C . LEU C 1 29 ? 12.301 18.350 102.518 1.00 21.71 28 LEU C C 1
ATOM 2796 O O . LEU C 1 29 ? 11.818 19.074 103.393 1.00 24.88 28 LEU C O 1
ATOM 2801 N N . ASP C 1 30 ? 11.677 17.274 102.042 1.00 21.89 29 ASP C N 1
ATOM 2802 C CA . ASP C 1 30 ? 10.299 16.949 102.421 1.00 26.64 29 ASP C CA 1
ATOM 2803 C C . ASP C 1 30 ? 9.362 18.160 102.287 1.00 30.88 29 ASP C C 1
ATOM 2804 O O . ASP C 1 30 ? 8.457 18.367 103.108 1.00 29.05 29 ASP C O 1
ATOM 2809 N N . GLY C 1 31 ? 9.581 18.946 101.235 1.00 26.41 30 GLY C N 1
ATOM 2810 C CA . GLY C 1 31 ? 8.727 20.076 100.911 1.00 30.14 30 GLY C CA 1
ATOM 2811 C C . GLY C 1 31 ? 9.010 21.355 101.682 1.00 28.34 30 GLY C C 1
ATOM 2812 O O . GLY C 1 31 ? 8.320 22.355 101.487 1.00 29.44 30 GLY C O 1
ATOM 2813 N N . GLN C 1 32 ? 10.007 21.317 102.566 1.00 25.47 31 GLN C N 1
ATOM 2814 C CA . GLN C 1 32 ? 10.412 22.484 103.354 1.00 24.95 31 GLN C CA 1
ATOM 2815 C C . GLN C 1 32 ? 11.692 23.078 102.781 1.00 22.01 31 GLN C C 1
ATOM 2816 O O . GLN C 1 32 ? 12.628 22.345 102.459 1.00 22.24 31 GLN C O 1
ATOM 2822 N N . PRO C 1 33 ? 11.748 24.410 102.649 1.00 29.14 32 PRO C N 1
ATOM 2823 C CA . PRO C 1 33 ? 12.991 24.981 102.115 1.00 22.89 32 PRO C CA 1
ATOM 2824 C C . PRO C 1 33 ? 14.146 24.666 103.066 1.00 23.98 32 PRO C C 1
ATOM 2825 O O . PRO C 1 33 ? 13.966 24.748 104.280 1.00 24.87 32 PRO C O 1
ATOM 2829 N N . PHE C 1 34 ? 15.304 24.287 102.535 1.00 20.94 33 PHE C N 1
ATOM 2830 C CA . PHE C 1 34 ? 16.456 24.034 103.403 1.00 24.58 33 PHE C CA 1
ATOM 2831 C C . PHE C 1 34 ? 17.720 24.663 102.837 1.00 20.15 33 PHE C C 1
ATOM 2832 O O . PHE C 1 34 ? 18.684 24.881 103.561 1.00 17.34 33 PHE C O 1
ATOM 2840 N N . LEU C 1 35 ? 17.686 24.984 101.548 1.00 17.36 34 LEU C N 1
ATOM 2841 C CA . LEU C 1 35 ? 18.871 25.452 100.835 1.00 19.49 34 LEU C CA 1
ATOM 2842 C C . LEU C 1 35 ? 18.552 26.681 99.990 1.00 23.58 34 LEU C C 1
ATOM 2843 O O . LEU C 1 35 ? 17.581 26.690 99.224 1.00 20.90 34 LEU C O 1
ATOM 2848 N N . ARG C 1 36 ? 19.366 27.718 100.149 1.00 19.60 35 ARG C N 1
ATOM 2849 C CA . ARG C 1 36 ? 19.342 28.857 99.245 1.00 23.31 35 ARG C CA 1
ATOM 2850 C C . ARG C 1 36 ? 20.714 29.008 98.601 1.00 28.32 35 ARG C C 1
ATOM 2851 O O . ARG C 1 36 ? 21.720 28.508 99.110 1.00 25.86 35 ARG C O 1
ATOM 2859 N N . TYR C 1 37 ? 20.755 29.687 97.467 1.00 26.43 36 TYR C N 1
ATOM 2860 C CA . TYR C 1 37 ? 22.017 29.880 96.779 1.00 24.74 36 TYR C CA 1
ATOM 2861 C C . TYR C 1 37 ? 22.275 31.363 96.621 1.00 29.68 36 TYR C C 1
ATOM 2862 O O . TYR C 1 37 ? 21.488 32.088 96.006 1.00 29.22 36 TYR C O 1
ATOM 2871 N N . ASP C 1 38 ? 23.372 31.809 97.223 1.00 25.59 37 ASP C N 1
ATOM 2872 C CA . ASP C 1 38 ? 23.770 33.206 97.184 1.00 31.28 37 ASP C CA 1
ATOM 2873 C C . ASP C 1 38 ? 24.578 33.454 95.915 1.00 40.46 37 ASP C C 1
ATOM 2874 O O . ASP C 1 38 ? 25.731 33.039 95.806 1.00 35.56 37 ASP C O 1
ATOM 2879 N N . ARG C 1 39 ? 23.960 34.118 94.946 1.00 64.64 38 ARG C N 1
ATOM 2880 C CA . ARG C 1 39 ? 24.637 34.428 93.692 1.00 68.22 38 ARG C CA 1
ATOM 2881 C C . ARG C 1 39 ? 25.838 35.347 93.902 1.00 64.47 38 ARG C C 1
ATOM 2882 O O . ARG C 1 39 ? 26.860 35.205 93.234 1.00 71.42 38 ARG C O 1
ATOM 2890 N N . GLN C 1 40 ? 25.710 36.291 94.828 1.00 64.59 39 GLN C N 1
ATOM 2891 C CA . GLN C 1 40 ? 26.776 37.257 95.079 1.00 61.93 39 GLN C CA 1
ATOM 2892 C C . GLN C 1 40 ? 28.050 36.590 95.600 1.00 58.05 39 GLN C C 1
ATOM 2893 O O . GLN C 1 40 ? 29.157 36.949 95.202 1.00 61.83 39 GLN C O 1
ATOM 2899 N N . LYS C 1 41 ? 27.891 35.614 96.487 1.00 57.20 40 LYS C N 1
ATOM 2900 C CA . LYS C 1 41 ? 29.042 34.945 97.078 1.00 52.63 40 LYS C CA 1
ATOM 2901 C C . LYS C 1 41 ? 29.354 33.633 96.371 1.00 42.18 40 LYS C C 1
ATOM 2902 O O . LYS C 1 41 ? 30.373 33.005 96.644 1.00 41.78 40 LYS C O 1
ATOM 2908 N N . ARG C 1 42 ? 28.472 33.230 95.460 1.00 39.97 41 ARG C N 1
ATOM 2909 C CA . ARG C 1 42 ? 28.546 31.915 94.823 1.00 32.03 41 ARG C CA 1
ATOM 2910 C C . ARG C 1 42 ? 28.600 30.772 95.846 1.00 33.79 41 ARG C C 1
ATOM 2911 O O . ARG C 1 42 ? 29.425 29.863 95.745 1.00 26.75 41 ARG C O 1
ATOM 2919 N N . ARG C 1 43 ? 27.703 30.806 96.825 1.00 24.58 42 ARG C N 1
ATOM 2920 C CA . ARG C 1 43 ? 27.691 29.772 97.861 1.00 24.39 42 ARG C CA 1
ATOM 2921 C C . ARG C 1 43 ? 26.279 29.279 98.149 1.00 21.53 42 ARG C C 1
ATOM 2922 O O . ARG C 1 43 ? 25.345 30.071 98.257 1.00 23.03 42 ARG C O 1
ATOM 2930 N N . ALA C 1 44 ? 26.133 27.965 98.278 1.00 18.84 43 ALA C N 1
ATOM 2931 C CA . ALA C 1 44 ? 24.939 27.401 98.893 1.00 16.37 43 ALA C CA 1
ATOM 2932 C C . ALA C 1 44 ? 24.936 27.758 100.383 1.00 19.55 43 ALA C C 1
ATOM 2933 O O . ALA C 1 44 ? 25.980 27.724 101.041 1.00 19.67 43 ALA C O 1
ATOM 2935 N N . LYS C 1 45 ? 23.764 28.097 100.912 1.00 20.07 44 LYS C N 1
ATOM 2936 C CA . LYS C 1 45 ? 23.626 28.454 102.320 1.00 20.90 44 LYS C CA 1
ATOM 2937 C C . LYS C 1 45 ? 22.367 27.834 102.904 1.00 20.12 44 LYS C C 1
ATOM 2938 O O . LYS C 1 45 ? 21.422 27.538 102.177 1.00 19.96 44 LYS C O 1
ATOM 2944 N N . PRO C 1 46 ? 22.351 27.628 104.233 1.00 20.46 45 PRO C N 1
ATOM 2945 C CA . PRO C 1 46 ? 21.141 27.083 104.852 1.00 20.88 45 PRO C CA 1
ATOM 2946 C C . PRO C 1 46 ? 19.998 28.077 104.758 1.00 25.62 45 PRO C C 1
ATOM 2947 O O . PRO C 1 46 ? 20.231 29.283 104.823 1.00 23.15 45 PRO C O 1
ATOM 2951 N N . GLN C 1 47 ? 18.783 27.565 104.606 1.00 21.00 46 GLN C N 1
ATOM 2952 C CA . GLN C 1 47 ? 17.576 28.377 104.700 1.00 23.23 46 GLN C CA 1
ATOM 2953 C C . GLN C 1 47 ? 16.726 27.812 105.834 1.00 21.86 46 GLN C C 1
ATOM 2954 O O . GLN C 1 47 ? 16.330 26.643 105.805 1.00 21.54 46 GLN C O 1
ATOM 2960 N N . GLY C 1 48 ? 16.472 28.633 106.851 1.00 23.48 47 GLY C N 1
ATOM 2961 C CA . GLY C 1 48 ? 15.686 28.203 107.993 1.00 32.84 47 GLY C CA 1
ATOM 2962 C C . GLY C 1 48 ? 16.548 27.749 109.158 1.00 35.18 47 GLY C C 1
ATOM 2963 O O . GLY C 1 48 ? 17.705 27.383 108.971 1.00 29.48 47 GLY C O 1
ATOM 2964 N N . GLN C 1 49 ? 15.978 27.761 110.360 1.00 33.22 48 GLN C N 1
ATOM 2965 C CA . GLN C 1 49 ? 16.729 27.439 111.570 1.00 28.87 48 GLN C CA 1
ATOM 2966 C C . GLN C 1 49 ? 17.188 25.982 111.631 1.00 28.31 48 GLN C C 1
ATOM 2967 O O . GLN C 1 49 ? 18.264 25.689 112.156 1.00 29.79 48 GLN C O 1
ATOM 2973 N N . TRP C 1 50 ? 16.378 25.069 111.101 1.00 29.03 49 TRP C N 1
ATOM 2974 C CA . TRP C 1 50 ? 16.750 23.653 111.107 1.00 30.01 49 TRP C CA 1
ATOM 2975 C C . TRP C 1 50 ? 18.003 23.412 110.261 1.00 27.52 49 TRP C C 1
ATOM 2976 O O . TRP C 1 50 ? 18.952 22.756 110.705 1.00 25.45 49 TRP C O 1
ATOM 2987 N N . ALA C 1 51 ? 18.009 23.949 109.045 1.00 24.67 50 ALA C N 1
ATOM 2988 C CA . ALA C 1 51 ? 19.172 23.806 108.173 1.00 22.55 50 ALA C CA 1
ATOM 2989 C C . ALA C 1 51 ? 20.401 24.465 108.797 1.00 24.29 50 ALA C C 1
ATOM 2990 O O . ALA C 1 51 ? 21.518 23.972 108.654 1.00 21.26 50 ALA C O 1
ATOM 2992 N N . GLU C 1 52 ? 20.200 25.589 109.479 1.00 20.54 51 GLU C N 1
ATOM 2993 C CA . GLU C 1 52 ? 21.320 26.281 110.114 1.00 24.60 51 GLU C CA 1
ATOM 2994 C C . GLU C 1 52 ? 21.900 25.495 111.293 1.00 30.38 51 GLU C C 1
ATOM 2995 O O . GLU C 1 52 ? 23.119 25.444 111.470 1.00 28.84 51 GLU C O 1
ATOM 3001 N N . ASP C 1 53 ? 21.030 24.874 112.087 1.00 27.71 52 ASP C N 1
ATOM 3002 C CA . ASP C 1 53 ? 21.441 24.299 113.370 1.00 32.52 52 ASP C CA 1
ATOM 3003 C C . ASP C 1 53 ? 21.626 22.779 113.410 1.00 33.95 52 ASP C C 1
ATOM 3004 O O . ASP C 1 53 ? 22.416 22.270 114.201 1.00 38.79 52 ASP C O 1
ATOM 3009 N N . VAL C 1 54 ? 20.881 22.057 112.587 1.00 28.42 53 VAL C N 1
ATOM 3010 C CA . VAL C 1 54 ? 20.912 20.603 112.629 1.00 33.24 53 VAL C CA 1
ATOM 3011 C C . VAL C 1 54 ? 21.870 20.013 111.592 1.00 28.95 53 VAL C C 1
ATOM 3012 O O . VAL C 1 54 ? 22.688 19.146 111.908 1.00 26.89 53 VAL C O 1
ATOM 3016 N N . LEU C 1 55 ? 21.775 20.481 110.358 1.00 20.87 54 LEU C N 1
ATOM 3017 C CA . LEU C 1 55 ? 22.646 19.975 109.305 1.00 20.67 54 LEU C CA 1
ATOM 3018 C C . LEU C 1 55 ? 24.083 20.401 109.547 1.00 25.54 54 LEU C C 1
ATOM 3019 O O . LEU C 1 55 ? 24.340 21.528 109.966 1.00 22.07 54 LEU C O 1
ATOM 3024 N N . GLY C 1 56 ? 25.027 19.507 109.267 1.00 19.94 55 GLY C N 1
ATOM 3025 C CA . GLY C 1 56 ? 26.424 19.848 109.445 1.00 18.00 55 GLY C CA 1
ATOM 3026 C C . GLY C 1 56 ? 26.827 20.871 108.404 1.00 18.74 55 GLY C C 1
ATOM 3027 O O . GLY C 1 56 ? 26.270 20.894 107.311 1.00 18.67 55 GLY C O 1
ATOM 3028 N N . ALA C 1 57 ? 27.800 21.718 108.734 1.00 17.19 56 ALA C N 1
ATOM 3029 C CA . ALA C 1 57 ? 28.170 22.809 107.837 1.00 17.39 56 ALA C CA 1
ATOM 3030 C C . ALA C 1 57 ? 28.872 22.311 106.586 1.00 18.78 56 ALA C C 1
ATOM 3031 O O . ALA C 1 57 ? 28.953 23.029 105.582 1.00 18.69 56 ALA C O 1
ATOM 3033 N N . GLU C 1 58 ? 29.360 21.070 106.629 1.00 16.18 57 GLU C N 1
ATOM 3034 C CA . GLU C 1 58 ? 29.950 20.466 105.432 1.00 16.89 57 GLU C CA 1
ATOM 3035 C C . GLU C 1 58 ? 28.915 20.368 104.307 1.00 17.90 57 GLU C C 1
ATOM 3036 O O . GLU C 1 58 ? 29.269 20.301 103.129 1.00 15.48 57 GLU C O 1
ATOM 3042 N N . THR C 1 59 ? 27.635 20.357 104.678 1.00 16.34 58 THR C N 1
ATOM 3043 C CA . THR C 1 59 ? 26.539 20.334 103.708 1.00 17.88 58 THR C CA 1
ATOM 3044 C C . THR C 1 59 ? 26.703 21.393 102.623 1.00 16.15 58 THR C C 1
ATOM 3045 O O . THR C 1 59 ? 26.480 21.131 101.447 1.00 17.97 58 THR C O 1
ATOM 3049 N N . TRP C 1 60 ? 27.092 22.598 103.023 1.00 14.40 59 TRP C N 1
ATOM 3050 C CA . TRP C 1 60 ? 27.111 23.734 102.095 1.00 15.82 59 TRP C CA 1
ATOM 3051 C C . TRP C 1 60 ? 28.353 23.712 101.200 1.00 17.66 59 TRP C C 1
ATOM 3052 O O . TRP C 1 60 ? 28.336 24.277 100.108 1.00 18.32 59 TRP C O 1
ATOM 3063 N N . ASP C 1 61 ? 29.417 23.043 101.653 1.00 17.07 60 ASP C N 1
ATOM 3064 C CA . ASP C 1 61 ? 30.607 22.843 100.807 1.00 20.30 60 ASP C CA 1
ATOM 3065 C C . ASP C 1 61 ? 30.256 21.908 99.641 1.00 19.87 60 ASP C C 1
ATOM 3066 O O . ASP C 1 61 ? 30.554 22.191 98.475 1.00 17.03 60 ASP C O 1
ATOM 3071 N N . THR C 1 62 ? 29.606 20.796 99.972 1.00 16.62 61 THR C N 1
ATOM 3072 C CA . THR C 1 62 ? 29.192 19.806 98.988 1.00 18.19 61 THR C CA 1
ATOM 3073 C C . THR C 1 62 ? 28.144 20.382 98.035 1.00 16.73 61 THR C C 1
ATOM 3074 O O . THR C 1 62 ? 28.246 20.205 96.820 1.00 18.24 61 THR C O 1
ATOM 3078 N N . GLU C 1 63 ? 27.147 21.070 98.589 1.00 15.95 62 GLU C N 1
ATOM 3079 C CA . GLU C 1 63 ? 26.068 21.632 97.760 1.00 15.23 62 GLU C CA 1
ATOM 3080 C C . GLU C 1 63 ? 26.609 22.736 96.845 1.00 18.56 62 GLU C C 1
ATOM 3081 O O . GLU C 1 63 ? 26.170 22.871 95.708 1.00 17.31 62 GLU C O 1
ATOM 3087 N N . THR C 1 64 ? 27.579 23.505 97.323 1.00 15.29 63 THR C N 1
ATOM 3088 C CA . THR C 1 64 ? 28.145 24.556 96.482 1.00 18.75 63 THR C CA 1
ATOM 3089 C C . THR C 1 64 ? 28.810 23.927 95.258 1.00 18.71 63 THR C C 1
ATOM 3090 O O . THR C 1 64 ? 28.612 24.368 94.121 1.00 20.38 63 THR C O 1
ATOM 3094 N N . GLU C 1 65 ? 29.589 22.880 95.485 1.00 17.51 64 GLU C N 1
ATOM 3095 C CA . GLU C 1 65 ? 30.253 22.218 94.363 1.00 19.44 64 GLU C CA 1
ATOM 3096 C C . GLU C 1 65 ? 29.258 21.552 93.416 1.00 20.33 64 GLU C C 1
ATOM 3097 O O . GLU C 1 65 ? 29.387 21.662 92.197 1.00 19.40 64 GLU C O 1
ATOM 3103 N N . ASP C 1 66 ? 28.281 20.839 93.973 1.00 15.85 65 ASP C N 1
ATOM 3104 C CA . ASP C 1 66 ? 27.272 20.161 93.156 1.00 19.09 65 ASP C CA 1
ATOM 3105 C C . ASP C 1 66 ? 26.389 21.138 92.363 1.00 17.35 65 ASP C C 1
ATOM 3106 O O . ASP C 1 66 ? 26.097 20.901 91.182 1.00 21.22 65 ASP C O 1
ATOM 3111 N N . LEU C 1 67 ? 25.929 22.206 93.009 1.00 16.28 66 LEU C N 1
ATOM 3112 C CA . LEU C 1 67 ? 25.115 23.210 92.308 1.00 19.57 66 LEU C CA 1
ATOM 3113 C C . LEU C 1 67 ? 25.917 23.897 91.210 1.00 21.71 66 LEU C C 1
ATOM 3114 O O . LEU C 1 67 ? 25.401 24.170 90.136 1.00 19.85 66 LEU C O 1
ATOM 3119 N N . THR C 1 68 ? 27.181 24.183 91.488 1.00 20.11 67 THR C N 1
ATOM 3120 C CA . THR C 1 68 ? 28.045 24.809 90.488 1.00 22.01 67 THR C CA 1
ATOM 3121 C C . THR C 1 68 ? 28.179 23.936 89.228 1.00 22.03 67 THR C C 1
ATOM 3122 O O . THR C 1 68 ? 28.083 24.432 88.100 1.00 20.43 67 THR C O 1
ATOM 3126 N N . GLU C 1 69 ? 28.382 22.637 89.427 1.00 20.09 68 GLU C N 1
ATOM 3127 C CA . GLU C 1 69 ? 28.458 21.693 88.307 1.00 22.13 68 GLU C CA 1
ATOM 3128 C C . GLU C 1 69 ? 27.138 21.668 87.523 1.00 25.27 68 GLU C C 1
ATOM 3129 O O . GLU C 1 69 ? 27.124 21.808 86.295 1.00 26.15 68 GLU C O 1
ATOM 3135 N N . ASN C 1 70 ? 26.035 21.505 88.247 1.00 22.93 69 ASN C N 1
ATOM 3136 C CA . ASN C 1 70 ? 24.689 21.478 87.669 1.00 25.27 69 ASN C CA 1
ATOM 3137 C C . ASN C 1 70 ? 24.322 22.791 86.980 1.00 31.06 69 ASN C C 1
ATOM 3138 O O . ASN C 1 70 ? 23.799 22.798 85.861 1.00 27.81 69 ASN C O 1
ATOM 3143 N N . GLY C 1 71 ? 24.576 23.905 87.661 1.00 27.58 70 GLY C N 1
ATOM 3144 C CA . GLY C 1 71 ? 24.289 25.215 87.102 1.00 25.82 70 GLY C CA 1
ATOM 3145 C C . GLY C 1 71 ? 25.028 25.476 85.804 1.00 25.93 70 GLY C C 1
ATOM 3146 O O . GLY C 1 71 ? 24.448 25.978 84.840 1.00 30.96 70 GLY C O 1
ATOM 3147 N N . GLN C 1 72 ? 26.311 25.129 85.758 1.00 23.99 71 GLN C N 1
ATOM 3148 C CA . GLN C 1 72 ? 27.078 25.360 84.541 1.00 27.30 71 GLN C CA 1
ATOM 3149 C C . GLN C 1 72 ? 26.567 24.501 83.381 1.00 30.68 71 GLN C C 1
ATOM 3150 O O . GLN C 1 72 ? 26.504 24.966 82.245 1.00 30.83 71 GLN C O 1
ATOM 3156 N N . ASP C 1 73 ? 26.175 23.263 83.679 1.00 26.62 72 ASP C N 1
ATOM 3157 C CA . ASP C 1 73 ? 25.543 22.402 82.677 1.00 27.47 72 ASP C CA 1
ATOM 3158 C C . ASP C 1 73 ? 24.267 23.032 82.122 1.00 29.43 72 ASP C C 1
ATOM 3159 O O . ASP C 1 73 ? 24.018 22.996 80.907 1.00 31.87 72 ASP C O 1
ATOM 3164 N N . LEU C 1 74 ? 23.468 23.623 83.007 1.00 27.89 73 LEU C N 1
ATOM 3165 C CA . LEU C 1 74 ? 22.207 24.232 82.594 1.00 35.61 73 LEU C CA 1
ATOM 3166 C C . LEU C 1 74 ? 22.440 25.466 81.720 1.00 36.40 73 LEU C C 1
ATOM 3167 O O . LEU C 1 74 ? 21.709 25.707 80.748 1.00 32.21 73 LEU C O 1
ATOM 3172 N N . ARG C 1 75 ? 23.467 26.241 82.056 1.00 28.57 74 ARG C N 1
ATOM 3173 C CA . ARG C 1 75 ? 23.834 27.400 81.247 1.00 33.31 74 ARG C CA 1
ATOM 3174 C C . ARG C 1 75 ? 24.245 26.953 79.849 1.00 31.81 74 ARG C C 1
ATOM 3175 O O . ARG C 1 75 ? 23.806 27.525 78.852 1.00 37.84 74 ARG C O 1
ATOM 3183 N N . ARG C 1 76 ? 25.097 25.934 79.783 1.00 33.11 75 ARG C N 1
ATOM 3184 C CA . ARG C 1 76 ? 25.541 25.397 78.494 1.00 34.61 75 ARG C CA 1
ATOM 3185 C C . ARG C 1 76 ? 24.367 24.900 77.666 1.00 37.93 75 ARG C C 1
ATOM 3186 O O . ARG C 1 76 ? 24.353 25.046 76.446 1.00 39.28 75 ARG C O 1
ATOM 3194 N N . THR C 1 77 ? 23.381 24.310 78.329 1.00 39.70 76 THR C N 1
ATOM 3195 C CA . THR C 1 77 ? 22.186 23.838 77.640 1.00 42.73 76 THR C CA 1
ATOM 3196 C C . THR C 1 77 ? 21.385 24.995 77.054 1.00 47.13 76 THR C C 1
ATOM 3197 O O . THR C 1 77 ? 20.932 24.930 75.907 1.00 46.76 76 THR C O 1
ATOM 3201 N N . LEU C 1 78 ? 21.201 26.051 77.842 1.00 39.11 77 LEU C N 1
ATOM 3202 C CA . LEU C 1 78 ? 20.463 27.217 77.370 1.00 33.99 77 LEU C CA 1
ATOM 3203 C C . LEU C 1 78 ? 21.178 27.880 76.196 1.00 46.65 77 LEU C C 1
ATOM 3204 O O . LEU C 1 78 ? 20.535 28.322 75.246 1.00 44.42 77 LEU C O 1
ATOM 3209 N N . THR C 1 79 ? 22.504 27.944 76.265 1.00 44.41 78 THR C N 1
ATOM 3210 C CA . THR C 1 79 ? 23.306 28.550 75.205 1.00 56.76 78 THR C CA 1
ATOM 3211 C C . THR C 1 79 ? 22.943 27.982 73.837 1.00 66.83 78 THR C C 1
ATOM 3212 O O . THR C 1 79 ? 22.912 28.703 72.838 1.00 66.56 78 THR C O 1
ATOM 3216 N N . HIS C 1 80 ? 22.665 26.685 73.799 1.00 73.87 79 HIS C N 1
ATOM 3217 C CA . HIS C 1 80 ? 22.302 26.023 72.556 1.00 82.82 79 HIS C CA 1
ATOM 3218 C C . HIS C 1 80 ? 20.788 25.870 72.420 1.00 86.99 79 HIS C C 1
ATOM 3219 O O . HIS C 1 80 ? 20.275 24.759 72.290 1.00 93.16 79 HIS C O 1
ATOM 3226 N N . ILE C 1 81 ? 20.083 26.997 72.455 1.00 78.40 80 ILE C N 1
ATOM 3227 C CA . ILE C 1 81 ? 18.638 27.014 72.256 1.00 72.98 80 ILE C CA 1
ATOM 3228 C C . ILE C 1 81 ? 18.220 28.228 71.436 1.00 83.97 80 ILE C C 1
ATOM 3229 O O . ILE C 1 81 ? 19.057 29.038 71.039 1.00 89.90 80 ILE C O 1
ATOM 3234 N N . LEU C 1 88 ? 14.270 38.194 77.138 1.00 42.61 87 LEU C N 1
ATOM 3235 C CA . LEU C 1 88 ? 14.700 37.496 78.355 1.00 50.94 87 LEU C CA 1
ATOM 3236 C C . LEU C 1 88 ? 14.034 36.132 78.494 1.00 50.19 87 LEU C C 1
ATOM 3237 O O . LEU C 1 88 ? 12.840 36.036 78.787 1.00 49.04 87 LEU C O 1
ATOM 3242 N N . HIS C 1 89 ? 14.820 35.078 78.299 1.00 45.44 88 HIS C N 1
ATOM 3243 C CA . HIS C 1 89 ? 14.295 33.722 78.301 1.00 33.51 88 HIS C CA 1
ATOM 3244 C C . HIS C 1 89 ? 14.853 32.939 79.484 1.00 32.37 88 HIS C C 1
ATOM 3245 O O . HIS C 1 89 ? 15.948 33.224 79.962 1.00 29.46 88 HIS C O 1
ATOM 3252 N N . SER C 1 90 ? 14.094 31.952 79.939 1.00 35.41 89 SER C N 1
ATOM 3253 C CA . SER C 1 90 ? 14.477 31.195 81.122 1.00 29.65 89 SER C CA 1
ATOM 3254 C C . SER C 1 90 ? 14.484 29.702 80.837 1.00 33.25 89 SER C C 1
ATOM 3255 O O . SER C 1 90 ? 13.657 29.191 80.079 1.00 31.19 89 SER C O 1
ATOM 3258 N N . LEU C 1 91 ? 15.446 29.006 81.437 1.00 30.74 90 LEU C N 1
ATOM 3259 C CA . LEU C 1 91 ? 15.486 27.565 81.387 1.00 26.95 90 LEU C CA 1
ATOM 3260 C C . LEU C 1 91 ? 15.567 27.128 82.843 1.00 27.68 90 LEU C C 1
ATOM 3261 O O . LEU C 1 91 ? 16.443 27.585 83.578 1.00 23.37 90 LEU C O 1
ATOM 3266 N N . GLN C 1 92 ? 14.624 26.290 83.259 1.00 28.65 91 GLN C N 1
ATOM 3267 C CA . GLN C 1 92 ? 14.536 25.859 84.653 1.00 27.29 91 GLN C CA 1
ATOM 3268 C C . GLN C 1 92 ? 14.562 24.348 84.713 1.00 31.44 91 GLN C C 1
ATOM 3269 O O . GLN C 1 92 ? 13.895 23.677 83.921 1.00 28.23 91 GLN C O 1
ATOM 3275 N N . GLU C 1 93 ? 15.337 23.811 85.647 1.00 28.28 92 GLU C N 1
ATOM 3276 C CA . GLU C 1 93 ? 15.379 22.374 85.846 1.00 26.37 92 GLU C CA 1
ATOM 3277 C C . GLU C 1 93 ? 14.934 22.044 87.260 1.00 26.69 92 GLU C C 1
ATOM 3278 O O . GLU C 1 93 ? 15.494 22.556 88.227 1.00 28.12 92 GLU C O 1
ATOM 3284 N N . ILE C 1 94 ? 13.906 21.214 87.379 1.00 25.01 93 ILE C N 1
ATOM 3285 C CA . ILE C 1 94 ? 13.481 20.711 88.680 1.00 29.72 93 ILE C CA 1
ATOM 3286 C C . ILE C 1 94 ? 13.941 19.264 88.799 1.00 31.45 93 ILE C C 1
ATOM 3287 O O . ILE C 1 94 ? 13.587 18.435 87.971 1.00 30.45 93 ILE C O 1
ATOM 3292 N N . ARG C 1 95 ? 14.726 18.964 89.830 1.00 24.40 94 ARG C N 1
ATOM 3293 C CA . ARG C 1 95 ? 15.267 17.622 90.004 1.00 22.22 94 ARG C CA 1
ATOM 3294 C C . ARG C 1 95 ? 14.771 17.078 91.341 1.00 24.53 94 ARG C C 1
ATOM 3295 O O . ARG C 1 95 ? 14.831 17.771 92.349 1.00 22.78 94 ARG C O 1
ATOM 3303 N N . VAL C 1 96 ? 14.252 15.852 91.346 1.00 22.65 95 VAL C N 1
ATOM 3304 C CA . VAL C 1 96 ? 13.696 15.283 92.570 1.00 24.18 95 VAL C CA 1
ATOM 3305 C C . VAL C 1 96 ? 14.105 13.827 92.757 1.00 22.74 95 VAL C C 1
ATOM 3306 O O . VAL C 1 96 ? 14.146 13.058 91.795 1.00 28.24 95 VAL C O 1
ATOM 3310 N N . CYS C 1 97 ? 14.426 13.449 93.992 1.00 21.58 96 CYS C N 1
ATOM 3311 C CA . CYS C 1 97 ? 14.505 12.034 94.337 1.00 21.64 96 CYS C CA 1
ATOM 3312 C C . CYS C 1 97 ? 13.654 11.754 95.564 1.00 25.59 96 CYS C C 1
ATOM 3313 O O . CYS C 1 97 ? 13.424 12.640 96.396 1.00 24.78 96 CYS C O 1
ATOM 3316 N N . GLU C 1 98 ? 13.170 10.520 95.650 1.00 27.07 97 GLU C N 1
ATOM 3317 C CA . GLU C 1 98 ? 12.262 10.113 96.712 1.00 25.80 97 GLU C CA 1
ATOM 3318 C C . GLU C 1 98 ? 12.654 8.756 97.269 1.00 27.55 97 GLU C C 1
ATOM 3319 O O . GLU C 1 98 ? 13.146 7.883 96.541 1.00 26.78 97 GLU C O 1
ATOM 3325 N N . ILE C 1 99 ? 12.421 8.587 98.564 1.00 28.61 98 ILE C N 1
ATOM 3326 C CA . ILE C 1 99 ? 12.477 7.285 99.202 1.00 29.38 98 ILE C CA 1
ATOM 3327 C C . ILE C 1 99 ? 11.085 7.009 99.760 1.00 41.63 98 ILE C C 1
ATOM 3328 O O . ILE C 1 99 ? 10.552 7.806 100.533 1.00 36.64 98 ILE C O 1
ATOM 3333 N N . HIS C 1 100 ? 10.484 5.901 99.339 1.00 47.26 99 HIS C N 1
ATOM 3334 C CA . HIS C 1 100 ? 9.111 5.583 99.734 1.00 51.62 99 HIS C CA 1
ATOM 3335 C C . HIS C 1 100 ? 9.049 4.697 100.976 1.00 54.01 99 HIS C C 1
ATOM 3336 O O . HIS C 1 100 ? 10.056 4.137 101.402 1.00 44.45 99 HIS C O 1
ATOM 3343 N N . GLU C 1 101 ? 7.856 4.573 101.552 1.00 65.29 100 GLU C N 1
ATOM 3344 C CA . GLU C 1 101 ? 7.692 3.839 102.802 1.00 71.29 100 GLU C CA 1
ATOM 3345 C C . GLU C 1 101 ? 8.148 2.386 102.684 1.00 67.66 100 GLU C C 1
ATOM 3346 O O . GLU C 1 101 ? 8.640 1.806 103.649 1.00 70.55 100 GLU C O 1
ATOM 3352 N N . ASP C 1 102 ? 7.998 1.807 101.497 1.00 65.56 101 ASP C N 1
ATOM 3353 C CA . ASP C 1 102 ? 8.458 0.441 101.255 1.00 65.13 101 ASP C CA 1
ATOM 3354 C C . ASP C 1 102 ? 9.947 0.386 100.908 1.00 62.73 101 ASP C C 1
ATOM 3355 O O . ASP C 1 102 ? 10.462 -0.665 100.525 1.00 62.82 101 ASP C O 1
ATOM 3360 N N . SER C 1 103 ? 10.624 1.525 101.041 1.00 59.29 102 SER C N 1
ATOM 3361 C CA . SER C 1 103 ? 12.069 1.636 100.813 1.00 56.18 102 SER C CA 1
ATOM 3362 C C . SER C 1 103 ? 12.473 1.736 99.341 1.00 49.21 102 SER C C 1
ATOM 3363 O O . SER C 1 103 ? 13.651 1.906 99.026 1.00 43.16 102 SER C O 1
ATOM 3366 N N . SER C 1 104 ? 11.500 1.636 98.442 1.00 45.73 103 SER C N 1
ATOM 3367 C CA . SER C 1 104 ? 11.776 1.837 97.029 1.00 42.02 103 SER C CA 1
ATOM 3368 C C . SER C 1 104 ? 12.096 3.310 96.778 1.00 37.41 103 SER C C 1
ATOM 3369 O O . SER C 1 104 ? 11.714 4.181 97.556 1.00 36.46 103 SER C O 1
ATOM 3372 N N . THR C 1 105 ? 12.807 3.582 95.693 1.00 36.20 104 THR C N 1
ATOM 3373 C CA . THR C 1 105 ? 13.205 4.946 95.376 1.00 34.73 104 THR C CA 1
ATOM 3374 C C . THR C 1 105 ? 12.649 5.380 94.024 1.00 35.59 104 THR C C 1
ATOM 3375 O O . THR C 1 105 ? 12.291 4.543 93.197 1.00 39.29 104 THR C O 1
ATOM 3379 N N . ARG C 1 106 ? 12.564 6.692 93.817 1.00 33.06 105 ARG C N 1
ATOM 3380 C CA . ARG C 1 106 ? 12.194 7.265 92.528 1.00 35.61 105 ARG C CA 1
ATOM 3381 C C . ARG C 1 106 ? 13.057 8.495 92.270 1.00 30.63 105 ARG C C 1
ATOM 3382 O O . ARG C 1 106 ? 13.633 9.065 93.193 1.00 28.43 105 ARG C O 1
ATOM 3390 N N . GLY C 1 107 ? 13.143 8.909 91.015 1.00 29.11 106 GLY C N 1
ATOM 3391 C CA . GLY C 1 107 ? 13.897 10.102 90.680 1.00 24.63 106 GLY C CA 1
ATOM 3392 C C . GLY C 1 107 ? 13.572 10.587 89.285 1.00 32.12 106 GLY C C 1
ATOM 3393 O O . GLY C 1 107 ? 13.357 9.793 88.369 1.00 31.75 106 GLY C O 1
ATOM 3394 N N . SER C 1 108 ? 13.535 11.902 89.118 1.00 26.80 107 SER C N 1
ATOM 3395 C CA . SER C 1 108 ? 13.233 12.477 87.823 1.00 24.00 107 SER C CA 1
ATOM 3396 C C . SER C 1 108 ? 13.729 13.906 87.724 1.00 26.83 107 SER C C 1
ATOM 3397 O O . SER C 1 108 ? 14.090 14.528 88.726 1.00 27.35 107 SER C O 1
ATOM 3400 N N . ARG C 1 109 ? 13.746 14.426 86.504 1.00 27.90 108 ARG C N 1
ATOM 3401 C CA . ARG C 1 109 ? 13.987 15.840 86.306 1.00 28.05 108 ARG C CA 1
ATOM 3402 C C . ARG C 1 109 ? 13.069 16.384 85.236 1.00 29.92 108 ARG C C 1
ATOM 3403 O O . ARG C 1 109 ? 12.630 15.662 84.341 1.00 29.78 108 ARG C O 1
ATOM 3411 N N . HIS C 1 110 ? 12.759 17.666 85.358 1.00 28.66 109 HIS C N 1
ATOM 3412 C CA . HIS C 1 110 ? 11.786 18.298 84.485 1.00 31.71 109 HIS C CA 1
ATOM 3413 C C . HIS C 1 110 ? 12.330 19.638 84.044 1.00 30.84 109 HIS C C 1
ATOM 3414 O O . HIS C 1 110 ? 12.897 20.382 84.845 1.00 32.15 109 HIS C O 1
ATOM 3421 N N . PHE C 1 111 ? 12.163 19.933 82.760 1.00 30.44 110 PHE C N 1
ATOM 3422 C CA . PHE C 1 111 ? 12.697 21.143 82.163 1.00 29.26 110 PHE C CA 1
ATOM 3423 C C . PHE C 1 111 ? 11.582 22.048 81.670 1.00 33.25 110 PHE C C 1
ATOM 3424 O O . PHE C 1 111 ? 10.635 21.602 81.011 1.00 33.14 110 PHE C O 1
ATOM 3432 N N . TYR C 1 112 ? 11.713 23.325 81.998 1.00 31.88 111 TYR C N 1
ATOM 3433 C CA . TYR C 1 112 ? 10.743 24.333 81.607 1.00 38.70 111 TYR C CA 1
ATOM 3434 C C . TYR C 1 112 ? 11.462 25.457 80.880 1.00 34.96 111 TYR C C 1
ATOM 3435 O O . TYR C 1 112 ? 12.478 25.973 81.362 1.00 32.45 111 TYR C O 1
ATOM 3444 N N . TYR C 1 113 ? 10.932 25.837 79.723 1.00 35.97 112 TYR C N 1
ATOM 3445 C CA . TYR C 1 113 ? 11.493 26.929 78.949 1.00 42.73 112 TYR C CA 1
ATOM 3446 C C . TYR C 1 113 ? 10.472 28.052 78.934 1.00 43.56 112 TYR C C 1
ATOM 3447 O O . TYR C 1 113 ? 9.354 27.870 78.458 1.00 40.78 112 TYR C O 1
ATOM 3456 N N . ASN C 1 114 ? 10.851 29.201 79.483 1.00 44.53 113 ASN C N 1
ATOM 3457 C CA . ASN C 1 114 ? 9.913 30.299 79.665 1.00 45.94 113 ASN C CA 1
ATOM 3458 C C . ASN C 1 114 ? 8.652 29.835 80.385 1.00 49.73 113 ASN C C 1
ATOM 3459 O O . ASN C 1 114 ? 7.537 30.209 80.013 1.00 50.57 113 ASN C O 1
ATOM 3464 N N . GLY C 1 115 ? 8.839 29.004 81.408 1.00 42.99 114 GLY C N 1
ATOM 3465 C CA . GLY C 1 115 ? 7.751 28.578 82.270 1.00 46.50 114 GLY C CA 1
ATOM 3466 C C . GLY C 1 115 ? 6.938 27.402 81.762 1.00 44.52 114 GLY C C 1
ATOM 3467 O O . GLY C 1 115 ? 6.054 26.909 82.463 1.00 48.08 114 GLY C O 1
ATOM 3468 N N . GLU C 1 116 ? 7.239 26.939 80.555 1.00 43.05 115 GLU C N 1
ATOM 3469 C CA . GLU C 1 116 ? 6.498 25.832 79.963 1.00 49.76 115 GLU C CA 1
ATOM 3470 C C . GLU C 1 116 ? 7.309 24.536 79.904 1.00 46.02 115 GLU C C 1
ATOM 3471 O O . GLU C 1 116 ? 8.402 24.495 79.339 1.00 39.93 115 GLU C O 1
ATOM 3477 N N . LEU C 1 117 ? 6.754 23.478 80.485 1.00 43.30 116 LEU C N 1
ATOM 3478 C CA . LEU C 1 117 ? 7.393 22.164 80.473 1.00 43.55 116 LEU C CA 1
ATOM 3479 C C . LEU C 1 117 ? 7.584 21.638 79.055 1.00 47.65 116 LEU C C 1
ATOM 3480 O O . LEU C 1 117 ? 6.659 21.681 78.239 1.00 45.15 116 LEU C O 1
ATOM 3485 N N . PHE C 1 118 ? 8.776 21.130 78.752 1.00 40.60 117 PHE C N 1
ATOM 3486 C CA . PHE C 1 118 ? 9.002 20.538 77.432 1.00 46.41 117 PHE C CA 1
ATOM 3487 C C . PHE C 1 118 ? 9.655 19.169 77.509 1.00 41.49 117 PHE C C 1
ATOM 3488 O O . PHE C 1 118 ? 9.724 18.460 76.511 1.00 46.45 117 PHE C O 1
ATOM 3496 N N . LEU C 1 119 ? 10.137 18.790 78.691 1.00 38.19 118 LEU C N 1
ATOM 3497 C CA . LEU C 1 119 ? 10.817 17.509 78.823 1.00 37.17 118 LEU C CA 1
ATOM 3498 C C . LEU C 1 119 ? 10.804 16.973 80.249 1.00 36.39 118 LEU C C 1
ATOM 3499 O O . LEU C 1 119 ? 11.116 17.697 81.195 1.00 36.43 118 LEU C O 1
ATOM 3504 N N . SER C 1 120 ? 10.437 15.701 80.392 1.00 35.54 119 SER C N 1
ATOM 3505 C CA . SER C 1 120 ? 10.563 14.990 81.667 1.00 37.20 119 SER C CA 1
ATOM 3506 C C . SER C 1 120 ? 11.364 13.708 81.480 1.00 39.21 119 SER C C 1
ATOM 3507 O O . SER C 1 120 ? 11.191 12.994 80.490 1.00 37.67 119 SER C O 1
ATOM 3510 N N . GLN C 1 121 ? 12.237 13.421 82.439 1.00 35.39 120 GLN C N 1
ATOM 3511 C CA . GLN C 1 121 ? 13.083 12.241 82.385 1.00 38.37 120 GLN C CA 1
ATOM 3512 C C . GLN C 1 121 ? 13.012 11.479 83.701 1.00 38.10 120 GLN C C 1
ATOM 3513 O O . GLN C 1 121 ? 13.086 12.072 84.776 1.00 36.39 120 GLN C O 1
ATOM 3519 N N . ASN C 1 122 ? 12.841 10.165 83.607 1.00 36.51 121 ASN C N 1
ATOM 3520 C CA . ASN C 1 122 ? 12.878 9.282 84.770 1.00 31.31 121 ASN C CA 1
ATOM 3521 C C . ASN C 1 122 ? 14.316 8.833 84.995 1.00 30.45 121 ASN C C 1
ATOM 3522 O O . ASN C 1 122 ? 14.868 8.085 84.195 1.00 36.47 121 ASN C O 1
ATOM 3527 N N . LEU C 1 123 ? 14.935 9.297 86.073 1.00 31.49 122 LEU C N 1
ATOM 3528 C CA . LEU C 1 123 ? 16.366 9.070 86.256 1.00 35.10 122 LEU C CA 1
ATOM 3529 C C . LEU C 1 123 ? 16.719 7.612 86.526 1.00 48.76 122 LEU C C 1
ATOM 3530 O O . LEU C 1 123 ? 17.873 7.210 86.373 1.00 58.26 122 LEU C O 1
ATOM 3535 N N . GLU C 1 124 ? 15.725 6.822 86.920 1.00 41.86 123 GLU C N 1
ATOM 3536 C CA . GLU C 1 124 ? 15.964 5.423 87.257 1.00 39.85 123 GLU C CA 1
ATOM 3537 C C . GLU C 1 124 ? 15.802 4.492 86.061 1.00 45.36 123 GLU C C 1
ATOM 3538 O O . GLU C 1 124 ? 16.453 3.449 85.991 1.00 44.64 123 GLU C O 1
ATOM 3544 N N . THR C 1 125 ? 14.938 4.873 85.123 1.00 45.96 124 THR C N 1
ATOM 3545 C CA . THR C 1 125 ? 14.660 4.039 83.956 1.00 46.95 124 THR C CA 1
ATOM 3546 C C . THR C 1 125 ? 15.192 4.670 82.674 1.00 50.85 124 THR C C 1
ATOM 3547 O O . THR C 1 125 ? 15.219 4.027 81.623 1.00 50.19 124 THR C O 1
ATOM 3551 N N A GLN C 1 126 ? 15.616 5.926 82.772 0.66 44.99 125 GLN C N 1
ATOM 3552 N N B GLN C 1 126 ? 15.590 5.937 82.770 0.34 44.87 125 GLN C N 1
ATOM 3553 C CA A GLN C 1 126 ? 16.107 6.678 81.622 0.66 45.28 125 GLN C CA 1
ATOM 3554 C CA B GLN C 1 126 ? 16.103 6.701 81.632 0.34 46.14 125 GLN C CA 1
ATOM 3555 C C A GLN C 1 126 ? 15.025 6.891 80.559 0.66 53.22 125 GLN C C 1
ATOM 3556 C C B GLN C 1 126 ? 14.995 7.130 80.669 0.34 52.14 125 GLN C C 1
ATOM 3557 O O A GLN C 1 126 ? 15.323 7.219 79.411 0.66 57.75 125 GLN C O 1
ATOM 3558 O O B GLN C 1 126 ? 15.247 7.843 79.697 0.34 55.17 125 GLN C O 1
ATOM 3569 N N . GLU C 1 127 ? 13.768 6.706 80.949 1.00 51.62 126 GLU C N 1
ATOM 3570 C CA . GLU C 1 127 ? 12.643 6.987 80.063 1.00 53.69 126 GLU C CA 1
ATOM 3571 C C . GLU C 1 127 ? 12.327 8.483 80.009 1.00 50.10 126 GLU C C 1
ATOM 3572 O O . GLU C 1 127 ? 12.187 9.133 81.044 1.00 46.95 126 GLU C O 1
ATOM 3578 N N . SER C 1 128 ? 12.210 9.018 78.796 1.00 46.77 127 SER C N 1
ATOM 3579 C CA . SER C 1 128 ? 11.919 10.435 78.600 1.00 45.28 127 SER C CA 1
ATOM 3580 C C . SER C 1 128 ? 10.493 10.640 78.112 1.00 51.26 127 SER C C 1
ATOM 3581 O O . SER C 1 128 ? 9.964 9.823 77.362 1.00 53.40 127 SER C O 1
ATOM 3584 N N . THR C 1 129 ? 9.876 11.735 78.542 1.00 50.31 128 THR C N 1
ATOM 3585 C CA . THR C 1 129 ? 8.508 12.057 78.146 1.00 57.37 128 THR C CA 1
ATOM 3586 C C . THR C 1 129 ? 8.404 13.510 77.698 1.00 52.47 128 THR C C 1
ATOM 3587 O O . THR C 1 129 ? 8.830 14.417 78.409 1.00 51.84 128 THR C O 1
ATOM 3591 N N . VAL C 1 130 ? 7.833 13.726 76.518 1.00 54.11 129 VAL C N 1
ATOM 3592 C CA . VAL C 1 130 ? 7.721 15.063 75.947 1.00 51.50 129 VAL C CA 1
ATOM 3593 C C . VAL C 1 130 ? 6.267 15.413 75.657 1.00 57.81 129 VAL C C 1
ATOM 3594 O O . VAL C 1 130 ? 5.531 14.599 75.102 1.00 57.39 129 VAL C O 1
ATOM 3598 N N . PRO C 1 131 ? 5.845 16.627 76.043 1.00 52.87 130 PRO C N 1
ATOM 3599 C CA . PRO C 1 131 ? 4.487 17.098 75.750 1.00 57.41 130 PRO C CA 1
ATOM 3600 C C . PRO C 1 131 ? 4.163 16.987 74.260 1.00 67.64 130 PRO C C 1
ATOM 3601 O O . PRO C 1 131 ? 5.021 17.270 73.423 1.00 62.93 130 PRO C O 1
ATOM 3605 N N . GLN C 1 132 ? 2.942 16.570 73.938 1.00 80.21 131 GLN C N 1
ATOM 3606 C CA . GLN C 1 132 ? 2.520 16.454 72.546 1.00 91.92 131 GLN C CA 1
ATOM 3607 C C . GLN C 1 132 ? 2.293 17.831 71.940 1.00 89.22 131 GLN C C 1
ATOM 3608 O O . GLN C 1 132 ? 1.168 18.327 71.906 1.00 95.50 131 GLN C O 1
ATOM 3614 N N . SER C 1 133 ? 3.371 18.439 71.460 1.00 82.40 132 SER C N 1
ATOM 3615 C CA . SER C 1 133 ? 3.326 19.789 70.918 1.00 77.80 132 SER C CA 1
ATOM 3616 C C . SER C 1 133 ? 4.601 20.074 70.140 1.00 71.74 132 SER C C 1
ATOM 3617 O O . SER C 1 133 ? 5.700 19.808 70.622 1.00 72.48 132 SER C O 1
ATOM 3620 N N . SER C 1 134 ? 4.452 20.621 68.939 1.00 66.29 133 SER C N 1
ATOM 3621 C CA . SER C 1 134 ? 5.597 20.892 68.075 1.00 66.70 133 SER C CA 1
ATOM 3622 C C . SER C 1 134 ? 6.713 21.665 68.784 1.00 65.12 133 SER C C 1
ATOM 3623 O O . SER C 1 134 ? 7.888 21.321 68.659 1.00 63.50 133 SER C O 1
ATOM 3626 N N . ARG C 1 135 ? 6.348 22.705 69.528 1.00 65.44 134 ARG C N 1
ATOM 3627 C CA . ARG C 1 135 ? 7.346 23.517 70.216 1.00 64.77 134 ARG C CA 1
ATOM 3628 C C . ARG C 1 135 ? 8.111 22.703 71.261 1.00 57.28 134 ARG C C 1
ATOM 3629 O O . ARG C 1 135 ? 9.342 22.728 71.301 1.00 53.63 134 ARG C O 1
ATOM 3637 N N . ALA C 1 136 ? 7.378 21.983 72.104 1.00 53.65 135 ALA C N 1
ATOM 3638 C CA . ALA C 1 136 ? 8.002 21.139 73.117 1.00 51.17 135 ALA C CA 1
ATOM 3639 C C . ALA C 1 136 ? 8.880 20.092 72.450 1.00 55.33 135 ALA C C 1
ATOM 3640 O O . ALA C 1 136 ? 10.010 19.848 72.878 1.00 50.14 135 ALA C O 1
ATOM 3642 N N . GLN C 1 137 ? 8.352 19.472 71.397 1.00 54.05 136 GLN C N 1
ATOM 3643 C CA . GLN C 1 137 ? 9.095 18.455 70.666 1.00 58.10 136 GLN C CA 1
ATOM 3644 C C . GLN C 1 137 ? 10.416 19.016 70.159 1.00 55.36 136 GLN C C 1
ATOM 3645 O O . GLN C 1 137 ? 11.447 18.347 70.213 1.00 56.80 136 GLN C O 1
ATOM 3651 N N . THR C 1 138 ? 10.372 20.246 69.658 1.00 55.43 137 THR C N 1
ATOM 3652 C CA . THR C 1 138 ? 11.549 20.896 69.094 1.00 57.99 137 THR C CA 1
ATOM 3653 C C . THR C 1 138 ? 12.604 21.147 70.158 1.00 54.96 137 THR C C 1
ATOM 3654 O O . THR C 1 138 ? 13.793 20.918 69.934 1.00 55.04 137 THR C O 1
ATOM 3658 N N . LEU C 1 139 ? 12.157 21.622 71.316 1.00 50.29 138 LEU C N 1
ATOM 3659 C CA . LEU C 1 139 ? 13.055 21.932 72.422 1.00 43.83 138 LEU C CA 1
ATOM 3660 C C . LEU C 1 139 ? 13.677 20.671 72.995 1.00 53.82 138 LEU C C 1
ATOM 3661 O O . LEU C 1 139 ? 14.873 20.635 73.287 1.00 56.20 138 LEU C O 1
ATOM 3666 N N . ALA C 1 140 ? 12.858 19.640 73.172 1.00 53.01 139 ALA C N 1
ATOM 3667 C CA . ALA C 1 140 ? 13.347 18.382 73.717 1.00 50.80 139 ALA C CA 1
ATOM 3668 C C . ALA C 1 140 ? 14.347 17.736 72.763 1.00 57.08 139 ALA C C 1
ATOM 3669 O O . ALA C 1 140 ? 15.350 17.170 73.195 1.00 55.16 139 ALA C O 1
ATOM 3671 N N . MET C 1 141 ? 14.078 17.828 71.466 1.00 73.36 140 MET C N 1
ATOM 3672 C CA . MET C 1 141 ? 15.004 17.294 70.473 1.00 82.61 140 MET C CA 1
ATOM 3673 C C . MET C 1 141 ? 16.311 18.082 70.487 1.00 83.42 140 MET C C 1
ATOM 3674 O O . MET C 1 141 ? 17.396 17.504 70.562 1.00 84.48 140 MET C O 1
ATOM 3676 N N . ASN C 1 142 ? 16.195 19.406 70.430 1.00 74.66 141 ASN C N 1
ATOM 3677 C CA . ASN C 1 142 ? 17.360 20.284 70.443 1.00 80.51 141 ASN C CA 1
ATOM 3678 C C . ASN C 1 142 ? 18.324 20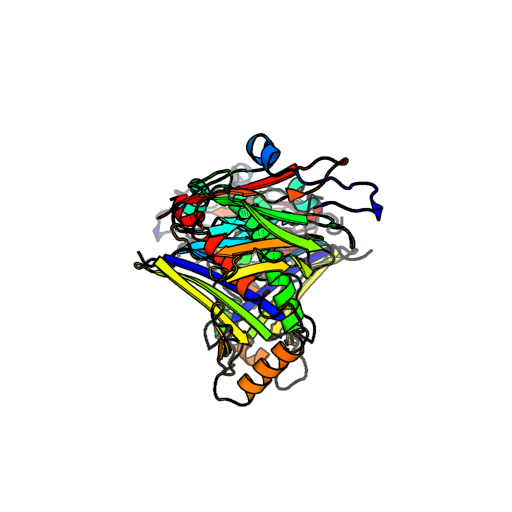.028 71.605 1.00 79.48 141 ASN C C 1
ATOM 3679 O O . ASN C 1 142 ? 19.498 19.724 71.386 1.00 82.47 141 ASN C O 1
ATOM 3684 N N . VAL C 1 143 ? 17.836 20.156 72.836 1.00 75.51 142 VAL C N 1
ATOM 3685 C CA . VAL C 1 143 ? 18.713 20.043 73.997 1.00 78.70 142 VAL C CA 1
ATOM 3686 C C . VAL C 1 143 ? 19.382 18.676 74.065 1.00 79.98 142 VAL C C 1
ATOM 3687 O O . VAL C 1 143 ? 20.498 18.547 74.573 1.00 79.43 142 VAL C O 1
ATOM 3691 N N . THR C 1 144 ? 18.704 17.656 73.551 1.00 80.04 143 THR C N 1
ATOM 3692 C CA . THR C 1 144 ? 19.238 16.302 73.620 1.00 83.50 143 THR C CA 1
ATOM 3693 C C . THR C 1 144 ? 20.243 16.065 72.498 1.00 82.07 143 THR C C 1
ATOM 3694 O O . THR C 1 144 ? 21.129 15.217 72.608 1.00 79.24 143 THR C O 1
ATOM 3698 N N . ASN C 1 145 ? 20.106 16.828 71.421 1.00 83.87 144 ASN C N 1
ATOM 3699 C CA . ASN C 1 145 ? 21.099 16.807 70.358 1.00 80.95 144 ASN C CA 1
ATOM 3700 C C . ASN C 1 145 ? 22.401 17.449 70.829 1.00 81.13 144 ASN C C 1
ATOM 3701 O O . ASN C 1 145 ? 23.482 16.892 70.635 1.00 83.79 144 ASN C O 1
ATOM 3706 N N . PHE C 1 146 ? 22.296 18.616 71.461 1.00 73.07 145 PHE C N 1
ATOM 3707 C CA . PHE C 1 146 ? 23.474 19.276 72.013 1.00 72.43 145 PHE C CA 1
ATOM 3708 C C . PHE C 1 146 ? 24.151 18.417 73.081 1.00 73.33 145 PHE C C 1
ATOM 3709 O O . PHE C 1 146 ? 25.379 18.343 73.136 1.00 80.52 145 PHE C O 1
ATOM 3717 N N . TRP C 1 147 ? 23.357 17.780 73.937 1.00 63.90 146 TRP C N 1
ATOM 3718 C CA . TRP C 1 147 ? 23.910 16.788 74.852 1.00 58.80 146 TRP C CA 1
ATOM 3719 C C . TRP C 1 147 ? 24.479 15.661 74.003 1.00 73.27 146 TRP C C 1
ATOM 3720 O O . TRP C 1 147 ? 24.005 15.420 72.887 1.00 72.72 146 TRP C O 1
ATOM 3731 N N . LYS C 1 148 ? 25.502 14.986 74.516 1.00 73.16 147 LYS C N 1
ATOM 3732 C CA . LYS C 1 148 ? 26.213 13.987 73.724 1.00 68.46 147 LYS C CA 1
ATOM 3733 C C . LYS C 1 148 ? 26.985 14.664 72.591 1.00 69.25 147 LYS C C 1
ATOM 3734 O O . LYS C 1 148 ? 26.396 15.230 71.663 1.00 75.25 147 LYS C O 1
ATOM 3740 N N . ALA C 1 151 ? 27.552 10.315 75.128 1.00 87.83 150 ALA C N 1
ATOM 3741 C CA . ALA C 1 151 ? 27.987 9.186 74.311 1.00 87.75 150 ALA C CA 1
ATOM 3742 C C . ALA C 1 151 ? 27.897 7.866 75.076 1.00 85.64 150 ALA C C 1
ATOM 3743 O O . ALA C 1 151 ? 26.807 7.326 75.271 1.00 86.56 150 ALA C O 1
ATOM 3745 N N . MET C 1 152 ? 29.046 7.353 75.506 1.00 76.76 151 MET C N 1
ATOM 3746 C CA . MET C 1 152 ? 29.099 6.086 76.231 1.00 65.13 151 MET C CA 1
ATOM 3747 C C . MET C 1 152 ? 28.844 6.263 77.719 1.00 60.70 151 MET C C 1
ATOM 3748 O O . MET C 1 152 ? 28.964 5.312 78.496 1.00 57.25 151 MET C O 1
ATOM 3753 N N . LYS C 1 153 ? 28.502 7.484 78.113 1.00 56.26 152 LYS C N 1
ATOM 3754 C CA . LYS C 1 153 ? 28.228 7.779 79.510 1.00 52.78 152 LYS C CA 1
ATOM 3755 C C . LYS C 1 153 ? 26.838 8.365 79.697 1.00 38.76 152 LYS C C 1
ATOM 3756 O O . LYS C 1 153 ? 26.557 8.926 80.730 1.00 31.68 152 LYS C O 1
ATOM 3762 N N . THR C 1 154 ? 25.967 8.267 78.699 1.00 38.39 153 THR C N 1
ATOM 3763 C CA . THR C 1 154 ? 24.633 8.834 78.882 1.00 33.94 153 THR C CA 1
ATOM 3764 C C . THR C 1 154 ? 23.912 8.187 80.065 1.00 30.92 153 THR C C 1
ATOM 3765 O O . THR C 1 154 ? 23.434 8.871 80.958 1.00 33.94 153 THR C O 1
ATOM 3769 N N . LYS C 1 155 ? 23.847 6.857 80.071 1.00 33.70 154 LYS C N 1
ATOM 3770 C CA . LYS C 1 155 ? 23.165 6.150 81.156 1.00 31.80 154 LYS C CA 1
ATOM 3771 C C . LYS C 1 155 ? 23.853 6.395 82.494 1.00 26.62 154 LYS C C 1
ATOM 3772 O O . LYS C 1 155 ? 23.205 6.637 83.509 1.00 24.02 154 LYS C O 1
ATOM 3778 N N . THR C 1 156 ? 25.175 6.335 82.497 1.00 25.78 155 THR C N 1
ATOM 3779 C CA . THR C 1 156 ? 25.915 6.640 83.717 1.00 23.25 155 THR C CA 1
ATOM 3780 C C . THR C 1 156 ? 25.623 8.044 84.237 1.00 26.78 155 THR C C 1
ATOM 3781 O O . THR C 1 156 ? 25.467 8.245 85.439 1.00 21.43 155 THR C O 1
ATOM 3785 N N A HIS C 1 157 ? 25.525 9.013 83.333 0.65 24.16 156 HIS C N 1
ATOM 3786 N N B HIS C 1 157 ? 25.550 9.012 83.328 0.35 26.93 156 HIS C N 1
ATOM 3787 C CA A HIS C 1 157 ? 25.273 10.391 83.754 0.65 23.30 156 HIS C CA 1
ATOM 3788 C CA B HIS C 1 157 ? 25.246 10.390 83.707 0.35 26.87 156 HIS C CA 1
ATOM 3789 C C A HIS C 1 157 ? 23.930 10.537 84.478 0.65 24.15 156 HIS C C 1
ATOM 3790 C C B HIS C 1 157 ? 23.948 10.479 84.500 0.35 23.72 156 HIS C C 1
ATOM 3791 O O A HIS C 1 157 ? 23.843 11.200 85.510 0.65 20.71 156 HIS C O 1
ATOM 3792 O O B HIS C 1 157 ? 23.906 11.052 85.590 0.35 21.66 156 HIS C O 1
ATOM 3805 N N . TYR C 1 158 ? 22.886 9.920 83.935 1.00 24.43 157 TYR C N 1
ATOM 3806 C CA . TYR C 1 158 ? 21.563 9.995 84.539 1.00 22.07 157 TYR C CA 1
ATOM 3807 C C . TYR C 1 158 ? 21.530 9.254 85.867 1.00 20.88 157 TYR C C 1
ATOM 3808 O O . TYR C 1 158 ? 20.985 9.743 86.860 1.00 21.55 157 TYR C O 1
ATOM 3817 N N . ARG C 1 159 ? 22.110 8.062 85.893 1.00 20.97 158 ARG C N 1
ATOM 3818 C CA . ARG C 1 159 ? 22.110 7.299 87.136 1.00 22.00 158 ARG C CA 1
ATOM 3819 C C . ARG C 1 159 ? 22.974 7.941 88.222 1.00 18.37 158 ARG C C 1
ATOM 3820 O O . ARG C 1 159 ? 22.671 7.815 89.403 1.00 19.63 158 ARG C O 1
ATOM 3828 N N . ALA C 1 160 ? 24.036 8.636 87.829 1.00 18.33 159 ALA C N 1
ATOM 3829 C CA . ALA C 1 160 ? 24.910 9.291 88.810 1.00 16.95 159 ALA C CA 1
ATOM 3830 C C . ALA C 1 160 ? 24.175 10.441 89.495 1.00 17.11 159 ALA C C 1
ATOM 3831 O O . ALA C 1 160 ? 24.356 10.683 90.690 1.00 18.87 159 ALA C O 1
ATOM 3833 N N . MET C 1 161 ? 23.352 11.152 88.730 1.00 20.38 160 MET C N 1
ATOM 3834 C CA . MET C 1 161 ? 22.563 12.247 89.279 1.00 20.75 160 MET C CA 1
ATOM 3835 C C . MET C 1 161 ? 21.619 11.702 90.344 1.00 23.14 160 MET C C 1
ATOM 3836 O O . MET C 1 161 ? 21.445 12.305 91.401 1.00 21.27 160 MET C O 1
ATOM 3841 N N . GLN C 1 162 ? 21.006 10.558 90.060 1.00 21.86 161 GLN C N 1
ATOM 3842 C CA . GLN C 1 162 ? 20.084 9.941 91.016 1.00 21.87 161 GLN C CA 1
ATOM 3843 C C . GLN C 1 162 ? 20.839 9.454 92.253 1.00 18.65 161 GLN C C 1
ATOM 3844 O O . GLN C 1 162 ? 20.384 9.635 93.392 1.00 19.09 161 GLN C O 1
ATOM 3850 N N . ALA C 1 163 ? 22.003 8.848 92.044 1.00 17.83 162 ALA C N 1
ATOM 3851 C CA . ALA C 1 163 ? 22.790 8.365 93.177 1.00 17.97 162 ALA C CA 1
ATOM 3852 C C . ALA C 1 163 ? 23.181 9.535 94.074 1.00 18.68 162 ALA C C 1
ATOM 3853 O O . ALA C 1 163 ? 23.083 9.443 95.307 1.00 21.48 162 ALA C O 1
ATOM 3855 N N . ASP C 1 164 ? 23.618 10.638 93.456 1.00 17.24 163 ASP C N 1
ATOM 3856 C CA . ASP C 1 164 ? 24.012 11.844 94.193 1.00 19.34 163 ASP C CA 1
ATOM 3857 C C . ASP C 1 164 ? 22.890 12.300 95.117 1.00 19.31 163 ASP C C 1
ATOM 3858 O O . ASP C 1 164 ? 23.095 12.566 96.309 1.00 18.01 163 ASP C O 1
ATOM 3863 N N . CYS C 1 165 ? 21.708 12.433 94.532 1.00 18.03 164 CYS C N 1
ATOM 3864 C CA . CYS C 1 165 ? 20.507 12.911 95.232 1.00 17.82 164 CYS C CA 1
ATOM 3865 C C . CYS C 1 165 ? 20.109 11.975 96.371 1.00 20.68 164 CYS C C 1
ATOM 3866 O O . CYS C 1 165 ? 19.855 12.416 97.495 1.00 18.92 164 CYS C O 1
ATOM 3869 N N . LEU C 1 166 ? 20.063 10.677 96.090 1.00 19.30 165 LEU C N 1
ATOM 3870 C CA . LEU C 1 166 ? 19.675 9.720 97.121 1.00 20.11 165 LEU C CA 1
ATOM 3871 C C . LEU C 1 166 ? 20.660 9.713 98.278 1.00 19.32 165 LEU C C 1
ATOM 3872 O O . LEU C 1 166 ? 20.261 9.618 99.430 1.00 16.97 165 LEU C O 1
ATOM 3877 N N . GLN C 1 167 ? 21.954 9.807 97.983 1.00 18.25 166 GLN C N 1
ATOM 3878 C CA . GLN C 1 167 ? 22.932 9.789 99.066 1.00 18.52 166 GLN C CA 1
ATOM 3879 C C . GLN C 1 167 ? 22.774 11.015 99.957 1.00 22.07 166 GLN C C 1
ATOM 3880 O O . GLN C 1 167 ? 22.833 10.902 101.181 1.00 18.60 166 GLN C O 1
ATOM 3886 N N . LYS C 1 168 ? 22.562 12.180 99.352 1.00 17.12 167 LYS C N 1
ATOM 3887 C CA . LYS C 1 168 ? 22.322 13.388 100.141 1.00 15.44 167 LYS C CA 1
ATOM 3888 C C . LYS C 1 168 ? 21.028 13.271 100.944 1.00 15.69 167 LYS C C 1
ATOM 3889 O O . LYS C 1 168 ? 20.993 13.643 102.117 1.00 17.30 167 LYS C O 1
ATOM 3895 N N . LEU C 1 169 ? 19.967 12.769 100.318 1.00 16.94 168 LEU C N 1
ATOM 3896 C CA . LEU C 1 169 ? 18.684 12.656 101.023 1.00 18.80 168 LEU C CA 1
ATOM 3897 C C . LEU C 1 169 ? 18.820 11.783 102.276 1.00 19.84 168 LEU C C 1
ATOM 3898 O O . LEU C 1 169 ? 18.363 12.153 103.363 1.00 19.93 168 LEU C O 1
ATOM 3903 N N A GLN C 1 170 ? 19.456 10.627 102.135 0.41 19.37 169 GLN C N 1
ATOM 3904 N N B GLN C 1 170 ? 19.452 10.625 102.123 0.59 19.42 169 GLN C N 1
ATOM 3905 C CA A GLN C 1 170 ? 19.626 9.742 103.284 0.41 18.25 169 GLN C CA 1
ATOM 3906 C CA B GLN C 1 170 ? 19.666 9.722 103.255 0.59 18.92 169 GLN C CA 1
ATOM 3907 C C A GLN C 1 170 ? 20.445 10.424 104.379 0.41 18.57 169 GLN C C 1
ATOM 3908 C C B GLN C 1 170 ? 20.428 10.443 104.363 0.59 18.25 169 GLN C C 1
ATOM 3909 O O A GLN C 1 170 ? 20.130 10.304 105.563 0.41 20.69 169 GLN C O 1
ATOM 3910 O O B GLN C 1 170 ? 20.057 10.370 105.535 0.59 21.22 169 GLN C O 1
ATOM 3921 N N . ARG C 1 171 ? 21.490 11.145 103.984 1.00 20.15 170 ARG C N 1
ATOM 3922 C CA . ARG C 1 171 ? 22.333 11.845 104.955 1.00 20.53 170 ARG C CA 1
ATOM 3923 C C . ARG C 1 171 ? 21.593 12.970 105.691 1.00 22.64 170 ARG C C 1
ATOM 3924 O O . ARG C 1 171 ? 21.749 13.134 106.903 1.00 23.57 170 ARG C O 1
ATOM 3932 N N . TYR C 1 172 ? 20.793 13.743 104.959 1.00 19.06 171 TYR C N 1
ATOM 3933 C CA . TYR C 1 172 ? 19.991 14.808 105.571 1.00 23.99 171 TYR C CA 1
ATOM 3934 C C . TYR C 1 172 ? 18.922 14.257 106.506 1.00 29.39 171 TYR C C 1
ATOM 3935 O O . TYR C 1 172 ? 18.576 14.886 107.502 1.00 27.85 171 TYR C O 1
ATOM 3944 N N . LEU C 1 173 ? 18.391 13.082 106.185 1.00 22.05 172 LEU C N 1
ATOM 3945 C CA . LEU C 1 173 ? 17.347 12.480 107.011 1.00 25.24 172 LEU C CA 1
ATOM 3946 C C . LEU C 1 173 ? 17.929 11.915 108.301 1.00 36.35 172 LEU C C 1
ATOM 3947 O O . LEU C 1 173 ? 17.257 11.856 109.332 1.00 34.95 172 LEU C O 1
ATOM 3952 N N . LYS C 1 174 ? 19.179 11.483 108.226 1.00 28.48 173 LYS C N 1
ATOM 3953 C CA . LYS C 1 174 ? 19.869 10.900 109.370 1.00 31.45 173 LYS C CA 1
ATOM 3954 C C . LYS C 1 174 ? 20.227 12.000 110.363 1.00 45.72 173 LYS C C 1
ATOM 3955 O O . LYS C 1 174 ? 20.228 11.781 111.573 1.00 47.50 173 LYS C O 1
ATOM 3961 N N . SER C 1 175 ? 20.519 13.187 109.841 1.00 42.29 174 SER C N 1
ATOM 3962 C CA . SER C 1 175 ? 20.883 14.327 110.677 1.00 45.62 174 SER C CA 1
ATOM 3963 C C . SER C 1 175 ? 19.779 14.688 111.668 1.00 56.01 174 SER C C 1
ATOM 3964 O O . SER C 1 175 ? 20.026 14.814 112.866 1.00 58.56 174 SER C O 1
ATOM 3967 N N . GLY C 1 176 ? 18.563 14.859 111.158 1.00 62.93 175 GLY C N 1
ATOM 3968 C CA . GLY C 1 176 ? 17.436 15.243 111.988 1.00 66.70 175 GLY C CA 1
ATOM 3969 C C . GLY C 1 176 ? 16.565 14.064 112.375 1.00 68.57 175 GLY C C 1
ATOM 3970 O O . GLY C 1 176 ? 15.674 14.192 113.214 1.00 68.73 175 GLY C O 1
ATOM 3971 N N . VAL D 2 1 ? 46.872 -8.131 90.591 1.00 35.83 27 VAL D N 1
ATOM 3972 C CA . VAL D 2 1 ? 46.270 -6.875 90.167 1.00 38.05 27 VAL D CA 1
ATOM 3973 C C . VAL D 2 1 ? 47.141 -5.694 90.563 1.00 28.21 27 VAL D C 1
ATOM 3974 O O . VAL D 2 1 ? 47.533 -5.563 91.720 1.00 30.43 27 VAL D O 1
ATOM 3978 N N . ASP D 2 2 ? 47.440 -4.831 89.602 1.00 30.01 28 ASP D N 1
ATOM 3979 C CA . ASP D 2 2 ? 48.229 -3.643 89.891 1.00 34.97 28 ASP D CA 1
ATOM 3980 C C . ASP D 2 2 ? 47.315 -2.432 89.849 1.00 37.39 28 ASP D C 1
ATOM 3981 O O . ASP D 2 2 ? 46.393 -2.374 89.035 1.00 37.63 28 ASP D O 1
ATOM 3986 N N . LEU D 2 3 ? 47.552 -1.481 90.748 1.00 25.78 29 LEU D N 1
ATOM 3987 C CA . LEU D 2 3 ? 46.839 -0.211 90.715 1.00 23.91 29 LEU D CA 1
ATOM 3988 C C . LEU D 2 3 ? 47.864 0.856 90.417 1.00 22.56 29 LEU D C 1
ATOM 3989 O O . LEU D 2 3 ? 49.073 0.583 90.389 1.00 29.01 29 LEU D O 1
ATOM 3994 N N . GLY D 2 4 ? 47.402 2.079 90.208 1.00 18.55 30 GLY D N 1
ATOM 3995 C CA . GLY D 2 4 ? 48.327 3.186 90.071 1.00 17.46 30 GLY D CA 1
ATOM 3996 C C . GLY D 2 4 ? 48.636 3.538 88.631 1.00 26.98 30 GLY D C 1
ATOM 3997 O O . GLY D 2 4 ? 47.920 3.134 87.709 1.00 21.83 30 GLY D O 1
ATOM 3998 N N . SER D 2 5 ? 49.714 4.294 88.451 1.00 24.26 31 SER D N 1
ATOM 3999 C CA . SER D 2 5 ? 50.077 4.860 87.157 1.00 24.03 31 SER D CA 1
ATOM 4000 C C . SER D 2 5 ? 51.544 4.633 86.802 1.00 32.30 31 SER D C 1
ATOM 4001 O O . SER D 2 5 ? 52.443 5.097 87.499 1.00 36.45 31 SER D O 1
ATOM 4004 N N . LYS D 2 6 ? 51.789 3.919 85.709 1.00 33.50 32 LYS D N 1
ATOM 4005 C CA . LYS D 2 6 ? 53.162 3.727 85.241 1.00 47.43 32 LYS D CA 1
ATOM 4006 C C . LYS D 2 6 ? 53.869 5.058 84.969 1.00 45.24 32 LYS D C 1
ATOM 4007 O O . LYS D 2 6 ? 55.010 5.266 85.391 1.00 43.53 32 LYS D O 1
ATOM 4013 N N . SER D 2 7 ? 53.187 5.958 84.269 1.00 44.92 33 SER D N 1
ATOM 4014 C CA . SER D 2 7 ? 53.788 7.231 83.872 1.00 46.02 33 SER D CA 1
ATOM 4015 C C . SER D 2 7 ? 54.164 8.109 85.070 1.00 49.49 33 SER D C 1
ATOM 4016 O O . SER D 2 7 ? 55.041 8.968 84.967 1.00 49.41 33 SER D O 1
ATOM 4019 N N . SER D 2 8 ? 53.494 7.896 86.198 1.00 42.49 34 SER D N 1
ATOM 4020 C CA . SER D 2 8 ? 53.795 8.633 87.420 1.00 44.91 34 SER D CA 1
ATOM 4021 C C . SER D 2 8 ? 54.795 7.876 88.288 1.00 51.61 34 SER D C 1
ATOM 4022 O O . SER D 2 8 ? 55.103 8.300 89.402 1.00 52.75 34 SER D O 1
ATOM 4025 N N . ASN D 2 9 ? 55.299 6.758 87.773 1.00 51.94 35 ASN D N 1
ATOM 4026 C CA . ASN D 2 9 ? 56.191 5.891 88.538 1.00 55.16 35 ASN D CA 1
ATOM 4027 C C . ASN D 2 9 ? 55.571 5.504 89.874 1.00 50.07 35 ASN D C 1
ATOM 4028 O O . ASN D 2 9 ? 56.268 5.336 90.874 1.00 56.81 35 ASN D O 1
ATOM 4033 N N . SER D 2 10 ? 54.252 5.363 89.885 1.00 39.75 36 SER D N 1
ATOM 4034 C CA . SER D 2 10 ? 53.539 5.041 91.108 1.00 35.00 36 SER D CA 1
ATOM 4035 C C . SER D 2 10 ? 52.559 3.906 90.876 1.00 38.68 36 SER D C 1
ATOM 4036 O O . SER D 2 10 ? 51.383 4.139 90.622 1.00 46.27 36 SER D O 1
ATOM 4039 N N . THR D 2 11 ? 53.043 2.676 90.961 1.00 37.34 37 THR D N 1
ATOM 4040 C CA . THR D 2 11 ? 52.154 1.529 90.849 1.00 33.57 37 THR D CA 1
ATOM 4041 C C . THR D 2 11 ? 52.279 0.686 92.100 1.00 31.46 37 THR D C 1
ATOM 4042 O O . THR D 2 11 ? 53.304 0.708 92.784 1.00 35.67 37 THR D O 1
ATOM 4046 N N A CYS D 2 12 ? 51.236 -0.060 92.430 0.39 28.88 38 CYS D N 1
ATOM 4047 N N B CYS D 2 12 ? 51.222 -0.048 92.404 0.61 28.24 38 CYS D N 1
ATOM 4048 C CA A CYS D 2 12 ? 51.333 -0.907 93.608 0.39 32.14 38 CYS D CA 1
ATOM 4049 C CA B CYS D 2 12 ? 51.235 -0.903 93.567 0.61 31.41 38 CYS D CA 1
ATOM 4050 C C A CYS D 2 12 ? 50.405 -2.130 93.642 0.39 31.79 38 CYS D C 1
ATOM 4051 C C B CYS D 2 12 ? 50.518 -2.212 93.271 0.61 32.14 38 CYS D C 1
ATOM 4052 O O A CYS D 2 12 ? 49.188 -2.024 93.478 0.39 33.15 38 CYS D O 1
ATOM 4053 O O B CYS D 2 12 ? 49.570 -2.251 92.489 0.61 28.37 38 CYS D O 1
ATOM 4058 N N . ARG D 2 13 ? 51.019 -3.292 93.854 1.00 32.48 39 ARG D N 1
ATOM 4059 C CA . ARG D 2 13 ? 50.354 -4.582 93.748 1.00 32.03 39 ARG D CA 1
ATOM 4060 C C . ARG D 2 13 ? 49.312 -4.716 94.840 1.00 25.68 39 ARG D C 1
ATOM 4061 O O . ARG D 2 13 ? 49.632 -4.660 96.025 1.00 31.65 39 ARG D O 1
ATOM 4069 N N . LEU D 2 14 ? 48.060 -4.877 94.440 1.00 25.26 40 LEU D N 1
ATOM 4070 C CA . LEU D 2 14 ? 46.974 -5.006 95.396 1.00 26.25 40 LEU D CA 1
ATOM 4071 C C . LEU D 2 14 ? 47.088 -6.313 96.178 1.00 31.07 40 LEU D C 1
ATOM 4072 O O . LEU D 2 14 ? 47.298 -7.380 95.596 1.00 31.37 40 LEU D O 1
ATOM 4077 N N . ASN D 2 15 ? 46.972 -6.217 97.499 1.00 25.38 41 ASN D N 1
ATOM 4078 C CA . ASN D 2 15 ? 46.892 -7.393 98.368 1.00 31.25 41 ASN D CA 1
ATOM 4079 C C . ASN D 2 15 ? 45.657 -7.239 99.245 1.00 25.69 41 ASN D C 1
ATOM 4080 O O . ASN D 2 15 ? 45.672 -6.461 100.199 1.00 27.41 41 ASN D O 1
ATOM 4085 N N . VAL D 2 16 ? 44.574 -7.941 98.909 1.00 24.20 42 VAL D N 1
ATOM 4086 C CA . VAL D 2 16 ? 43.295 -7.680 99.579 1.00 29.55 42 VAL D CA 1
ATOM 4087 C C . VAL D 2 16 ? 43.331 -7.977 101.074 1.00 29.02 42 VAL D C 1
ATOM 4088 O O . VAL D 2 16 ? 42.545 -7.422 101.842 1.00 33.64 42 VAL D O 1
ATOM 4092 N N . THR D 2 17 ? 44.259 -8.831 101.486 1.00 29.09 43 THR D N 1
ATOM 4093 C CA . THR D 2 17 ? 44.376 -9.212 102.887 1.00 37.71 43 THR D CA 1
ATOM 4094 C C . THR D 2 17 ? 44.859 -8.044 103.744 1.00 38.86 43 THR D C 1
ATOM 4095 O O . THR D 2 17 ? 44.630 -8.009 104.956 1.00 38.96 43 THR D O 1
ATOM 4099 N N . GLU D 2 18 ? 45.516 -7.080 103.107 1.00 32.20 44 GLU D N 1
ATOM 4100 C CA . GLU D 2 18 ? 46.063 -5.938 103.825 1.00 30.73 44 GLU D CA 1
ATOM 4101 C C . GLU D 2 18 ? 45.054 -4.801 103.952 1.00 23.21 44 GLU D C 1
ATOM 4102 O O . GLU D 2 18 ? 45.259 -3.881 104.740 1.00 27.15 44 GLU D O 1
ATOM 4108 N N . LEU D 2 19 ? 43.966 -4.867 103.195 1.00 21.48 45 LEU D N 1
ATOM 4109 C CA . LEU D 2 19 ? 43.012 -3.752 103.183 1.00 19.56 45 LEU D CA 1
ATOM 4110 C C . LEU D 2 19 ? 42.414 -3.431 104.550 1.00 21.01 45 LEU D C 1
ATOM 4111 O O . LEU D 2 19 ? 42.279 -2.261 104.913 1.00 21.19 45 LEU D O 1
ATOM 4116 N N . ALA D 2 20 ? 42.032 -4.457 105.307 1.00 23.30 46 ALA D N 1
ATOM 4117 C CA . ALA D 2 20 ? 41.344 -4.204 106.580 1.00 26.51 46 ALA D CA 1
ATOM 4118 C C . ALA D 2 20 ? 42.117 -3.290 107.543 1.00 30.34 46 ALA D C 1
ATOM 4119 O O . ALA D 2 20 ? 41.513 -2.483 108.255 1.00 31.56 46 ALA D O 1
ATOM 4121 N N . SER D 2 21 ? 43.445 -3.404 107.548 1.00 21.35 47 SER D N 1
ATOM 4122 C CA . SER D 2 21 ? 44.271 -2.655 108.483 1.00 23.52 47 SER D CA 1
ATOM 4123 C C . SER D 2 21 ? 44.715 -1.278 107.987 1.00 26.80 47 SER D C 1
ATOM 4124 O O . SER D 2 21 ? 45.365 -0.537 108.720 1.00 26.60 47 SER D O 1
ATOM 4127 N N . ILE D 2 22 ? 44.389 -0.938 106.748 1.00 20.47 48 ILE D N 1
ATOM 4128 C CA . ILE D 2 22 ? 44.742 0.381 106.224 1.00 18.75 48 ILE D CA 1
ATOM 4129 C C . ILE D 2 22 ? 43.789 1.424 106.806 1.00 22.81 48 ILE D C 1
ATOM 4130 O O . ILE D 2 22 ? 42.584 1.191 106.861 1.00 24.20 48 ILE D O 1
ATOM 4135 N N . HIS D 2 23 ? 44.324 2.559 107.255 1.00 21.54 49 HIS D N 1
ATOM 4136 C CA . HIS D 2 23 ? 43.486 3.647 107.765 1.00 21.39 49 HIS D CA 1
ATOM 4137 C C . HIS D 2 23 ? 42.882 4.454 106.616 1.00 17.27 49 HIS D C 1
ATOM 4138 O O . HIS D 2 23 ? 43.604 5.114 105.871 1.00 20.55 49 HIS D O 1
ATOM 4145 N N . PRO D 2 24 ? 41.555 4.441 106.495 1.00 16.85 50 PRO D N 1
ATOM 4146 C CA . PRO D 2 24 ? 40.917 5.132 105.363 1.00 16.01 50 PRO D CA 1
ATOM 4147 C C . PRO D 2 24 ? 40.856 6.641 105.571 1.00 18.36 50 PRO D C 1
ATOM 4148 O O . PRO D 2 24 ? 40.809 7.123 106.721 1.00 17.75 50 PRO D O 1
ATOM 4152 N N . GLY D 2 25 ? 40.828 7.389 104.470 1.00 15.10 51 GLY D N 1
ATOM 4153 C CA . GLY D 2 25 ? 40.722 8.836 104.552 1.00 16.23 51 GLY D CA 1
ATOM 4154 C C . GLY D 2 25 ? 39.426 9.267 105.225 1.00 13.92 51 GLY D C 1
ATOM 4155 O O . GLY D 2 25 ? 39.376 10.299 105.930 1.00 18.19 51 GLY D O 1
ATOM 4156 N N . GLU D 2 26 ? 38.377 8.483 105.007 1.00 16.08 52 GLU D N 1
ATOM 4157 C CA . GLU D 2 26 ? 37.065 8.761 105.588 1.00 17.52 52 GLU D CA 1
ATOM 4158 C C . GLU D 2 26 ? 36.352 7.421 105.705 1.00 16.04 52 GLU D C 1
ATOM 4159 O O . GLU D 2 26 ? 36.532 6.556 104.854 1.00 16.57 52 GLU D O 1
ATOM 4165 N N A THR D 2 27 ? 35.559 7.230 106.758 0.76 18.15 53 THR D N 1
ATOM 4166 N N B THR D 2 27 ? 35.571 7.247 106.763 0.24 17.04 53 THR D N 1
ATOM 4167 C CA A THR D 2 27 ? 34.868 5.945 106.943 0.76 14.77 53 THR D CA 1
ATOM 4168 C CA B THR D 2 27 ? 34.835 6.005 106.956 0.24 17.37 53 THR D CA 1
ATOM 4169 C C A THR D 2 27 ? 33.482 6.140 107.540 0.76 21.97 53 THR D C 1
ATOM 4170 C C B THR D 2 27 ? 33.417 6.304 107.395 0.24 19.64 53 THR D C 1
ATOM 4171 O O A THR D 2 27 ? 33.329 6.882 108.510 0.76 17.56 53 THR D O 1
ATOM 4172 O O B THR D 2 27 ? 33.169 7.293 108.088 0.24 18.93 53 THR D O 1
ATOM 4179 N N . TRP D 2 28 ? 32.481 5.453 106.991 1.00 15.33 54 TRP D N 1
ATOM 4180 C CA . TRP D 2 28 ? 31.116 5.594 107.485 1.00 14.68 54 TRP D CA 1
ATOM 4181 C C . TRP D 2 28 ? 30.242 4.396 107.145 1.00 14.30 54 TRP D C 1
ATOM 4182 O O . TRP D 2 28 ? 30.677 3.493 106.443 1.00 15.36 54 TRP D O 1
ATOM 4193 N N . THR D 2 29 ? 29.022 4.393 107.674 1.00 13.10 55 THR D N 1
ATOM 4194 C CA . THR D 2 29 ? 28.126 3.249 107.516 1.00 14.40 55 THR D CA 1
ATOM 4195 C C . THR D 2 29 ? 26.771 3.696 107.004 1.00 19.65 55 THR D C 1
ATOM 4196 O O . THR D 2 29 ? 26.254 4.731 107.430 1.00 18.24 55 THR D O 1
ATOM 4200 N N . LEU D 2 30 ? 26.196 2.911 106.096 1.00 14.51 56 LEU D N 1
ATOM 4201 C CA . LEU D 2 30 ? 24.807 3.111 105.682 1.00 14.81 56 LEU D CA 1
ATOM 4202 C C . LEU D 2 30 ? 23.991 1.886 106.055 1.00 15.94 56 LEU D C 1
ATOM 4203 O O . LEU D 2 30 ? 24.459 0.762 105.887 1.00 19.10 56 LEU D O 1
ATOM 4208 N N . HIS D 2 31 ? 22.768 2.104 106.540 1.00 16.84 57 HIS D N 1
ATOM 4209 C CA . HIS D 2 31 ? 21.835 1.011 106.792 1.00 16.64 57 HIS D CA 1
ATOM 4210 C C . HIS D 2 31 ? 20.728 1.041 105.749 1.00 20.17 57 HIS D C 1
ATOM 4211 O O . HIS D 2 31 ? 19.992 2.021 105.659 1.00 22.53 57 HIS D O 1
ATOM 4218 N N . GLY D 2 32 ? 20.640 -0.011 104.935 1.00 16.80 58 GLY D N 1
ATOM 4219 C CA . GLY D 2 32 ? 19.561 -0.136 103.966 1.00 22.06 58 GLY D CA 1
ATOM 4220 C C . GLY D 2 32 ? 19.802 0.571 102.640 1.00 19.61 58 GLY D C 1
ATOM 4221 O O . GLY D 2 32 ? 18.907 0.653 101.796 1.00 23.20 58 GLY D O 1
ATOM 4222 N N . MET D 2 33 ? 21.019 1.068 102.450 1.00 15.62 59 MET D N 1
ATOM 4223 C CA . MET D 2 33 ? 21.394 1.730 101.199 1.00 14.47 59 MET D CA 1
ATOM 4224 C C . MET D 2 33 ? 22.829 1.369 100.890 1.00 14.05 59 MET D C 1
ATOM 4225 O O . MET D 2 33 ? 23.646 1.218 101.805 1.00 17.33 59 MET D O 1
ATOM 4230 N N . CYS D 2 34 ? 23.139 1.234 99.602 1.00 14.43 60 CYS D N 1
ATOM 4231 C CA . CYS D 2 34 ? 24.507 0.995 99.176 1.00 16.47 60 CYS D CA 1
ATOM 4232 C C . CYS D 2 34 ? 24.785 1.966 98.060 1.00 20.35 60 CYS D C 1
ATOM 4233 O O . CYS D 2 34 ? 24.587 1.647 96.897 1.00 21.41 60 CYS D O 1
ATOM 4236 N N . ILE D 2 35 ? 25.178 3.177 98.424 1.00 15.32 61 ILE D N 1
ATOM 4237 C CA . ILE D 2 35 ? 25.614 4.157 97.429 1.00 14.95 61 ILE D CA 1
ATOM 4238 C C . ILE D 2 35 ? 26.943 4.724 97.882 1.00 17.66 61 ILE D C 1
ATOM 4239 O O . ILE D 2 35 ? 27.028 5.456 98.875 1.00 17.98 61 ILE D O 1
ATOM 4244 N N . SER D 2 36 ? 27.984 4.364 97.148 1.00 16.30 62 SER D N 1
ATOM 4245 C CA . SER D 2 36 ? 29.327 4.840 97.419 1.00 17.40 62 SER D CA 1
ATOM 4246 C C . SER D 2 36 ? 29.740 5.768 96.274 1.00 19.21 62 SER D C 1
ATOM 4247 O O . SER D 2 36 ? 29.603 5.410 95.094 1.00 17.02 62 SER D O 1
ATOM 4250 N N . ILE D 2 37 ? 30.213 6.967 96.603 1.00 12.71 63 ILE D N 1
ATOM 4251 C CA . ILE D 2 37 ? 30.650 7.899 95.563 1.00 13.09 63 ILE D CA 1
ATOM 4252 C C . ILE D 2 37 ? 32.029 8.436 95.945 1.00 19.64 63 ILE D C 1
ATOM 4253 O O . ILE D 2 37 ? 32.138 9.341 96.777 1.00 23.77 63 ILE D O 1
ATOM 4258 N N A CYS D 2 38 ? 33.070 7.938 95.300 0.77 17.07 64 CYS D N 1
ATOM 4259 N N B CYS D 2 38 ? 33.072 7.825 95.377 0.23 18.44 64 CYS D N 1
ATOM 4260 C CA A CYS D 2 38 ? 34.413 8.285 95.720 0.77 19.27 64 CYS D CA 1
ATOM 4261 C CA B CYS D 2 38 ? 34.460 8.180 95.676 0.23 17.77 64 CYS D CA 1
ATOM 4262 C C A CYS D 2 38 ? 35.066 9.315 94.839 0.77 15.08 64 CYS D C 1
ATOM 4263 C C B CYS D 2 38 ? 34.830 9.461 94.931 0.23 17.84 64 CYS D C 1
ATOM 4264 O O A CYS D 2 38 ? 34.958 9.273 93.622 0.77 15.19 64 CYS D O 1
ATOM 4265 O O B CYS D 2 38 ? 34.300 9.729 93.855 0.23 14.34 64 CYS D O 1
ATOM 4270 N N . TYR D 2 39 ? 35.743 10.250 95.494 1.00 16.13 65 TYR D N 1
ATOM 4271 C CA . TYR D 2 39 ? 36.144 11.500 94.877 1.00 16.75 65 TYR D CA 1
ATOM 4272 C C . TYR D 2 39 ? 37.650 11.492 94.614 1.00 17.51 65 TYR D C 1
ATOM 4273 O O . TYR D 2 39 ? 38.427 11.446 95.559 1.00 18.74 65 TYR D O 1
ATOM 4282 N N . TYR D 2 40 ? 38.060 11.500 93.345 1.00 16.87 66 TYR D N 1
ATOM 4283 C CA . TYR D 2 40 ? 39.478 11.434 93.003 1.00 16.67 66 TYR D CA 1
ATOM 4284 C C . TYR D 2 40 ? 39.923 12.681 92.251 1.00 17.55 66 TYR D C 1
ATOM 4285 O O . TYR D 2 40 ? 39.476 12.917 91.140 1.00 19.85 66 TYR D O 1
ATOM 4294 N N . GLU D 2 41 ? 40.855 13.437 92.817 1.00 16.25 67 GLU D N 1
ATOM 4295 C CA . GLU D 2 41 ? 41.400 14.577 92.096 1.00 16.16 67 GLU D CA 1
ATOM 4296 C C . GLU D 2 41 ? 42.602 14.204 91.238 1.00 18.77 67 GLU D C 1
ATOM 4297 O O . GLU D 2 41 ? 43.390 13.339 91.617 1.00 18.68 67 GLU D O 1
ATOM 4303 N N A ASN D 2 42 ? 42.700 14.864 90.082 0.55 18.84 68 ASN D N 1
ATOM 4304 N N B ASN D 2 42 ? 42.760 14.868 90.095 0.45 19.68 68 ASN D N 1
ATOM 4305 C CA A ASN D 2 42 ? 43.854 14.763 89.189 0.55 21.08 68 ASN D CA 1
ATOM 4306 C CA B ASN D 2 42 ? 43.973 14.715 89.287 0.45 22.19 68 ASN D CA 1
ATOM 4307 C C A ASN D 2 42 ? 44.237 13.338 88.798 0.55 22.69 68 ASN D C 1
ATOM 4308 C C B ASN D 2 42 ? 44.249 13.264 88.889 0.45 22.30 68 ASN D C 1
ATOM 4309 O O A ASN D 2 42 ? 45.394 12.941 88.909 0.55 20.42 68 ASN D O 1
ATOM 4310 O O B ASN D 2 42 ? 45.354 12.764 89.096 0.45 21.59 68 ASN D O 1
ATOM 4319 N N . VAL D 2 43 ? 43.252 12.581 88.328 1.00 18.04 69 VAL D N 1
ATOM 4320 C CA . VAL D 2 43 ? 43.471 11.220 87.857 1.00 20.51 69 VAL D CA 1
ATOM 4321 C C . VAL D 2 43 ? 44.179 11.282 86.496 1.00 23.83 69 VAL D C 1
ATOM 4322 O O . VAL D 2 43 ? 43.739 11.990 85.589 1.00 23.68 69 VAL D O 1
ATOM 4326 N N . THR D 2 44 ? 45.290 10.570 86.350 1.00 21.45 70 THR D N 1
ATOM 4327 C CA . THR D 2 44 ? 46.000 10.618 85.073 1.00 22.22 70 THR D CA 1
ATOM 4328 C C . THR D 2 44 ? 45.480 9.561 84.098 1.00 21.95 70 THR D C 1
ATOM 4329 O O . THR D 2 44 ? 44.831 8.597 84.502 1.00 19.85 70 THR D O 1
ATOM 4333 N N . GLU D 2 45 ? 45.770 9.748 82.812 1.00 21.02 71 GLU D N 1
ATOM 4334 C CA . GLU D 2 45 ? 45.210 8.878 81.781 1.00 23.68 71 GLU D CA 1
ATOM 4335 C C . GLU D 2 45 ? 45.433 7.401 82.062 1.00 26.67 71 GLU D C 1
ATOM 4336 O O . GLU D 2 45 ? 44.515 6.592 81.909 1.00 26.87 71 GLU D O 1
ATOM 4342 N N . ASP D 2 46 ? 46.635 7.036 82.493 1.00 23.36 72 ASP D N 1
ATOM 4343 C CA . ASP D 2 46 ? 46.919 5.612 82.691 1.00 26.85 72 ASP D CA 1
ATOM 4344 C C . ASP D 2 46 ? 46.706 5.110 84.122 1.00 23.41 72 ASP D C 1
ATOM 4345 O O . ASP D 2 46 ? 47.003 3.952 84.423 1.00 23.36 72 ASP D O 1
ATOM 4350 N N . GLU D 2 47 ? 46.193 5.967 85.001 1.00 19.22 73 GLU D N 1
ATOM 4351 C CA . GLU D 2 47 ? 46.033 5.575 86.392 1.00 16.06 73 GLU D CA 1
ATOM 4352 C C . GLU D 2 47 ? 44.866 4.598 86.599 1.00 20.44 73 GLU D C 1
ATOM 4353 O O . GLU D 2 47 ? 43.716 4.871 86.230 1.00 20.90 73 GLU D O 1
ATOM 4359 N N . ILE D 2 48 ? 45.179 3.458 87.195 1.00 17.91 74 ILE D N 1
ATOM 4360 C CA . ILE D 2 48 ? 44.163 2.489 87.564 1.00 16.55 74 ILE D CA 1
ATOM 4361 C C . ILE D 2 48 ? 43.688 2.760 88.983 1.00 20.47 74 ILE D C 1
ATOM 4362 O O . ILE D 2 48 ? 44.487 2.811 89.917 1.00 15.40 74 ILE D O 1
ATOM 4367 N N . ILE D 2 49 ? 42.384 2.952 89.133 1.00 13.77 75 ILE D N 1
ATOM 4368 C CA . ILE D 2 49 ? 41.772 3.115 90.448 1.00 13.31 75 ILE D CA 1
ATOM 4369 C C . ILE D 2 49 ? 40.606 2.132 90.532 1.00 14.41 75 ILE D C 1
ATOM 4370 O O . ILE D 2 49 ? 40.276 1.465 89.549 1.00 16.28 75 ILE D O 1
ATOM 4375 N N . GLY D 2 50 ? 39.963 2.032 91.692 1.00 14.00 76 GLY D N 1
ATOM 4376 C CA . GLY D 2 50 ? 38.848 1.106 91.774 1.00 14.21 76 GLY D CA 1
ATOM 4377 C C . GLY D 2 50 ? 38.311 0.917 93.175 1.00 12.78 76 GLY D C 1
ATOM 4378 O O . GLY D 2 50 ? 38.687 1.627 94.108 1.00 12.77 76 GLY D O 1
ATOM 4379 N N . VAL D 2 51 ? 37.421 -0.060 93.305 1.00 12.46 77 VAL D N 1
ATOM 4380 C CA . VAL D 2 51 ? 36.682 -0.291 94.535 1.00 11.22 77 VAL D CA 1
ATOM 4381 C C . VAL D 2 51 ? 36.707 -1.768 94.902 1.00 13.70 77 VAL D C 1
ATOM 4382 O O . VAL D 2 51 ? 36.341 -2.627 94.079 1.00 13.79 77 VAL D O 1
ATOM 4386 N N . ALA D 2 52 ? 37.139 -2.061 96.126 1.00 12.86 78 ALA D N 1
ATOM 4387 C CA . ALA D 2 52 ? 37.120 -3.433 96.639 1.00 15.38 78 ALA D CA 1
ATOM 4388 C C . ALA D 2 52 ? 35.903 -3.635 97.527 1.00 14.23 78 ALA D C 1
ATOM 4389 O O . ALA D 2 52 ? 35.522 -2.745 98.281 1.00 15.20 78 ALA D O 1
ATOM 4391 N N . PHE D 2 53 ? 35.302 -4.820 97.438 1.00 14.17 79 PHE D N 1
ATOM 4392 C CA . PHE D 2 53 ? 34.145 -5.148 98.251 1.00 12.48 79 PHE D CA 1
ATOM 4393 C C . PHE D 2 53 ? 34.487 -6.392 99.062 1.00 18.50 79 PHE D C 1
ATOM 4394 O O . PHE D 2 53 ? 34.866 -7.412 98.498 1.00 26.24 79 PHE D O 1
ATOM 4402 N N . THR D 2 54 ? 34.378 -6.295 100.378 1.00 14.13 80 THR D N 1
ATOM 4403 C CA . THR D 2 54 ? 34.598 -7.464 101.242 1.00 11.99 80 THR D CA 1
ATOM 4404 C C . THR D 2 54 ? 33.260 -7.820 101.881 1.00 17.53 80 THR D C 1
ATOM 4405 O O . THR D 2 54 ? 32.629 -6.983 102.524 1.00 15.05 80 THR D O 1
ATOM 4409 N N . TRP D 2 55 ? 32.815 -9.059 101.693 1.00 15.36 81 TRP D N 1
ATOM 4410 C CA . TRP D 2 55 ? 31.505 -9.482 102.202 1.00 14.92 81 TRP D CA 1
ATOM 4411 C C . TRP D 2 55 ? 31.427 -9.457 103.729 1.00 17.11 81 TRP D C 1
ATOM 4412 O O . TRP D 2 55 ? 32.344 -9.927 104.410 1.00 17.99 81 TRP D O 1
ATOM 4423 N N . GLN D 2 56 ? 30.316 -8.960 104.275 1.00 14.73 82 GLN D N 1
ATOM 4424 C CA . GLN D 2 56 ? 30.162 -8.898 105.723 1.00 14.41 82 GLN D CA 1
ATOM 4425 C C . GLN D 2 56 ? 30.361 -10.267 106.366 1.00 17.82 82 GLN D C 1
ATOM 4426 O O . GLN D 2 56 ? 30.912 -10.364 107.458 1.00 18.34 82 GLN D O 1
ATOM 4432 N N . HIS D 2 57 ? 29.926 -11.322 105.684 1.00 17.97 83 HIS D N 1
ATOM 4433 C CA . HIS D 2 57 ? 29.791 -12.625 106.340 1.00 20.11 83 HIS D CA 1
ATOM 4434 C C . HIS D 2 57 ? 30.996 -13.539 106.153 1.00 24.81 83 HIS D C 1
ATOM 4435 O O . HIS D 2 57 ? 31.047 -14.631 106.715 1.00 22.32 83 HIS D O 1
ATOM 4442 N N . ASN D 2 58 ? 31.967 -13.079 105.375 1.00 21.84 84 ASN D N 1
ATOM 4443 C CA . ASN D 2 58 ? 33.221 -13.799 105.205 1.00 22.12 84 ASN D CA 1
ATOM 4444 C C . ASN D 2 58 ? 34.261 -12.866 104.626 1.00 26.70 84 ASN D C 1
ATOM 4445 O O . ASN D 2 58 ? 34.224 -12.545 103.434 1.00 26.18 84 ASN D O 1
ATOM 4450 N N . GLU D 2 59 ? 35.192 -12.448 105.475 1.00 27.30 85 GLU D N 1
ATOM 4451 C CA . GLU D 2 59 ? 36.210 -11.462 105.097 1.00 30.70 85 GLU D CA 1
ATOM 4452 C C . GLU D 2 59 ? 37.108 -11.971 103.980 1.00 32.77 85 GLU D C 1
ATOM 4453 O O . GLU D 2 59 ? 37.811 -11.195 103.333 1.00 31.48 85 GLU D O 1
ATOM 4459 N N . SER D 2 60 ? 37.100 -13.278 103.754 1.00 23.02 86 SER D N 1
ATOM 4460 C CA . SER D 2 60 ? 37.948 -13.841 102.715 1.00 26.89 86 SER D CA 1
ATOM 4461 C C . SER D 2 60 ? 37.292 -13.752 101.342 1.00 28.18 86 SER D C 1
ATOM 4462 O O . SER D 2 60 ? 37.915 -14.057 100.330 1.00 27.43 86 SER D O 1
ATOM 4465 N N . VAL D 2 61 ? 36.029 -13.341 101.314 1.00 20.21 87 VAL D N 1
ATOM 4466 C CA . VAL D 2 61 ? 35.285 -13.254 100.063 1.00 19.31 87 VAL D CA 1
ATOM 4467 C C . VAL D 2 61 ? 35.279 -11.796 99.603 1.00 20.16 87 VAL D C 1
ATOM 4468 O O . VAL D 2 61 ? 34.614 -10.952 100.205 1.00 17.60 87 VAL D O 1
ATOM 4472 N N . VAL D 2 62 ? 36.055 -11.502 98.561 1.00 19.64 88 VAL D N 1
ATOM 4473 C CA . VAL D 2 62 ? 36.283 -10.117 98.133 1.00 16.38 88 VAL D CA 1
ATOM 4474 C C . VAL D 2 62 ? 36.011 -9.983 96.644 1.00 21.15 88 VAL D C 1
ATOM 4475 O O . VAL D 2 62 ? 36.259 -10.913 95.879 1.00 31.35 88 VAL D O 1
ATOM 4479 N N . ASP D 2 63 ? 35.463 -8.851 96.225 1.00 12.87 89 ASP D N 1
ATOM 4480 C CA . ASP D 2 63 ? 35.250 -8.616 94.803 1.00 12.73 89 ASP D CA 1
ATOM 4481 C C . ASP D 2 63 ? 35.925 -7.281 94.510 1.00 18.19 89 ASP D C 1
ATOM 4482 O O . ASP D 2 63 ? 36.302 -6.561 95.434 1.00 16.88 89 ASP D O 1
ATOM 4487 N N . LEU D 2 64 ? 36.090 -6.962 93.233 1.00 14.89 90 LEU D N 1
ATOM 4488 C CA . LEU D 2 64 ? 36.834 -5.769 92.839 1.00 14.01 90 LEU D CA 1
ATOM 4489 C C . LEU D 2 64 ? 36.309 -5.267 91.506 1.00 17.01 90 LEU D C 1
ATOM 4490 O O . LEU D 2 64 ? 36.062 -6.065 90.601 1.00 15.15 90 LEU D O 1
ATOM 4495 N N . TRP D 2 65 ? 36.136 -3.955 91.377 1.00 13.95 91 TRP D N 1
ATOM 4496 C CA . TRP D 2 65 ? 36.006 -3.363 90.039 1.00 12.61 91 TRP D CA 1
ATOM 4497 C C . TRP D 2 65 ? 37.052 -2.285 89.866 1.00 14.10 91 TRP D C 1
ATOM 4498 O O . TRP D 2 65 ? 37.465 -1.655 90.846 1.00 14.76 91 TRP D O 1
ATOM 4509 N N . LEU D 2 66 ? 37.515 -2.124 88.624 1.00 14.53 92 LEU D N 1
ATOM 4510 C CA . LEU D 2 66 ? 38.628 -1.231 88.315 1.00 16.22 92 LEU D CA 1
ATOM 4511 C C . LEU D 2 66 ? 38.292 -0.303 87.158 1.00 16.22 92 LEU D C 1
ATOM 4512 O O . LEU D 2 66 ? 37.491 -0.639 86.268 1.00 16.23 92 LEU D O 1
ATOM 4517 N N . TYR D 2 67 ? 38.951 0.854 87.157 1.00 13.99 93 TYR D N 1
ATOM 4518 C CA . TYR D 2 67 ? 38.675 1.924 86.205 1.00 14.14 93 TYR D CA 1
ATOM 4519 C C . TYR D 2 67 ? 39.986 2.525 85.728 1.00 16.01 93 TYR D C 1
ATOM 4520 O O . TYR D 2 67 ? 40.901 2.732 86.523 1.00 17.18 93 TYR D O 1
ATOM 4529 N N . GLN D 2 68 ? 40.074 2.831 84.440 1.00 15.57 94 GLN D N 1
ATOM 4530 C CA . GLN D 2 68 ? 41.289 3.436 83.894 1.00 14.84 94 GLN D CA 1
ATOM 4531 C C . GLN D 2 68 ? 40.961 4.167 82.611 1.00 19.11 94 GLN D C 1
ATOM 4532 O O . GLN D 2 68 ? 40.255 3.628 81.758 1.00 17.99 94 GLN D O 1
ATOM 4538 N N . ASN D 2 69 ? 41.476 5.389 82.472 1.00 16.18 95 ASN D N 1
ATOM 4539 C CA . ASN D 2 69 ? 41.238 6.195 81.273 1.00 17.21 95 ASN D CA 1
ATOM 4540 C C . ASN D 2 69 ? 39.751 6.290 80.927 1.00 17.51 95 ASN D C 1
ATOM 4541 O O . ASN D 2 69 ? 39.338 6.069 79.781 1.00 17.48 95 ASN D O 1
ATOM 4546 N N . ASP D 2 70 ? 38.965 6.630 81.940 1.00 17.24 96 ASP D N 1
ATOM 4547 C C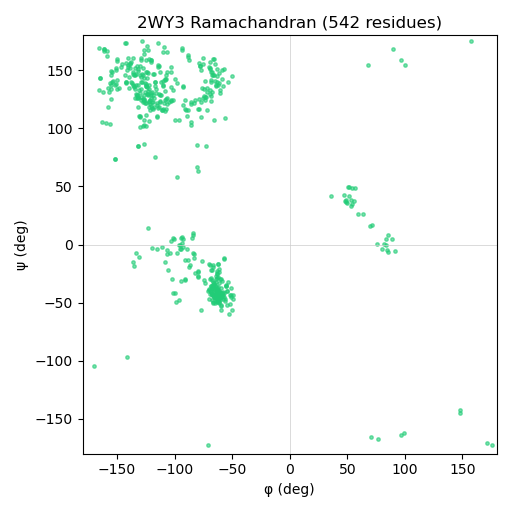A . ASP D 2 70 ? 37.543 6.919 81.802 1.00 17.40 96 ASP D CA 1
ATOM 4548 C C . ASP D 2 70 ? 36.691 5.746 81.339 1.00 17.89 96 ASP D C 1
ATOM 4549 O O . ASP D 2 70 ? 35.617 5.930 80.774 1.00 20.15 96 ASP D O 1
ATOM 4554 N N . THR D 2 71 ? 37.157 4.541 81.617 1.00 14.57 97 THR D N 1
ATOM 4555 C CA . THR D 2 71 ? 36.331 3.370 81.360 1.00 14.80 97 THR D CA 1
ATOM 4556 C C . THR D 2 71 ? 36.582 2.259 82.384 1.00 14.71 97 THR D C 1
ATOM 4557 O O . THR D 2 71 ? 37.663 2.153 82.959 1.00 16.41 97 THR D O 1
ATOM 4561 N N . VAL D 2 72 ? 35.571 1.430 82.608 1.00 15.09 98 VAL D N 1
ATOM 4562 C CA . VAL D 2 72 ? 35.731 0.247 83.452 1.00 16.17 98 VAL D CA 1
ATOM 4563 C C . VAL D 2 72 ? 36.646 -0.766 82.754 1.00 17.55 98 VAL D C 1
ATOM 4564 O O . VAL D 2 72 ? 36.421 -1.117 81.589 1.00 18.09 98 VAL D O 1
ATOM 4568 N N . ILE D 2 73 ? 37.686 -1.225 83.445 1.00 14.10 99 ILE D N 1
ATOM 4569 C CA . ILE D 2 73 ? 38.554 -2.276 82.887 1.00 15.36 99 ILE D CA 1
ATOM 4570 C C . ILE D 2 73 ? 38.416 -3.626 83.622 1.00 19.53 99 ILE D C 1
ATOM 4571 O O . ILE D 2 73 ? 39.039 -4.621 83.246 1.00 18.64 99 ILE D O 1
ATOM 4576 N N . ARG D 2 74 ? 37.596 -3.649 84.666 1.00 18.40 100 ARG D N 1
ATOM 4577 C CA . ARG D 2 74 ? 37.238 -4.885 85.349 1.00 22.10 100 ARG D CA 1
ATOM 4578 C C . ARG D 2 74 ? 35.922 -4.676 86.087 1.00 21.03 100 ARG D C 1
ATOM 4579 O O . ARG D 2 74 ? 35.837 -3.822 86.956 1.00 16.20 100 ARG D O 1
ATOM 4587 N N . ASN D 2 75 ? 34.890 -5.436 85.719 1.00 18.72 101 ASN D N 1
ATOM 4588 C CA . ASN D 2 75 ? 33.630 -5.421 86.465 1.00 18.07 101 ASN D CA 1
ATOM 4589 C C . ASN D 2 75 ? 33.715 -6.253 87.730 1.00 19.12 101 ASN D C 1
ATOM 4590 O O . ASN D 2 75 ? 34.511 -7.197 87.808 1.00 19.38 101 ASN D O 1
ATOM 4595 N N . PHE D 2 76 ? 32.863 -5.944 88.707 1.00 15.98 102 PHE D N 1
ATOM 4596 C CA . PHE D 2 76 ? 32.630 -6.899 89.792 1.00 17.12 102 PHE D CA 1
ATOM 4597 C C . PHE D 2 76 ? 32.356 -8.256 89.138 1.00 20.87 102 PHE D C 1
ATOM 4598 O O . PHE D 2 76 ? 31.771 -8.331 88.043 1.00 19.70 102 PHE D O 1
ATOM 4606 N N A SER D 2 77 ? 32.780 -9.328 89.798 0.50 22.99 103 SER D N 1
ATOM 4607 N N B SER D 2 77 ? 32.756 -9.331 89.810 0.50 23.04 103 SER D N 1
ATOM 4608 C CA A SER D 2 77 ? 32.515 -10.668 89.288 0.50 26.26 103 SER D CA 1
ATOM 4609 C CA B SER D 2 77 ? 32.524 -10.676 89.283 0.50 26.23 103 SER D CA 1
ATOM 4610 C C A SER D 2 77 ? 31.011 -10.881 89.193 0.50 26.54 103 SER D C 1
ATOM 4611 C C B SER D 2 77 ? 31.048 -11.070 89.355 0.50 26.65 103 SER D C 1
ATOM 4612 O O A SER D 2 77 ? 30.513 -11.510 88.254 0.50 24.48 103 SER D O 1
ATOM 4613 O O B SER D 2 77 ? 30.612 -12.013 88.688 0.50 24.15 103 SER D O 1
ATOM 4618 N N . ASP D 2 78 ? 30.288 -10.344 90.170 1.00 23.91 104 ASP D N 1
ATOM 4619 C CA . ASP D 2 78 ? 28.839 -10.482 90.215 1.00 23.51 104 ASP D CA 1
ATOM 4620 C C . ASP D 2 78 ? 28.199 -9.113 90.029 1.00 27.82 104 ASP D C 1
ATOM 4621 O O . ASP D 2 78 ? 28.266 -8.265 90.926 1.00 25.75 104 ASP D O 1
ATOM 4626 N N . ILE D 2 79 ? 27.596 -8.880 88.861 1.00 23.98 105 ILE D N 1
ATOM 4627 C CA . ILE D 2 79 ? 27.003 -7.575 88.584 1.00 18.35 105 ILE D CA 1
ATOM 4628 C C . ILE D 2 79 ? 25.488 -7.564 88.713 1.00 23.85 105 ILE D C 1
ATOM 4629 O O . ILE D 2 79 ? 24.852 -6.541 88.454 1.00 22.30 105 ILE D O 1
ATOM 4634 N N . THR D 2 80 ? 24.907 -8.690 89.118 1.00 24.73 106 THR D N 1
ATOM 4635 C CA . THR D 2 80 ? 23.450 -8.820 89.129 1.00 25.91 106 THR D CA 1
ATOM 4636 C C . THR D 2 80 ? 22.727 -7.798 90.007 1.00 24.32 106 THR D C 1
ATOM 4637 O O . THR D 2 80 ? 21.594 -7.403 89.710 1.00 26.26 106 THR D O 1
ATOM 4641 N N . THR D 2 81 ? 23.388 -7.352 91.069 1.00 22.84 107 THR D N 1
ATOM 4642 C CA . THR D 2 81 ? 22.803 -6.362 91.976 1.00 21.98 107 THR D CA 1
ATOM 4643 C C . THR D 2 81 ? 23.211 -4.917 91.653 1.00 23.26 107 THR D C 1
ATOM 4644 O O . THR D 2 81 ? 22.788 -3.986 92.342 1.00 21.80 107 THR D O 1
ATOM 4648 N N . ASN D 2 82 ? 24.032 -4.726 90.624 1.00 22.00 108 ASN D N 1
ATOM 4649 C CA . ASN D 2 82 ? 24.509 -3.387 90.291 1.00 21.16 108 ASN D CA 1
ATOM 4650 C C . ASN D 2 82 ? 23.398 -2.487 89.747 1.00 19.55 108 ASN D C 1
ATOM 4651 O O . ASN D 2 82 ? 22.622 -2.892 88.873 1.00 22.71 108 ASN D O 1
ATOM 4656 N N . ILE D 2 83 ? 23.334 -1.274 90.276 1.00 20.09 109 ILE D N 1
ATOM 4657 C CA . ILE D 2 83 ? 22.492 -0.217 89.722 1.00 21.61 109 ILE D CA 1
ATOM 4658 C C . ILE D 2 83 ? 23.394 0.713 88.914 1.00 22.13 109 ILE D C 1
ATOM 4659 O O . ILE D 2 83 ? 23.042 1.143 87.816 1.00 21.56 109 ILE D O 1
ATOM 4664 N N . LEU D 2 84 ? 24.567 1.007 89.468 1.00 18.49 110 LEU D N 1
ATOM 4665 C CA . LEU D 2 84 ? 25.565 1.850 88.805 1.00 19.90 110 LEU D CA 1
ATOM 4666 C C . LEU D 2 84 ? 26.947 1.390 89.277 1.00 18.56 110 LEU D C 1
ATOM 4667 O O . LEU D 2 84 ? 27.151 1.157 90.462 1.00 18.39 110 LEU D O 1
ATOM 4672 N N . GLN D 2 85 ? 27.883 1.219 88.349 1.00 17.89 111 GLN D N 1
ATOM 4673 C CA . GLN D 2 85 ? 29.221 0.761 88.701 1.00 16.88 111 GLN D CA 1
ATOM 4674 C C . GLN D 2 85 ? 30.171 1.342 87.651 1.00 16.86 111 GLN D C 1
ATOM 4675 O O . GLN D 2 85 ? 30.674 0.636 86.773 1.00 17.23 111 GLN D O 1
ATOM 4681 N N . ASP D 2 86 ? 30.412 2.644 87.745 1.00 14.11 112 ASP D N 1
ATOM 4682 C CA . ASP D 2 86 ? 31.112 3.335 86.665 1.00 15.37 112 ASP D CA 1
ATOM 4683 C C . ASP D 2 86 ? 31.654 4.649 87.179 1.00 17.19 112 ASP D C 1
ATOM 4684 O O . ASP D 2 86 ? 31.274 5.109 88.261 1.00 15.24 112 ASP D O 1
ATOM 4689 N N . GLY D 2 87 ? 32.547 5.259 86.404 1.00 18.31 113 GLY D N 1
ATOM 4690 C CA . GLY D 2 87 ? 33.098 6.546 86.778 1.00 12.89 113 GLY D CA 1
ATOM 4691 C C . GLY D 2 87 ? 32.520 7.661 85.923 1.00 15.66 113 GLY D C 1
ATOM 4692 O O . GLY D 2 87 ? 31.903 7.420 84.878 1.00 17.27 113 GLY D O 1
ATOM 4693 N N . LEU D 2 88 ? 32.723 8.895 86.380 1.00 17.06 114 LEU D N 1
ATOM 4694 C CA . LEU D 2 88 ? 32.279 10.063 85.648 1.00 19.05 114 LEU D CA 1
ATOM 4695 C C . LEU D 2 88 ? 33.249 11.200 85.975 1.00 18.42 114 LEU D C 1
ATOM 4696 O O . LEU D 2 88 ? 33.684 11.335 87.116 1.00 22.79 114 LEU D O 1
ATOM 4701 N N . LYS D 2 89 ? 33.581 12.015 84.985 1.00 16.30 115 LYS D N 1
ATOM 4702 C CA . LYS D 2 89 ? 34.491 13.130 85.202 1.00 16.07 115 LYS D CA 1
ATOM 4703 C C . LYS D 2 89 ? 33.691 14.423 85.314 1.00 22.25 115 LYS D C 1
ATOM 4704 O O . LYS D 2 89 ? 32.820 14.687 84.487 1.00 22.17 115 LYS D O 1
ATOM 4710 N N A MET D 2 90 ? 33.991 15.234 86.323 0.63 18.19 116 MET D N 1
ATOM 4711 N N B MET D 2 90 ? 33.994 15.225 86.332 0.37 18.54 116 MET D N 1
ATOM 4712 C CA A MET D 2 90 ? 33.314 16.517 86.473 0.63 20.22 116 MET D CA 1
ATOM 4713 C CA B MET D 2 90 ? 33.356 16.527 86.504 0.37 20.86 116 MET D CA 1
ATOM 4714 C C A MET D 2 90 ? 33.891 17.539 85.512 0.63 23.90 116 MET D C 1
ATOM 4715 C C B MET D 2 90 ? 33.860 17.488 85.436 0.37 23.04 116 MET D C 1
ATOM 4716 O O A MET D 2 90 ? 35.051 17.442 85.117 0.63 22.67 116 MET D O 1
ATOM 4717 O O B MET D 2 90 ? 34.940 17.293 84.881 0.37 22.49 116 MET D O 1
ATOM 4726 N N . ARG D 2 91 ? 33.082 18.527 85.145 1.00 18.68 117 ARG D N 1
ATOM 4727 C CA . ARG D 2 91 ? 33.506 19.512 84.170 1.00 24.47 117 ARG D CA 1
ATOM 4728 C C . ARG D 2 91 ? 34.075 20.778 84.803 1.00 25.66 117 ARG D C 1
ATOM 4729 O O . ARG D 2 91 ? 34.958 21.425 84.224 1.00 29.82 117 ARG D O 1
ATOM 4737 N N . THR D 2 92 ? 33.549 21.147 85.967 1.00 20.82 118 THR D N 1
ATOM 4738 C CA . THR D 2 92 ? 33.929 22.403 86.622 1.00 22.12 118 THR D CA 1
ATOM 4739 C C . THR D 2 92 ? 35.165 22.296 87.522 1.00 29.12 118 THR D C 1
ATOM 4740 O O . THR D 2 92 ? 35.765 23.310 87.885 1.00 24.48 118 THR D O 1
ATOM 4744 N N . VAL D 2 93 ? 35.528 21.072 87.890 1.00 22.24 119 VAL D N 1
ATOM 4745 C CA . VAL D 2 93 ? 36.738 20.792 88.666 1.00 20.17 119 VAL D CA 1
ATOM 4746 C C . VAL D 2 93 ? 37.371 19.502 88.120 1.00 20.54 119 VAL D C 1
ATOM 4747 O O . VAL D 2 93 ? 36.669 18.662 87.556 1.00 24.63 119 VAL D O 1
ATOM 4751 N N . PRO D 2 94 ? 38.696 19.353 88.268 1.00 24.31 120 PRO D N 1
ATOM 4752 C CA . PRO D 2 94 ? 39.392 18.188 87.694 1.00 24.87 120 PRO D CA 1
ATOM 4753 C C . PRO D 2 94 ? 39.234 16.965 88.591 1.00 22.93 120 PRO D C 1
ATOM 4754 O O . PRO D 2 94 ? 40.200 16.464 89.161 1.00 25.48 120 PRO D O 1
ATOM 4758 N N . VAL D 2 95 ? 38.004 16.484 88.695 1.00 17.75 121 VAL D N 1
ATOM 4759 C CA . VAL D 2 95 ? 37.674 15.415 89.629 1.00 18.92 121 VAL D CA 1
ATOM 4760 C C . VAL D 2 95 ? 37.023 14.270 88.887 1.00 19.64 121 VAL D C 1
ATOM 4761 O O . VAL D 2 95 ? 36.191 14.496 88.012 1.00 19.99 121 VAL D O 1
ATOM 4765 N N . THR D 2 96 ? 37.410 13.048 89.241 1.00 14.67 122 THR D N 1
ATOM 4766 C CA . THR D 2 96 ? 36.776 11.855 88.698 1.00 16.31 122 THR D CA 1
ATOM 4767 C C . THR D 2 96 ? 36.063 11.190 89.864 1.00 16.28 122 THR D C 1
ATOM 4768 O O . THR D 2 96 ? 36.650 11.006 90.932 1.00 17.56 122 THR D O 1
ATOM 4772 N N . LYS D 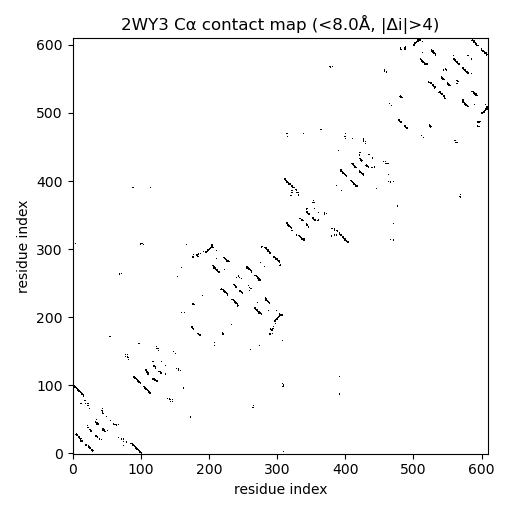2 97 ? 34.791 10.856 89.682 1.00 14.02 123 LYS D N 1
ATOM 4773 C CA . LYS D 2 97 ? 34.060 10.169 90.737 1.00 15.56 123 LYS D CA 1
ATOM 4774 C C . LYS D 2 97 ? 33.774 8.735 90.339 1.00 14.40 123 LYS D C 1
ATOM 4775 O O . LYS D 2 97 ? 33.366 8.491 89.215 1.00 14.86 123 LYS D O 1
ATOM 4781 N N . LEU D 2 98 ? 33.962 7.795 91.275 1.00 13.73 124 LEU D N 1
ATOM 4782 C CA . LEU D 2 98 ? 33.567 6.402 91.051 1.00 14.94 124 LEU D CA 1
ATOM 4783 C C . LEU D 2 98 ? 32.279 6.129 91.813 1.00 14.78 124 LEU D C 1
ATOM 4784 O O . LEU D 2 98 ? 32.214 6.339 93.028 1.00 17.55 124 LEU D O 1
ATOM 4789 N N . TYR D 2 99 ? 31.262 5.667 91.093 1.00 13.48 125 TYR D N 1
ATOM 4790 C CA . TYR D 2 99 ? 29.941 5.420 91.667 1.00 14.31 125 TYR D CA 1
ATOM 4791 C C . TYR D 2 99 ? 29.712 3.925 91.772 1.00 14.10 125 TYR D C 1
ATOM 4792 O O . TYR D 2 99 ? 29.832 3.212 90.773 1.00 14.66 125 TYR D O 1
ATOM 4801 N N . THR D 2 100 ? 29.379 3.454 92.977 1.00 12.53 126 THR D N 1
ATOM 4802 C CA . THR D 2 100 ? 28.980 2.066 93.189 1.00 15.52 126 THR D CA 1
ATOM 4803 C C . THR D 2 100 ? 27.637 2.111 93.902 1.00 19.63 126 THR D C 1
ATOM 4804 O O . THR D 2 100 ? 27.579 2.409 95.089 1.00 18.18 126 THR D O 1
ATOM 4808 N N . SER D 2 101 ? 26.566 1.858 93.159 1.00 14.55 127 SER D N 1
ATOM 4809 C CA . SER D 2 101 ? 25.223 1.784 93.724 1.00 19.64 127 SER D CA 1
ATOM 4810 C C . SER D 2 101 ? 24.693 0.377 93.489 1.00 17.81 127 SER D C 1
ATOM 4811 O O . SER D 2 101 ? 24.712 -0.110 92.361 1.00 16.24 127 SER D O 1
ATOM 4814 N N . ARG D 2 102 ? 24.245 -0.290 94.554 1.00 14.79 128 ARG D N 1
ATOM 4815 C CA . ARG D 2 102 ? 23.761 -1.657 94.416 1.00 17.60 128 ARG D CA 1
ATOM 4816 C C . ARG D 2 102 ? 22.505 -1.878 95.242 1.00 16.73 128 ARG D C 1
ATOM 4817 O O . ARG D 2 102 ? 22.281 -1.193 96.238 1.00 17.19 128 ARG D O 1
ATOM 4825 N N . MET D 2 103 ? 21.700 -2.863 94.845 1.00 15.76 129 MET D N 1
ATOM 4826 C CA . MET D 2 103 ? 20.615 -3.303 95.714 1.00 17.98 129 MET D CA 1
ATOM 4827 C C . MET D 2 103 ? 21.226 -3.830 97.013 1.00 20.93 129 MET D C 1
ATOM 4828 O O . MET D 2 103 ? 22.255 -4.514 96.989 1.00 20.57 129 MET D O 1
ATOM 4833 N N . VAL D 2 104 ? 20.611 -3.503 98.148 1.00 18.55 130 VAL D N 1
ATOM 4834 C CA . VAL D 2 104 ? 21.120 -3.975 99.434 1.00 18.13 130 VAL D CA 1
ATOM 4835 C C . VAL D 2 104 ? 20.494 -5.319 99.792 1.00 18.74 130 VAL D C 1
ATOM 4836 O O . VAL D 2 104 ? 19.285 -5.422 99.979 1.00 20.90 130 VAL D O 1
ATOM 4840 N N . THR D 2 105 ? 21.332 -6.351 99.864 1.00 17.35 131 THR D N 1
ATOM 4841 C CA . THR D 2 105 ? 20.866 -7.706 100.142 1.00 18.25 131 THR D CA 1
ATOM 4842 C C . THR D 2 105 ? 21.874 -8.414 101.039 1.00 17.77 131 THR D C 1
ATOM 4843 O O . THR D 2 105 ? 22.959 -7.897 101.303 1.00 16.79 131 THR D O 1
ATOM 4847 N N . ASN D 2 106 ? 21.508 -9.610 101.487 1.00 19.25 132 ASN D N 1
ATOM 4848 C CA . ASN D 2 106 ? 22.431 -10.452 102.241 1.00 18.74 132 ASN D CA 1
ATOM 4849 C C . ASN D 2 106 ? 23.742 -10.772 101.501 1.00 17.90 132 ASN D C 1
ATOM 4850 O O . ASN D 2 106 ? 24.702 -11.235 102.116 1.00 20.74 132 ASN D O 1
ATOM 4855 N N . LEU D 2 107 ? 23.799 -10.486 100.198 1.00 16.20 133 LEU D N 1
ATOM 4856 C CA . LEU D 2 107 ? 25.018 -10.705 99.419 1.00 15.69 133 LEU D CA 1
ATOM 4857 C C . LEU D 2 107 ? 25.802 -9.432 99.088 1.00 18.43 133 LEU D C 1
ATOM 4858 O O . LEU D 2 107 ? 26.900 -9.505 98.540 1.00 20.03 133 LEU D O 1
ATOM 4863 N N . THR D 2 108 ? 25.241 -8.268 99.388 1.00 14.59 134 THR D N 1
ATOM 4864 C CA . THR D 2 108 ? 25.968 -7.026 99.100 1.00 14.51 134 THR D CA 1
ATOM 4865 C C . THR D 2 108 ? 26.349 -6.238 100.361 1.00 15.59 134 THR D C 1
ATOM 4866 O O . THR D 2 108 ? 27.047 -5.240 100.272 1.00 14.86 134 THR D O 1
ATOM 4870 N N . VAL D 2 109 ? 25.924 -6.705 101.533 1.00 15.00 135 VAL D N 1
ATOM 4871 C CA . VAL D 2 109 ? 26.365 -6.082 102.787 1.00 14.70 135 VAL D CA 1
ATOM 4872 C C . VAL D 2 109 ? 27.855 -6.352 103.004 1.00 14.57 135 VAL D C 1
ATOM 4873 O O . VAL D 2 109 ? 28.379 -7.394 102.605 1.00 15.26 135 VAL D O 1
ATOM 4877 N N . GLY D 2 110 ? 28.550 -5.417 103.639 1.00 13.08 136 GLY D N 1
ATOM 4878 C CA . GLY D 2 110 ? 29.979 -5.587 103.826 1.00 13.87 136 GLY D CA 1
ATOM 4879 C C . GLY D 2 110 ? 30.692 -4.247 103.808 1.00 14.01 136 GLY D C 1
ATOM 4880 O O . GLY D 2 110 ? 30.169 -3.246 104.305 1.00 15.47 136 GLY D O 1
ATOM 4881 N N . ARG D 2 111 ? 31.882 -4.237 103.219 1.00 12.81 137 ARG D N 1
ATOM 4882 C CA . ARG D 2 111 ? 32.781 -3.080 103.284 1.00 11.91 137 ARG D CA 1
ATOM 4883 C C . ARG D 2 111 ? 33.223 -2.748 101.875 1.00 14.95 137 ARG D C 1
ATOM 4884 O O . ARG D 2 111 ? 33.731 -3.620 101.157 1.00 14.49 137 ARG D O 1
ATOM 4892 N N . TYR D 2 112 ? 33.052 -1.487 101.476 1.00 14.99 138 TYR D N 1
ATOM 4893 C CA . TYR D 2 112 ? 33.436 -1.049 100.144 1.00 14.27 138 TYR D CA 1
ATOM 4894 C C . TYR D 2 112 ? 34.573 -0.048 100.305 1.00 15.75 138 TYR D C 1
ATOM 4895 O O . TYR D 2 112 ? 34.381 1.005 100.926 1.00 15.48 138 TYR D O 1
ATOM 4904 N N . ASP D 2 113 ? 35.749 -0.388 99.765 1.00 13.13 139 ASP D N 1
ATOM 4905 C CA . ASP D 2 113 ? 36.953 0.427 99.934 1.00 14.70 139 ASP D CA 1
ATOM 4906 C C . ASP D 2 113 ? 37.349 1.042 98.594 1.00 18.50 139 ASP D C 1
ATOM 4907 O O . ASP D 2 113 ? 37.688 0.314 97.653 1.00 13.41 139 ASP D O 1
ATOM 4912 N N A CYS D 2 114 ? 37.313 2.368 98.502 0.78 14.89 140 CYS D N 1
ATOM 4913 N N B CYS D 2 114 ? 37.280 2.374 98.506 0.22 14.66 140 CYS D N 1
ATOM 4914 C CA A CYS D 2 114 ? 37.784 3.038 97.300 0.78 11.41 140 CYS D CA 1
ATOM 4915 C CA B CYS D 2 114 ? 37.789 3.111 97.347 0.22 13.65 140 CYS D CA 1
ATOM 4916 C C A CYS D 2 114 ? 39.289 3.226 97.370 0.78 11.59 140 CYS D C 1
ATOM 4917 C C B CYS D 2 114 ? 39.308 3.136 97.434 0.22 12.47 140 CYS D C 1
ATOM 4918 O O A CYS D 2 114 ? 39.806 3.881 98.276 0.78 12.74 140 CYS D O 1
ATOM 4919 O O B CYS D 2 114 ? 39.866 3.606 98.426 0.22 12.06 140 CYS D O 1
ATOM 4924 N N . LEU D 2 115 ? 39.978 2.645 96.395 1.00 13.07 141 LEU D N 1
ATOM 4925 C CA . LEU D 2 115 ? 41.429 2.491 96.434 1.00 12.07 141 LEU D CA 1
ATOM 4926 C C . LEU D 2 115 ? 42.176 3.464 95.533 1.00 13.68 141 LEU D C 1
ATOM 4927 O O . LEU D 2 115 ? 41.682 3.870 94.477 1.00 14.63 141 LEU D O 1
ATOM 4932 N N . ARG D 2 116 ? 43.402 3.779 95.941 1.00 16.07 142 ARG D N 1
ATOM 4933 C CA . ARG D 2 116 ? 44.316 4.548 95.101 1.00 15.08 142 ARG D CA 1
ATOM 4934 C C . ARG D 2 116 ? 45.750 4.216 95.483 1.00 19.18 142 ARG D C 1
ATOM 4935 O O . ARG D 2 116 ? 46.033 3.988 96.661 1.00 22.89 142 ARG D O 1
ATOM 4943 N N A CYS D 2 117 ? 46.640 4.235 94.494 0.54 18.24 143 CYS D N 1
ATOM 4944 N N B CYS D 2 117 ? 46.655 4.123 94.509 0.46 19.83 143 CYS D N 1
ATOM 4945 C CA A CYS D 2 117 ? 48.068 4.022 94.718 0.54 21.40 143 CYS D CA 1
ATOM 4946 C CA B CYS D 2 117 ? 48.070 3.943 94.849 0.46 18.76 143 CYS D CA 1
ATOM 4947 C C A CYS D 2 117 ? 48.745 5.361 94.976 0.54 29.35 143 CYS D C 1
ATOM 4948 C C B CYS D 2 117 ? 48.692 5.322 95.024 0.46 28.02 143 CYS D C 1
ATOM 4949 O O A CYS D 2 117 ? 48.606 6.287 94.179 0.54 29.30 143 CYS D O 1
ATOM 4950 O O B CYS D 2 117 ? 48.471 6.225 94.217 0.46 28.83 143 CYS D O 1
ATOM 4955 N N . GLU D 2 118 ? 49.471 5.469 96.086 1.00 28.37 144 GLU D N 1
ATOM 4956 C CA . GLU D 2 118 ? 50.224 6.685 96.359 1.00 33.44 144 GLU D CA 1
ATOM 4957 C C . GLU D 2 118 ? 51.598 6.268 96.867 1.00 31.12 144 GLU D C 1
ATOM 4958 O O . GLU D 2 118 ? 51.707 5.480 97.810 1.00 36.28 144 GLU D O 1
ATOM 4964 N N . ASN D 2 119 ? 52.645 6.771 96.221 1.00 41.86 145 ASN D N 1
ATOM 4965 C CA . ASN D 2 119 ? 54.010 6.392 96.568 1.00 36.28 145 ASN D CA 1
ATOM 4966 C C . ASN D 2 119 ? 54.217 4.886 96.563 1.00 39.29 145 ASN D C 1
ATOM 4967 O O . ASN D 2 119 ? 54.924 4.348 97.416 1.00 45.66 145 ASN D O 1
ATOM 4972 N N . GLY D 2 120 ? 53.592 4.203 95.611 1.00 32.46 146 GLY D N 1
ATOM 4973 C CA . GLY D 2 120 ? 53.764 2.767 95.493 1.00 32.40 146 GLY D CA 1
ATOM 4974 C C . GLY D 2 120 ? 53.121 1.986 96.621 1.00 35.87 146 GLY D C 1
ATOM 4975 O O . GLY D 2 120 ? 53.413 0.806 96.807 1.00 41.27 146 GLY D O 1
ATOM 4976 N N . THR D 2 121 ? 52.231 2.633 97.369 1.00 37.66 147 THR D N 1
ATOM 4977 C CA . THR D 2 121 ? 51.472 1.938 98.406 1.00 39.84 147 THR D CA 1
ATOM 4978 C C . THR D 2 121 ? 49.972 2.180 98.268 1.00 29.74 147 THR D C 1
ATOM 4979 O O . THR D 2 121 ? 49.539 3.254 97.854 1.00 30.02 147 THR D O 1
ATOM 4983 N N . THR D 2 122 ? 49.191 1.167 98.632 1.00 30.94 148 THR D N 1
ATOM 4984 C CA . THR D 2 122 ? 47.743 1.223 98.528 1.00 26.27 148 THR D CA 1
ATOM 4985 C C . THR D 2 122 ? 47.145 2.112 99.616 1.00 21.50 148 THR D C 1
ATOM 4986 O O . THR D 2 122 ? 47.440 1.946 100.798 1.00 22.13 148 THR D O 1
ATOM 4990 N N . LYS D 2 123 ? 46.315 3.066 99.197 1.00 16.82 149 LYS D N 1
ATOM 4991 C CA . LYS D 2 123 ? 45.566 3.918 100.110 1.00 16.05 149 LYS D CA 1
ATOM 4992 C C . LYS D 2 123 ? 44.084 3.620 99.952 1.00 16.11 149 LYS D C 1
ATOM 4993 O O . LYS D 2 123 ? 43.654 3.171 98.897 1.00 17.56 149 LYS D O 1
ATOM 4999 N N . ILE D 2 124 ? 43.316 3.874 101.006 1.00 13.60 150 ILE D N 1
ATOM 5000 C CA . ILE D 2 124 ? 41.860 3.800 100.936 1.00 15.06 150 ILE D CA 1
ATOM 5001 C C . ILE D 2 124 ? 41.339 5.198 101.167 1.00 15.60 150 ILE D C 1
ATOM 5002 O O . ILE D 2 124 ? 41.465 5.752 102.265 1.00 17.56 150 ILE D O 1
ATOM 5007 N N . ILE D 2 125 ? 40.801 5.803 100.115 1.00 12.73 151 ILE D N 1
ATOM 5008 C CA . ILE D 2 125 ? 40.385 7.191 100.249 1.00 12.43 151 ILE D CA 1
ATOM 5009 C C . ILE D 2 125 ? 39.052 7.291 100.944 1.00 13.84 151 ILE D C 1
ATOM 5010 O O . ILE D 2 125 ? 38.766 8.287 101.623 1.00 15.89 151 ILE D O 1
ATOM 5015 N N . GLU D 2 126 ? 38.247 6.247 100.819 1.00 12.83 152 GLU D N 1
ATOM 5016 C CA . GLU D 2 126 ? 36.970 6.216 101.513 1.00 14.46 152 GLU D CA 1
ATOM 5017 C C . GLU D 2 126 ? 36.513 4.784 101.709 1.00 18.05 152 GLU D C 1
ATOM 5018 O O . GLU D 2 126 ? 36.656 3.950 100.810 1.00 14.98 152 GLU D O 1
ATOM 5024 N N . ARG D 2 127 ? 35.970 4.516 102.893 1.00 12.15 153 ARG D N 1
ATOM 5025 C CA . ARG D 2 127 ? 35.460 3.192 103.238 1.00 9.97 153 ARG D CA 1
ATOM 5026 C C . ARG D 2 127 ? 34.009 3.321 103.625 1.00 17.29 153 ARG D C 1
ATOM 5027 O O . ARG D 2 127 ? 33.656 4.143 104.465 1.00 17.50 153 ARG D O 1
ATOM 5035 N N . LEU D 2 128 ? 33.159 2.507 103.011 1.00 12.35 154 LEU D N 1
ATOM 5036 C CA . LEU D 2 128 ? 31.757 2.516 103.358 1.00 11.33 154 LEU D CA 1
ATOM 5037 C C . LEU D 2 128 ? 31.363 1.134 103.838 1.00 11.83 154 LEU D C 1
ATOM 5038 O O . LEU D 2 128 ? 31.570 0.153 103.126 1.00 13.98 154 LEU D O 1
ATOM 5043 N N . TYR D 2 129 ? 30.782 1.057 105.030 1.00 12.84 155 TYR D N 1
ATOM 5044 C CA . TYR D 2 129 ? 30.168 -0.195 105.474 1.00 10.56 155 TYR D CA 1
ATOM 5045 C C . TYR D 2 129 ? 28.699 -0.171 105.101 1.00 16.66 155 TYR D C 1
ATOM 5046 O O . TYR D 2 129 ? 28.033 0.841 105.289 1.00 16.72 155 TYR D O 1
ATOM 5055 N N . VAL D 2 130 ? 28.199 -1.289 104.571 1.00 16.16 156 VAL D N 1
ATOM 5056 C CA . VAL D 2 130 ? 26.792 -1.407 104.184 1.00 16.41 156 VAL D CA 1
ATOM 5057 C C . VAL D 2 130 ? 26.127 -2.477 105.033 1.00 12.35 156 VAL D C 1
ATOM 5058 O O . VAL D 2 130 ? 26.655 -3.587 105.188 1.00 14.65 156 VAL D O 1
ATOM 5062 N N . ARG D 2 131 ? 24.980 -2.131 105.606 1.00 13.16 157 ARG D N 1
ATOM 5063 C CA . ARG D 2 131 ? 24.249 -3.060 106.465 1.00 17.37 157 ARG D CA 1
ATOM 5064 C C . ARG D 2 131 ? 22.796 -3.145 106.008 1.00 15.18 157 ARG D C 1
ATOM 5065 O O . ARG D 2 131 ? 22.310 -2.246 105.333 1.00 17.88 157 ARG D O 1
ATOM 5073 N N . LEU D 2 132 ? 22.090 -4.212 106.392 1.00 16.75 158 LEU D N 1
ATOM 5074 C CA . LEU D 2 132 ? 20.666 -4.278 106.066 1.00 22.34 158 LEU D CA 1
ATOM 5075 C C . LEU D 2 132 ? 19.889 -3.191 106.807 1.00 28.53 158 LEU D C 1
ATOM 5076 O O . LEU D 2 132 ? 20.356 -2.653 107.811 1.00 29.59 158 LEU D O 1
ATOM 5081 N N . GLY D 2 133 ? 18.705 -2.869 106.301 1.00 27.97 159 GLY D N 1
ATOM 5082 C CA . GLY D 2 133 ? 17.891 -1.820 106.888 1.00 39.67 159 GLY D CA 1
ATOM 5083 C C . GLY D 2 133 ? 17.352 -2.209 108.248 1.00 48.52 159 GLY D C 1
ATOM 5084 O O . GLY D 2 133 ? 17.176 -3.393 108.535 1.00 55.02 159 GLY D O 1
#

Nearest PDB structures (foldseek):
  2wy3-assembly1_A  TM=1.006E+00  e=4.177E-36  Homo sapiens
  1je6-assembly1_A  TM=9.645E-01  e=7.129E-30  Homo sapiens
  1hyr-assembly1_C  TM=9.084E-01  e=3.076E-24  Homo sapiens
  8tlz-assembly2_B  TM=9.304E-01  e=4.534E-23  Homo sapiens
  1b3j-assembly1_A  TM=9.180E-01  e=6.684E-22  Homo sapiens

InterPro domains:
  IPR003597 Immunoglobulin C1-set [PF07654] (214-288)
  IPR003597 Immunoglobulin C1-set [SM00407] (220-292)
  IPR007110 Immunoglobulin-like domain [PS50835] (207-302)
  IPR011161 MHC class I-like antigen recognition-like [PF00129] (25-198)
  IPR011162 MHC classes I/II-like antigen recognition protein [SSF54452] (23-199)
  IPR013783 Immunoglobulin-like fold [G3DSA:2.60.40.10] (207-295)
  IPR036179 Immunoglobulin-like domain superfamily [SSF48726] (206-290)
  IPR037055 MHC class I-like antigen recognition-like superfamily [G3DSA:3.30.500.10] (24-203)
  IPR050208 Antigen-presenting and immune regulatory MHC class I-related [PTHR16675] (21-332)

Sequence (610 aa):
MEPHSLRYNLMVLSQDESVQSGFLLAEGHLDGQPFLRYDRQKRRAKPQGQWAEDVLGAETWDTTETEDLTENGQDDLRRTLTHIKDQKGGLHSLQEIRVVCEIHEDSSTRGSRHFYYNGELFLSQNLETQQESSTVPQSSRAQQTLAMNVTNFWKEKTKTHYRAMQADCLQKLQQRYLKSGVDLGSKSSNSTTCCRLNVTELASIHPGETTTWTLHGMCISICCYYENNVTEDEIIGVAFTWQHNESVVDLWLYQNDTVIRNFSDITTNILQDGLKMRTVPVTKLYTSRMVTNLTVGRYDCLRCCENGTTKIIERLYVRLGSLYPEPHSLRYNLMVLSQDESVQSGFLAEGHLDGQPFLRYDRQKRRAKPQGQWAEDVLGAETWDTETEDLTENGQDLRRTLTHILHSLQEIRVCEIHEDSSTRGSRHFYYNGELFLSQNLETQQESTVPQSSRAQTLAMNVTNFWKAMKTKTHHYRAMQADCLQKLQQRYLKSGVDLGSKSSNSTCCRLNVTELASIHPGETTWTLHGMCISICCYYENNVTEDEIIGVAFTWQHNESVVDLWLYQNDTVIRNFSSDITTNILQDGLKMMRTVPVTKLYTSRMVTNLTVGRYDCCLRCCENGTTKIIERLYVRLG

Organism: Homo sapiens (NCBI:txid9606)

Radius of gyration: 33.42 Å; Cα contacts (8 Å, |Δi|>4): 1385; chains: 4; bounding box: 62×102×56 Å

Secondary structure (DSSP, 8-state):
-PPEEEEEEEEEEEETTEEPSS-EEEEEETTEEEEEEETTTTEEEE-SHHHHHTS-THHHHHHHHHHHHHHHHHHHHHHTS-----SEEEEEEEEEEEE-TTS-EEEEEEEEETTEEEEEEETTT--EE--SSHHHHHHHHHHHHHHH--HHHHHHHHHHHHHHHHHHHHHH-/-EEEETTTTEEEE--GGGGGGSPPSSEEEEES-EEEEEEEES--TT-BEEEEEEETT-TT-EEEEEEETTEEEE--S--TTEEEEEEEE-SSSSEEEEEEEE--STTT-EEEEEEEEETTEEEEEEEEEEE---S--/--EEEEEEEEEEEETTEEPSS-EEEEEETTEEEEEEETTTTEEEE-SHHHHHTS-THHHHHHHHHHHHHHHHHHHHHHT--EEEEEEEEEEE-TTS-EEEEEEEEETTEEEEEEETTT--EE--SSHHHHHHHHHHHHH---TTHHHHHHHHHHHHHHHHHHHHHH-/-EEEETTTTEEEE--GGGGGGSPPSSEEEEES--EEEEEEES--TT-BEEEEEEETT-TT-EEEEEEETTEEEE--S--TTEEEEEEEE-SSSSEEEEEEEE--STTT-EEEEEEEEETTEEEEEEEEEEE--

CATH classification: 3.30.500.10

Solvent-accessible surface area: 30258 Å² total; per-residue (Å²): 176,147,42,35,25,0,78,10,28,1,47,0,19,11,52,119,79,74,25,70,95,20,4,77,13,61,0,32,17,61,56,122,69,3,3,52,23,27,75,96,102,172,86,1,48,29,53,34,117,86,1,99,105,64,9,29,79,112,10,19,83,60,0,18,45,26,5,41,28,14,0,56,39,3,54,96,6,7,83,80,12,164,49,190,136,41,25,31,10,6,0,34,3,22,29,27,0,47,0,41,103,105,37,41,29,110,6,23,12,47,1,58,14,64,48,57,65,0,0,19,9,55,2,58,89,50,110,55,76,55,42,179,43,95,156,0,90,85,10,4,48,16,2,50,95,41,66,159,161,111,92,120,13,75,23,50,2,15,10,4,34,3,13,17,14,0,30,83,3,29,160,48,69,77,58,3,3,4,169,93,64,141,16,58,6,176,18,68,60,120,97,1,67,105,36,168,13,67,104,77,59,55,2,105,12,8,2,8,1,23,0,88,1,107,114,43,48,138,43,12,32,0,0,0,0,14,8,66,81,112,66,149,94,78,42,23,6,0,6,4,52,86,50,80,40,84,111,80,4,107,72,93,112,19,35,77,11,19,21,0,25,126,18,161,51,45,112,5,8,19,0,4,0,8,11,100,38,44,94,113,2,0,2,25,1,0,0,0,48,9,86,134,41,68,21,84,4,48,20,16,1,68,0,63,104,48,78,21,28,106,70,95,56,24,0,77,10,35,1,46,2,25,13,54,142,83,72,25,66,87,25,6,72,14,70,0,28,15,64,43,123,71,2,2,58,25,23,101,92,109,178,84,1,47,29,61,34,123,86,1,106,98,61,8,29,77,114,10,18,84,60,0,18,48,27,6,42,30,16,0,57,44,4,48,105,4,8,81,79,72,54,78,9,0,34,3,29,32,26,0,59,31,54,141,111,87,38,36,113,7,29,15,48,2,60,22,42,52,111,69,2,4,21,8,57,1,58,83,52,112,63,82,41,41,185,55,96,138,8,79,90,20,7,55,54,1,42,114,52,45,156,104,189,52,49,120,10,67,19,53,2,10,10,4,33,3,11,16,14,0,36,78,3,54,150,52,74,74,60,1,4,4,161,96,62,143,20,59,11,174,20,68,62,119,96,1,66,104,38,167,13,68,102,66,55,52,2,119,41,22,2,8,2,23,0,87,1,105,106,30,55,129,41,12,32,0,0,0,0,14,9,64,82,114,66,143,95,74,46,21,8,0,10,5,48,80,63,74,42,79,110,81,4,106,66,92,113,16,37,76,11,18,21,0,39,115,21,160,52,46,91,2,4,22,0,5,1,6,12,97,38,42,97,110,2,1,2,24,1,0,0,0,36,7,74,145,35,79,24,90,4,41,20,14,1,65,0,66,99,96

Foldseek 3Di:
DFWWKKKKKKKWKDFQLGTDPFIFIWMATSRHTFWGADRVVLWIDGDDPCNNPQDDPVLGVVCSVVCVVVRVVQSVLVSQQDDNDGDMKMKMKMWMKTQGPVRDIWIKMWIAISRHTQWIATLVPRDIDGDPDPVSVSRVCRRVVVVVCVPNVVSVVVRVVRVVVSVSVVVRD/DKFFAVVVVFIADDDLVCVVVADAQEEDEDAQWDKDKDKAAPADQAGKWWKKWQQPVHNPDIWIWIDHNQDTPGDTPDCPFWPDFGWDADDPHRIIITITTGGDDNGRFGKMFTWHTDNHDIHTHYIYGYHYDDPPD/DKKKKKKKKKWADDPLRTDPDIFIWMAIRNHTFWGADRVVLWIDGDDPCNVPQDDPVVGVVVSVVVVVVRVLQSLLVSQPPKMKMKMKMKIQDPVRDIWIKMWIAIRRHTLWIATLVVRDIDGPPDPVSVVSVVRSVVSDDDPCPNVVSNVVRVVRVVVSVSVVVRD/DKFFAVVVVFIADDDLVCVVVADAQEEEEDAQWDKDKDKAAPADQAGKWWKKWAQPVHRVDIWIWIDHRQFTPGDTPDCPFWPAFGWDADDVHGIIMTITTGGDDNGRFGKMFTWGTDRRDIHTHYIYGYHYD

B-factor: mean 33.8, std 17.97, range [7.38, 141.28]

GO terms:
  GO:0005886 plasma membrane (C, TAS)
  GO:0002429 immune response-activating cell surface receptor signaling pathway (P, IDA)
  GO:0009408 response to heat (P, IDA)
  GO:0032526 response to retinoic acid (P, IDA)
  GO:0046629 gamma-delta T cell activation (P, IDA)
  GO:0050689 negative regulation of defense response to virus by host (P, IDA)
  GO:0006979 response to oxidative stress (P, IDA)
  GO:0046703 natural killer cell lectin-like receptor binding (F, IDA)